Protein AF-0000000075629387 (afdb_homodimer)

Secondary structure (DSSP, 8-state):
-----EEEEE-EEETTTEEEEEPPHHHHHHTT--TT-EEEEEE-TTSPEEEEE-GGGS-----EEEEE-TTS---HHHHHHHHHHHHHHT-SEEEEE--GGGHHHHHHHHHHHHHHSTTEEEEEEETTEEEEEE---TTTS-HHHHHHHHHHHHHHHHHHHHHHHHH--HHHHHHHHHHHHHHHHHHHHHHHHHHHHHTTSS-GGGGT-S-THHHHHHHHHHHHHHHHHHHHHHHHHHHHHHHHTTPPPPTTHHHHHHHHHHHHHHHHHHHHTT-HHHHHHHHHHHHHHHHHHHHHHHHHHHHSS--HHHHHHHHHHHHHHHHHHHHHHHHHHHHHHHHHHHHT--/-----EEEEE-EEETTTEEEEEPPHHHHHHTT--TT-EEEEEE-TTSPEEEEE-GGGS-----EEEEE-TTS---HHHHHHHHHHHHHHT-SEEEEE--GGGHHHHHHHHHHHHHHSTTEEEEEEETTEEEEEE---TTTS-HHHHHHHHHHHHHHHHHHHHHHHHH--HHHHHHHHHHHHHHHHHHHHHHHHHHHHHTTSS-GGGGT-S-THHHHHHHHHHHHHHHHHHHHHHHHHHHHHHHHTTPPPPTTHHHHHHHHHHHHHHHHHHHHTT-HHHHHHHHHHHHHHHHHHHHHHHHHHHHSS--HHHHHHHHHHHHHHHHHHHHHHHHHHHHHHHHHHHHT--

Foldseek 3Di:
DPDDDDDDWDWDDDDPHDTDTDDDPVVCVVLVHDVPFDWDWDQALVRDIDIGGPPVSHPPDQAEDEDECEPHDDDLVVVLVVVLVCLLLPHFKYKYFYAQVCVVSVVVSQVCNPLQAPQWHWDDDDRGMTMTGRDDDLPNDQLLRLLVVLLVLLLVLLLLLLVCLVPVDLVSLVVLLVSLSSNSHSLSSNSSQLNCVLVVNHPVVSNPARHNVLSVLVNLLSVLSNVSSVLSNVLSVVSSVCSVVVDDRDPPLSVLSNVLSVLLSQLSVLLSVLPLVSLVVSLVVLVVSLVVLVVVLVVQVVVPPDDPSSNSSSVSSSSSSVSSNSSSVSSNVSNVVRVVSVVSPD/DPDDDDDDWDWDDDDPHDTDTDDDPVVCVVLVHDVPFDWDWDQALLRDIDIGGPPVSHPPDQAEAEDECEPHDDDLVVVLVVVLVCLLLPHFKYKYFYAQPCVVSVVVSQVCNPLQAPQWHWDDDDRGMTMTGRDDDLPNDQLLRLLVVLLVLLLVLLLLLLVCLVPVDLVSLVVLQVSLSSNSHSLSSNSSQLNCVLVVNHPVVSNPARHNVLSVLVNLLSVLSNVSSVLSNVLSVVSSVCSVVVDDRDPPLSVLSNVLSVLLVQLSVLLSVLPLVSLVVSLVVLVVSLVVLVVVLVVQVVVPDDDPSSNSSSVSSSSSSVSSNSSSVSSNVSNVVRVVSVVSPD

Nearest PDB structures (foldseek):
  1t72-assembly1_A  TM=7.978E-01  e=2.463E-04  Aquifex aeolicus
  1xwm-assembly1_A-2  TM=6.968E-01  e=6.082E-04  Geobacillus stearothermophilus
  2i0m-assembly1_A  TM=7.634E-01  e=2.256E-03  Streptococcus pneumoniae TIGR4
  1sum-assembly1_B  TM=7.143E-01  e=5.090E-03  Thermotoga maritima
  3l39-assembly1_A  TM=7.053E-01  e=1.257E-02  Bacteroides thetaiotaomicron VPI-5482

InterPro domains:
  IPR007159 SpoVT-AbrB domain [PF04014] (12-57)
  IPR007159 SpoVT-AbrB domain [SM00966] (13-59)
  IPR026022 PhoU domain [PF01895] (147-234)
  IPR028366 PhoU [PTHR42930] (131-336)
  IPR038078 PhoU-like domain superfamily [G3DSA:1.20.58.220] (132-242)

pLDDT: mean 85.66, std 11.84, range [23.81, 98.19]

Sequence (692 aa):
MDGRAAYKRRIQLTGRSTYIVSLPKEWVETWRLGRGSEVTLEVMPDGSLKIAPSASERPARRDRRVIDLRGKELDLSFVIKSVIASYLAGYDEVLLLFGDGSVDAVSKIRSIVESNILGFNVLEEGPGYIVFVSVVDHRSMEFSRALSRMARIAAEMIRDVARGLENGDRGLLDLVAERDQLVDKLYLYMARQMTMASSGRLPLKDLGVYSPAEIVHLFLAVKSIERVADHATILSVRVSASLGAGMSVENGLSSLVMEAAEGFSKSVEALIKADAGLAASIAPVLSEYRSRLESMTAQEFLRGGGSLLRYLVIDSMRRITGYSLDIAEAALDISAVREKAKSEGPMDGRAAYKRRIQLTGRSTYIVSLPKEWVETWRLGRGSEVTLEVMPDGSLKIAPSASERPARRDRRVIDLRGKELDLSFVIKSVIASYLAGYDEVLLLFGDGSVDAVSKIRSIVESNILGFNVLEEGPGYIVFVSVVDHRSMEFSRALSRMARIAAEMIRDVARGLENGDRGLLDLVAERDQLVDKLYLYMARQMTMASSGRLPLKDLGVYSPAEIVHLFLAVKSIERVADHATILSVRVSASLGAGMSVENGLSSLVMEAAEGFSKSVEALIKADAGLAASIAPVLSEYRSRLESMTAQEFLRGGGSLLRYLVIDSMRRITGYSLDIAEAALDISAVREKAKSEGP

Radius of gyration: 26.5 Å; Cα contacts (8 Å, |Δi|>4): 1189; chains: 2; bounding box: 78×85×59 Å

Organism: Aeropyrum pernix (strain ATCC 700893 / DSM 11879 / JCM 9820 / NBRC 100138 / K1) (NCBI:txid272557)

Solvent-accessible surface area (backbone atoms only — not comparable to full-atom values): 34867 Å² total; per-residue (Å²): 128,93,65,68,64,67,42,81,41,50,30,38,68,49,87,93,82,41,39,29,39,72,51,60,65,67,59,35,56,68,59,68,48,48,74,63,35,49,28,31,37,31,63,34,47,66,55,26,35,35,36,31,70,27,75,90,54,44,77,87,67,78,44,68,44,79,46,80,43,57,97,48,86,84,47,66,70,42,52,50,50,51,53,48,18,35,46,32,48,58,38,37,28,42,36,39,35,40,50,87,88,41,60,71,58,48,53,52,47,50,52,50,45,47,64,43,34,74,48,34,39,79,75,46,76,58,94,38,35,40,28,37,32,57,69,62,52,78,76,72,56,49,44,63,56,49,52,52,50,38,50,50,52,32,40,50,32,30,42,38,35,18,48,21,44,67,69,64,38,47,70,57,18,58,51,34,51,59,52,43,46,57,41,49,18,44,48,50,51,49,49,19,51,50,28,26,29,43,39,62,77,30,64,47,68,62,61,71,44,82,40,54,34,36,46,47,37,47,50,52,27,52,51,30,50,51,48,40,29,50,49,32,31,55,50,18,54,52,52,37,51,41,46,72,71,64,51,72,71,58,84,65,56,30,58,54,37,41,51,38,32,51,50,35,52,52,18,49,50,14,37,77,63,41,28,40,67,55,18,47,64,45,46,60,55,46,49,51,50,36,50,52,36,50,50,50,50,53,50,48,57,68,64,56,79,55,58,59,64,58,51,52,52,43,52,48,39,36,47,42,34,52,32,23,46,48,21,17,48,25,9,34,31,34,32,37,32,45,52,50,39,60,69,63,31,116,127,93,63,69,65,67,41,81,41,51,30,37,68,49,87,94,80,40,41,28,38,70,51,60,66,67,60,36,56,65,60,68,49,47,74,65,34,50,29,31,37,30,61,34,46,67,53,26,34,36,36,32,69,27,76,89,56,44,76,87,67,77,43,69,44,78,48,80,43,57,96,48,86,83,48,67,70,43,52,50,51,51,52,48,18,35,47,31,47,58,38,37,27,42,36,38,33,39,51,87,88,42,59,70,57,47,53,52,47,50,52,51,44,48,64,44,34,73,49,35,39,79,73,46,76,56,96,37,34,40,27,37,33,57,70,63,53,78,76,74,56,48,45,64,56,47,52,53,49,40,51,50,52,33,39,48,33,31,44,38,38,19,49,22,43,67,70,64,39,46,70,58,19,58,51,36,50,61,52,43,48,57,39,50,17,46,48,51,51,50,49,20,50,52,29,26,30,45,37,63,76,31,65,47,68,62,61,71,43,80,38,54,34,36,47,47,38,49,51,51,28,53,51,32,50,51,48,39,29,51,51,32,31,54,49,17,51,52,52,37,51,40,47,72,72,66,50,71,67,59,86,62,55,29,58,54,38,43,51,37,30,51,50,35,52,51,18,49,50,14,36,78,62,42,28,41,66,56,18,47,63,46,46,60,56,46,49,51,51,36,50,53,37,50,52,50,49,52,49,50,55,69,63,57,78,58,58,58,62,57,50,51,52,44,52,49,40,34,48,41,35,51,33,24,46,48,21,17,48,26,9,32,31,33,32,36,32,46,51,50,39,57,68,61,31,115

Structure (mmCIF, N/CA/C/O backbone):
data_AF-0000000075629387-model_v1
#
loop_
_entity.id
_entity.type
_entity.pdbx_description
1 polymer 'SpoVT-AbrB domain-containing protein'
#
loop_
_atom_site.group_PDB
_atom_site.id
_atom_site.type_symbol
_atom_site.label_atom_id
_atom_site.label_alt_id
_atom_site.label_comp_id
_atom_site.label_asym_id
_atom_site.label_entity_id
_atom_site.label_seq_id
_atom_site.pdbx_PDB_ins_code
_atom_site.Cartn_x
_atom_site.Cartn_y
_atom_site.Cartn_z
_atom_site.occupancy
_atom_site.B_iso_or_equiv
_atom_site.auth_seq_id
_atom_site.auth_comp_id
_atom_site.auth_asym_id
_atom_site.auth_atom_id
_atom_site.pdbx_PDB_model_num
ATOM 1 N N . MET A 1 1 ? -9.078 25.844 -10.352 1 23.81 1 MET A N 1
ATOM 2 C CA . MET A 1 1 ? -7.973 26.562 -9.719 1 23.81 1 MET A CA 1
ATOM 3 C C . MET A 1 1 ? -8.039 26.438 -8.203 1 23.81 1 MET A C 1
ATOM 5 O O . MET A 1 1 ? -7.754 27.391 -7.48 1 23.81 1 MET A O 1
ATOM 9 N N . ASP A 1 2 ? -8.633 25.531 -7.547 1 32 2 ASP A N 1
ATOM 10 C CA . ASP A 1 2 ? -9.305 25.625 -6.25 1 32 2 ASP A CA 1
ATOM 11 C C . ASP A 1 2 ? -8.289 25.797 -5.125 1 32 2 ASP A C 1
ATOM 13 O O . ASP A 1 2 ? -7.52 24.891 -4.824 1 32 2 ASP A O 1
ATOM 17 N N . GLY A 1 3 ? -7.578 26.953 -4.941 1 40.06 3 GLY A N 1
ATOM 18 C CA . GLY A 1 3 ? -6.57 27.719 -4.238 1 40.06 3 GLY A CA 1
ATOM 19 C C . GLY A 1 3 ? -6.648 27.578 -2.729 1 40.06 3 GLY A C 1
ATOM 20 O O . GLY A 1 3 ? -7.582 28.078 -2.098 1 40.06 3 GLY A O 1
ATOM 21 N N . ARG A 1 4 ? -6.285 26.531 -2.223 1 51.09 4 ARG A N 1
ATOM 22 C CA . ARG A 1 4 ? -6.301 26.609 -0.766 1 51.09 4 ARG A CA 1
ATOM 23 C C . ARG A 1 4 ? -5.793 27.969 -0.292 1 51.09 4 ARG A C 1
ATOM 25 O O . ARG A 1 4 ? -4.902 28.547 -0.909 1 51.09 4 ARG A O 1
ATOM 32 N N . ALA A 1 5 ? -6.531 28.562 0.478 1 60.91 5 ALA A N 1
ATOM 33 C CA . ALA A 1 5 ? -6.23 29.922 0.935 1 60.91 5 ALA A CA 1
ATOM 34 C C . ALA A 1 5 ? -4.918 29.953 1.714 1 60.91 5 ALA A C 1
ATOM 36 O O . ALA A 1 5 ? -4.73 29.188 2.662 1 60.91 5 ALA A O 1
ATOM 37 N N . ALA A 1 6 ? -3.812 30.141 1.027 1 75.38 6 ALA A N 1
ATOM 38 C CA . ALA A 1 6 ? -2.525 30.406 1.665 1 75.38 6 ALA A CA 1
ATOM 39 C C . ALA A 1 6 ? -2.359 31.891 1.97 1 75.38 6 ALA A C 1
ATOM 41 O O . ALA A 1 6 ? -2.754 32.75 1.171 1 75.38 6 ALA A O 1
ATOM 42 N N . TYR A 1 7 ? -1.989 32.219 3.215 1 84.12 7 TYR A N 1
ATOM 43 C CA . TYR A 1 7 ? -1.792 33.562 3.682 1 84.12 7 TYR A CA 1
ATOM 44 C C . TYR A 1 7 ? -0.33 33.844 4.027 1 84.12 7 TYR A C 1
ATOM 46 O O . TYR A 1 7 ? 0.353 32.938 4.551 1 84.12 7 TYR A O 1
ATOM 54 N N . LYS A 1 8 ? 0.183 34.844 3.533 1 87.62 8 LYS A N 1
ATOM 55 C CA . LYS A 1 8 ? 1.493 35.281 4 1 87.62 8 LYS A CA 1
ATOM 56 C C . LYS A 1 8 ? 1.358 36.312 5.133 1 87.62 8 LYS A C 1
ATOM 58 O O . LYS A 1 8 ? 0.531 37.219 5.062 1 87.62 8 LYS A O 1
ATOM 63 N N . ARG A 1 9 ? 2 35.969 6.137 1 91 9 ARG A N 1
ATOM 64 C CA . ARG A 1 9 ? 1.979 36.875 7.289 1 91 9 ARG A CA 1
ATOM 65 C C . ARG A 1 9 ? 3.391 37.156 7.797 1 91 9 ARG A C 1
ATOM 67 O O . ARG A 1 9 ? 4.312 36.375 7.52 1 91 9 ARG A O 1
ATOM 74 N N . ARG A 1 10 ? 3.557 38.219 8.398 1 91 10 ARG A N 1
ATOM 75 C CA . ARG A 1 10 ? 4.82 38.531 9.062 1 91 10 ARG A CA 1
ATOM 76 C C . ARG A 1 10 ? 4.699 38.375 10.57 1 91 10 ARG A C 1
ATOM 78 O O . ARG A 1 10 ? 3.689 38.75 11.172 1 91 10 ARG A O 1
ATOM 85 N N . ILE A 1 11 ? 5.707 37.75 11.047 1 92.62 11 ILE A N 1
ATOM 86 C CA . ILE A 1 11 ? 5.77 37.594 12.492 1 92.62 11 ILE A CA 1
ATOM 87 C C . ILE A 1 11 ? 5.969 38.938 13.156 1 92.62 11 ILE A C 1
ATOM 89 O O . ILE A 1 11 ? 6.75 39.781 12.672 1 92.62 11 ILE A O 1
ATOM 93 N N . GLN A 1 12 ? 5.164 39.219 14.133 1 91.5 12 GLN A N 1
ATOM 94 C CA . GLN A 1 12 ? 5.281 40.469 14.898 1 91.5 12 GLN A CA 1
ATOM 95 C C . GLN A 1 12 ? 5.715 40.188 16.328 1 91.5 12 GLN A C 1
ATOM 97 O O . GLN A 1 12 ? 5.68 39.031 16.781 1 91.5 12 GLN A O 1
ATOM 102 N N . LEU A 1 13 ? 6.305 41.094 16.922 1 89.81 13 LEU A N 1
ATOM 103 C CA . LEU A 1 13 ? 6.73 41.031 18.312 1 89.81 13 LEU A CA 1
ATOM 104 C C . LEU A 1 13 ? 5.84 41.875 19.203 1 89.81 13 LEU A C 1
ATOM 106 O O . LEU A 1 13 ? 5.586 43.062 18.891 1 89.81 13 LEU A O 1
ATOM 110 N N . THR A 1 14 ? 5.098 41.188 20.078 1 82.38 14 THR A N 1
ATOM 111 C CA . THR A 1 14 ? 4.344 41.938 21.062 1 82.38 14 THR A CA 1
ATOM 112 C C . THR A 1 14 ? 5.02 41.875 22.438 1 82.38 14 THR A C 1
ATOM 114 O O . THR A 1 14 ? 5.453 40.781 22.859 1 82.38 14 THR A O 1
ATOM 117 N N . GLY A 1 15 ? 5.055 43.062 23.141 1 79.25 15 GLY A N 1
ATOM 118 C CA . GLY A 1 15 ? 5.801 43.125 24.375 1 79.25 15 GLY A CA 1
ATOM 119 C C . GLY A 1 15 ? 7.301 43 24.188 1 79.25 15 GLY A C 1
ATOM 120 O O . GLY A 1 15 ? 7.852 43.469 23.203 1 79.25 15 GLY A O 1
ATOM 121 N N . ARG A 1 16 ? 8.062 42.344 25.125 1 76.44 16 ARG A N 1
ATOM 122 C CA . ARG A 1 16 ? 9.523 42.281 25.062 1 76.44 16 ARG A CA 1
ATOM 123 C C . ARG A 1 16 ? 9.977 40.969 24.438 1 76.44 16 ARG A C 1
ATOM 125 O O . ARG A 1 16 ? 11.094 40.875 23.938 1 76.44 16 ARG A O 1
ATOM 132 N N . SER A 1 17 ? 9.023 39.906 24.344 1 84.19 17 SER A N 1
ATOM 133 C CA . SER A 1 17 ? 9.633 38.656 23.938 1 84.19 17 SER A CA 1
ATOM 134 C C . SER A 1 17 ? 8.602 37.688 23.344 1 84.19 17 SER A C 1
ATOM 136 O O . SER A 1 17 ? 8.859 36.5 23.203 1 84.19 17 SER A O 1
ATOM 138 N N . THR A 1 18 ? 7.402 38.25 23 1 89.06 18 THR A N 1
ATOM 139 C CA . THR A 1 18 ? 6.387 37.312 22.516 1 89.06 18 THR A CA 1
ATOM 140 C C . THR A 1 18 ? 6.16 37.5 21.016 1 89.06 18 THR A C 1
ATOM 142 O O . THR A 1 18 ? 5.762 38.562 20.578 1 89.06 18 THR A O 1
ATOM 145 N N . TYR A 1 19 ? 6.441 36.406 20.281 1 93.25 19 TYR A N 1
ATOM 146 C CA . TYR A 1 19 ? 6.199 36.406 18.844 1 93.25 19 TYR A CA 1
ATOM 147 C C . TYR A 1 19 ? 4.754 36.062 18.531 1 93.25 19 TYR A C 1
ATOM 149 O O . TYR A 1 19 ? 4.203 35.125 19.109 1 93.25 19 TYR A O 1
ATOM 157 N N . ILE A 1 20 ? 4.105 36.906 17.734 1 93.31 20 ILE A N 1
ATOM 158 C CA . ILE A 1 20 ? 2.711 36.656 17.391 1 93.31 20 ILE A CA 1
ATOM 159 C C . ILE A 1 20 ? 2.535 36.656 15.875 1 93.31 20 ILE A C 1
ATOM 161 O O . ILE A 1 20 ? 3.359 37.219 15.156 1 93.31 20 ILE A O 1
ATOM 165 N N . VAL A 1 21 ? 1.542 35.938 15.469 1 93.31 21 VAL A N 1
ATOM 166 C CA . VAL A 1 21 ? 1.15 35.938 14.062 1 93.31 21 VAL A CA 1
ATOM 167 C C . VAL A 1 21 ? -0.358 36.156 13.945 1 93.31 21 VAL A C 1
ATOM 169 O O . VAL A 1 21 ? -1.119 35.688 14.797 1 93.31 21 VAL A O 1
ATOM 172 N N . SER A 1 22 ? -0.767 36.969 12.992 1 93.31 22 SER A N 1
ATOM 173 C CA . SER A 1 22 ? -2.189 37.188 12.758 1 93.31 22 SER A CA 1
ATOM 174 C C . SER A 1 22 ? -2.824 35.969 12.07 1 93.31 22 SER A C 1
ATOM 176 O O . SER A 1 22 ? -2.234 35.375 11.156 1 93.31 22 SER A O 1
ATOM 178 N N . LEU A 1 23 ? -3.941 35.562 12.555 1 93.06 23 LEU A N 1
ATOM 179 C CA . LEU A 1 23 ? -4.684 34.438 11.984 1 93.06 23 LEU A CA 1
ATOM 180 C C . LEU A 1 23 ? -5.617 34.938 10.875 1 93.06 23 LEU A C 1
ATOM 182 O O . LEU A 1 23 ? -6.164 36.031 10.953 1 93.06 23 LEU A O 1
ATOM 186 N N . PRO A 1 24 ? -5.77 34.125 9.859 1 89.75 24 PRO A N 1
ATOM 187 C CA . PRO A 1 24 ? -6.758 34.5 8.844 1 89.75 24 PRO A CA 1
ATOM 188 C C . PRO A 1 24 ? -8.172 34.594 9.406 1 89.75 24 PRO A C 1
ATOM 190 O O . PRO A 1 24 ? -8.633 33.656 10.078 1 89.75 24 PRO A O 1
ATOM 193 N N . LYS A 1 25 ? -8.844 35.719 9.094 1 86.88 25 LYS A N 1
ATOM 194 C CA . LYS A 1 25 ? -10.188 35.938 9.609 1 86.88 25 LYS A CA 1
ATOM 195 C C . LYS A 1 25 ? -11.141 34.812 9.211 1 86.88 25 LYS A C 1
ATOM 197 O O . LYS A 1 25 ? -11.945 34.375 10.023 1 86.88 25 LYS A O 1
ATOM 202 N N . GLU A 1 26 ? -11.062 34.406 8.039 1 84.69 26 GLU A N 1
ATOM 203 C CA . GLU A 1 26 ? -11.93 33.344 7.52 1 84.69 26 GLU A CA 1
ATOM 204 C C . GLU A 1 26 ? -11.773 32.062 8.32 1 84.69 26 GLU A C 1
ATOM 206 O O . GLU A 1 26 ? -12.758 31.375 8.602 1 84.69 26 GLU A O 1
ATOM 211 N N . TRP A 1 27 ? -10.578 31.688 8.727 1 85.75 27 TRP A N 1
ATOM 212 C CA . TRP A 1 27 ? -10.312 30.484 9.492 1 85.75 27 TRP A CA 1
ATOM 213 C C . TRP A 1 27 ? -10.914 30.578 10.891 1 85.75 27 TRP A C 1
ATOM 215 O O . TRP A 1 27 ? -11.531 29.625 11.383 1 85.75 27 TRP A O 1
ATOM 225 N N . VAL A 1 28 ? -10.828 31.781 11.492 1 86.06 28 VAL A N 1
ATOM 226 C CA . VAL A 1 28 ? -11.359 32.031 12.828 1 86.06 28 VAL A CA 1
ATOM 227 C C . VAL A 1 28 ? -12.883 31.922 12.805 1 86.06 28 VAL A C 1
ATOM 229 O O . VAL A 1 28 ? -13.484 31.328 13.703 1 86.06 28 VAL A O 1
ATOM 232 N N . GLU A 1 29 ? -13.391 32.406 11.75 1 81.88 29 GLU A N 1
ATOM 233 C CA . GLU A 1 29 ? -14.844 32.406 11.617 1 81.88 29 GLU A CA 1
ATOM 234 C C . GLU A 1 29 ? -15.352 30.984 11.352 1 81.88 29 GLU A C 1
ATOM 236 O O . GLU A 1 29 ? -16.375 30.562 11.891 1 81.88 29 GLU A O 1
ATOM 241 N N . THR A 1 30 ? -14.594 30.297 10.531 1 76.62 30 THR A N 1
ATOM 242 C CA . THR A 1 30 ? -14.969 28.938 10.172 1 76.62 30 THR A CA 1
ATOM 243 C C . THR A 1 30 ? -15.062 28.062 11.414 1 76.62 30 THR A C 1
ATOM 245 O O . THR A 1 30 ? -15.984 27.234 11.531 1 76.62 30 THR A O 1
ATOM 248 N N . TRP A 1 31 ? -14.211 28.25 12.344 1 77.38 31 TRP A N 1
ATOM 249 C CA . TRP A 1 31 ? -14.164 27.422 13.547 1 77.38 31 TRP A CA 1
ATOM 250 C C . TRP A 1 31 ? -14.891 28.094 14.703 1 77.38 31 TRP A C 1
ATOM 252 O O . TRP A 1 31 ? -14.867 27.609 15.828 1 77.38 31 TRP A O 1
ATOM 262 N N . ARG A 1 32 ? -15.578 29.25 14.328 1 78.5 32 ARG A N 1
ATOM 263 C CA . ARG A 1 32 ? -16.312 30.031 15.328 1 78.5 32 ARG A CA 1
ATOM 264 C C . ARG A 1 32 ? -15.422 30.328 16.531 1 78.5 32 ARG A C 1
ATOM 266 O O . ARG A 1 32 ? -15.844 30.172 17.672 1 78.5 32 ARG A O 1
ATOM 273 N N . LEU A 1 33 ? -14.18 30.531 16.188 1 85.31 33 LEU A N 1
ATOM 274 C CA . LEU A 1 33 ? -13.234 30.938 17.219 1 85.31 33 LEU A CA 1
ATOM 275 C C . LEU A 1 33 ? -13.297 32.438 17.469 1 85.31 33 LEU A C 1
ATOM 277 O O . LEU A 1 33 ? -13.953 33.156 16.734 1 85.31 33 LEU A O 1
ATOM 281 N N . GLY A 1 34 ? -12.875 32.781 18.562 1 85.25 34 GLY A N 1
ATOM 282 C CA . GLY A 1 34 ? -12.82 34.188 18.938 1 85.25 34 GLY A CA 1
ATOM 283 C C . GLY A 1 34 ? -11.812 34.469 20.047 1 85.25 34 GLY A C 1
ATOM 284 O O . GLY A 1 34 ? -10.961 33.625 20.344 1 85.25 34 GLY A O 1
ATOM 285 N N . ARG A 1 35 ? -11.898 35.75 20.469 1 86.94 35 ARG A N 1
ATOM 286 C CA . ARG A 1 35 ? -11.039 36.125 21.594 1 86.94 35 ARG A CA 1
ATOM 287 C C . ARG A 1 35 ? -11.234 35.188 22.766 1 86.94 35 ARG A C 1
ATOM 289 O O . ARG A 1 35 ? -12.367 34.938 23.188 1 86.94 35 ARG A O 1
ATOM 296 N N . GLY A 1 36 ? -10.164 34.625 23.203 1 89.81 36 GLY A N 1
ATOM 297 C CA . GLY A 1 36 ? -10.25 33.719 24.344 1 89.81 36 GLY A CA 1
ATOM 298 C C . GLY A 1 36 ? -10.344 32.25 23.969 1 89.81 36 GLY A C 1
ATOM 299 O O . GLY A 1 36 ? -10.141 31.375 24.797 1 89.81 36 GLY A O 1
ATOM 300 N N . SER A 1 37 ? -10.703 32 22.672 1 87.69 37 SER A N 1
ATOM 301 C CA . SER A 1 37 ? -10.758 30.609 22.219 1 87.69 37 SER A CA 1
ATOM 302 C C . SER A 1 37 ? -9.391 29.938 22.328 1 87.69 37 SER A C 1
ATOM 304 O O . SER A 1 37 ? -8.359 30.562 22.062 1 87.69 37 SER A O 1
ATOM 306 N N . GLU A 1 38 ? -9.477 28.734 22.766 1 89.19 38 GLU A N 1
ATOM 307 C CA . GLU A 1 38 ? -8.234 27.984 22.922 1 89.19 38 GLU A CA 1
ATOM 308 C C . GLU A 1 38 ? -7.891 27.219 21.656 1 89.19 38 GLU A C 1
ATOM 310 O O . GLU A 1 38 ? -8.766 26.609 21.031 1 89.19 38 GLU A O 1
ATOM 315 N N . VAL A 1 39 ? -6.59 27.422 21.25 1 88.94 39 VAL A N 1
ATOM 316 C CA . VAL A 1 39 ? -6.086 26.672 20.125 1 88.94 39 VAL A CA 1
ATOM 317 C C . VAL A 1 39 ? -4.852 25.875 20.547 1 88.94 39 VAL A C 1
ATOM 319 O O . VAL A 1 39 ? -4.164 26.234 21.5 1 88.94 39 VAL A O 1
ATOM 322 N N . THR A 1 40 ? -4.723 24.781 19.938 1 86.31 40 THR A N 1
ATOM 323 C CA . THR A 1 40 ? -3.537 23.969 20.141 1 86.31 40 THR A CA 1
ATOM 324 C C . THR A 1 40 ? -2.541 24.141 19 1 86.31 40 THR A C 1
ATOM 326 O O . THR A 1 40 ? -2.93 24.156 17.828 1 86.31 40 THR A O 1
ATOM 329 N N . LEU A 1 41 ? -1.306 24.516 19.375 1 88 41 LEU A N 1
ATOM 330 C CA . LEU A 1 41 ? -0.207 24.594 18.422 1 88 41 LEU A CA 1
ATOM 331 C C . LEU A 1 41 ? 0.708 23.375 18.547 1 88 41 LEU A C 1
ATOM 333 O O . LEU A 1 41 ? 1.194 23.062 19.641 1 88 41 LEU A O 1
ATOM 337 N N . GLU A 1 42 ? 0.837 22.703 17.422 1 82.5 42 GLU A N 1
ATOM 338 C CA . GLU A 1 42 ? 1.678 21.5 17.422 1 82.5 42 GLU A CA 1
ATOM 339 C C . GLU A 1 42 ? 2.762 21.594 16.359 1 82.5 42 GLU A C 1
ATOM 341 O O . GLU A 1 42 ? 2.48 21.938 15.211 1 82.5 42 GLU A O 1
ATOM 346 N N . VAL A 1 43 ? 3.961 21.406 16.859 1 76.94 43 VAL A N 1
ATOM 347 C CA . VAL A 1 43 ? 5.047 21.375 15.891 1 76.94 43 VAL A CA 1
ATOM 348 C C . VAL A 1 43 ? 4.984 20.078 15.094 1 76.94 43 VAL A C 1
ATOM 350 O O . VAL A 1 43 ? 4.977 18.984 15.672 1 76.94 43 VAL A O 1
ATOM 353 N N . MET A 1 44 ? 4.891 20.25 13.828 1 69.94 44 MET A N 1
ATOM 354 C CA . MET A 1 44 ? 4.773 19.109 12.93 1 69.94 44 MET A CA 1
ATOM 355 C C . MET A 1 44 ? 6.148 18.562 12.562 1 69.94 44 MET A C 1
ATOM 357 O O . MET A 1 44 ? 7.156 19.266 12.711 1 69.94 44 MET A O 1
ATOM 361 N N . PRO A 1 45 ? 6.164 17.531 12.234 1 56.44 45 PRO A N 1
ATOM 362 C CA . PRO A 1 45 ? 7.449 16.922 11.898 1 56.44 45 PRO A CA 1
ATOM 363 C C . PRO A 1 45 ? 8.203 17.688 10.812 1 56.44 45 PRO A C 1
ATOM 365 O O . PRO A 1 45 ? 9.438 17.719 10.812 1 56.44 45 PRO A O 1
ATOM 368 N N . ASP A 1 46 ? 7.418 18.281 9.977 1 58.81 46 ASP A N 1
ATOM 369 C CA . ASP A 1 46 ? 8.07 19.031 8.914 1 58.81 46 ASP A CA 1
ATOM 370 C C . ASP A 1 46 ? 8.555 20.391 9.414 1 58.81 46 ASP A C 1
ATOM 372 O O . ASP A 1 46 ? 9.023 21.219 8.633 1 58.81 46 ASP A O 1
ATOM 376 N N . GLY A 1 47 ? 8.406 20.547 10.594 1 65.75 47 GLY A N 1
ATOM 377 C CA . GLY A 1 47 ? 8.844 21.797 11.211 1 65.75 47 GLY A CA 1
ATOM 378 C C . GLY A 1 47 ? 7.781 22.875 11.195 1 65.75 47 GLY A C 1
ATOM 379 O O . GLY A 1 47 ? 7.965 23.938 11.789 1 65.75 47 GLY A O 1
ATOM 380 N N . SER A 1 48 ? 6.727 22.547 10.523 1 79.38 48 SER A N 1
ATOM 381 C CA . SER A 1 48 ? 5.652 23.531 10.516 1 79.38 48 SER A CA 1
ATOM 382 C C . SER A 1 48 ? 4.84 23.469 11.805 1 79.38 48 SER A C 1
ATOM 384 O O . SER A 1 48 ? 5.062 22.594 12.641 1 79.38 48 SER A O 1
ATOM 386 N N . LEU A 1 49 ? 4.172 24.547 12 1 85.69 49 LEU A N 1
ATOM 387 C CA . LEU A 1 49 ? 3.305 24.641 13.172 1 85.69 49 LEU A CA 1
ATOM 388 C C . LEU A 1 49 ? 1.842 24.453 12.773 1 85.69 49 LEU A C 1
ATOM 390 O O . LEU A 1 49 ? 1.341 25.156 11.898 1 85.69 49 LEU A O 1
ATOM 394 N N . LYS A 1 50 ? 1.315 23.422 13.336 1 84.56 50 LYS A N 1
ATOM 395 C CA . LYS A 1 50 ? -0.111 23.188 13.117 1 84.56 50 LYS A CA 1
ATOM 396 C C . LYS A 1 50 ? -0.944 23.844 14.219 1 84.56 50 LYS A C 1
ATOM 398 O O . LYS A 1 50 ? -0.702 23.625 15.406 1 84.56 50 LYS A O 1
ATOM 403 N N . ILE A 1 51 ? -1.877 24.719 13.891 1 88.06 51 ILE A N 1
ATOM 404 C CA . ILE A 1 51 ? -2.803 25.344 14.836 1 88.06 51 ILE A CA 1
ATOM 405 C C . ILE A 1 51 ? -4.195 24.734 14.656 1 88.06 51 ILE A C 1
ATOM 407 O O . ILE A 1 51 ? -4.711 24.672 13.539 1 88.06 51 ILE A O 1
ATOM 411 N N . ALA A 1 52 ? -4.73 24.141 15.625 1 82.56 52 ALA A N 1
ATOM 412 C CA . ALA A 1 52 ? -6.082 23.594 15.602 1 82.56 52 ALA A CA 1
ATOM 413 C C . ALA A 1 52 ? -6.875 24.031 16.828 1 82.56 52 ALA A C 1
ATOM 415 O O . ALA A 1 52 ? -6.297 24.297 17.891 1 82.56 52 ALA A O 1
ATOM 416 N N . PRO A 1 53 ? -8.227 24.281 16.547 1 78.06 53 PRO A N 1
ATOM 417 C CA . PRO A 1 53 ? -9.047 24.531 17.734 1 78.06 53 PRO A CA 1
ATOM 418 C C . PRO A 1 53 ? -8.93 23.422 18.781 1 78.06 53 PRO A C 1
ATOM 420 O O . PRO A 1 53 ? -8.789 22.25 18.422 1 78.06 53 PRO A O 1
ATOM 423 N N . SER A 1 54 ? -8.805 23.734 20.031 1 71.88 54 SER A N 1
ATOM 424 C CA . SER A 1 54 ? -8.773 22.734 21.094 1 71.88 54 SER A CA 1
ATOM 425 C C . SER A 1 54 ? -10.055 21.906 21.109 1 71.88 54 SER A C 1
ATOM 427 O O . SER A 1 54 ? -11.086 22.328 20.594 1 71.88 54 SER A O 1
ATOM 429 N N . ALA A 1 55 ? -9.883 20.547 21.516 1 59.84 55 ALA A N 1
ATOM 430 C CA . ALA A 1 55 ? -10.992 19.594 21.547 1 59.84 55 ALA A CA 1
ATOM 431 C C . ALA A 1 55 ? -12.266 20.25 22.078 1 59.84 55 ALA A C 1
ATOM 433 O O . ALA A 1 55 ? -13.359 19.969 21.594 1 59.84 55 ALA A O 1
ATOM 434 N N . SER A 1 56 ? -12.047 21.031 23.078 1 53.59 56 SER A N 1
ATOM 435 C CA . SER A 1 56 ? -13.203 21.656 23.719 1 53.59 56 SER A CA 1
ATOM 436 C C . SER A 1 56 ? -13.898 22.625 22.766 1 53.59 56 SER A C 1
ATOM 438 O O . SER A 1 56 ? -15.078 22.922 22.953 1 53.59 56 SER A O 1
ATOM 440 N N . GLU A 1 57 ? -13.273 23 21.828 1 56.5 57 GLU A N 1
ATOM 441 C CA . GLU A 1 57 ? -13.812 24.016 20.922 1 56.5 57 GLU A CA 1
ATOM 442 C C . GLU A 1 57 ? -14.32 23.375 19.625 1 56.5 57 GLU A C 1
ATOM 444 O O . GLU A 1 57 ? -14.922 24.047 18.797 1 56.5 57 GLU A O 1
ATOM 449 N N . ARG A 1 58 ? -13.93 22.094 19.516 1 56.12 58 ARG A N 1
ATOM 450 C CA . ARG A 1 58 ? -14.359 21.438 18.281 1 56.12 58 ARG A CA 1
ATOM 451 C C . ARG A 1 58 ? -15.812 20.969 18.375 1 56.12 58 ARG A C 1
ATOM 453 O O . ARG A 1 58 ? -16.188 20.312 19.359 1 56.12 58 ARG A O 1
ATOM 460 N N . PRO A 1 59 ? -16.734 21.609 17.797 1 49.28 59 PRO A N 1
ATOM 461 C CA . PRO A 1 59 ? -18.094 21.047 17.891 1 49.28 59 PRO A CA 1
ATOM 462 C C . PRO A 1 59 ? -18.125 19.531 17.703 1 49.28 59 PRO A C 1
ATOM 464 O O . PRO A 1 59 ? -17.359 19 16.906 1 49.28 59 PRO A O 1
ATOM 467 N N . ALA A 1 60 ? -18.531 18.734 18.75 1 49.19 60 ALA A N 1
ATOM 468 C CA . ALA A 1 60 ? -18.703 17.297 18.75 1 49.19 60 ALA A CA 1
ATOM 469 C C . ALA A 1 60 ? -19.453 16.812 17.516 1 49.19 60 ALA A C 1
ATOM 471 O O . ALA A 1 60 ? -20.656 16.578 17.562 1 49.19 60 ALA A O 1
ATOM 472 N N . ARG A 1 61 ? -19.359 17.422 16.359 1 57.44 61 ARG A N 1
ATOM 473 C CA . ARG A 1 61 ? -20.297 17.016 15.312 1 57.44 61 ARG A CA 1
ATOM 474 C C . ARG A 1 61 ? -19.906 15.664 14.719 1 57.44 61 ARG A C 1
ATOM 476 O O . ARG A 1 61 ? -18.75 15.438 14.383 1 57.44 61 ARG A O 1
ATOM 483 N N . ARG A 1 62 ? -20.75 14.617 15.031 1 68.62 62 ARG A N 1
ATOM 484 C CA . ARG A 1 62 ? -20.641 13.328 14.352 1 68.62 62 ARG A CA 1
ATOM 485 C C . ARG A 1 62 ? -20.672 13.508 12.844 1 68.62 62 ARG A C 1
ATOM 487 O O . ARG A 1 62 ? -21.625 14.078 12.305 1 68.62 62 ARG A O 1
ATOM 494 N N . ASP A 1 63 ? -19.641 13.18 12.203 1 82.5 63 ASP A N 1
ATOM 495 C CA . ASP A 1 63 ? -19.547 13.258 10.742 1 82.5 63 ASP A CA 1
ATOM 496 C C . ASP A 1 63 ? -20.359 12.141 10.086 1 82.5 63 ASP A C 1
ATOM 498 O O . ASP A 1 63 ? -20.078 10.953 10.305 1 82.5 63 ASP A O 1
ATOM 502 N N . ARG A 1 64 ? -21.406 12.523 9.414 1 89.75 64 ARG A N 1
ATOM 503 C CA . ARG A 1 64 ? -22.297 11.547 8.781 1 89.75 64 ARG A CA 1
ATOM 504 C C . ARG A 1 64 ? -22.172 11.594 7.266 1 89.75 64 ARG A C 1
ATOM 506 O O . ARG A 1 64 ? -22.109 12.672 6.676 1 89.75 64 ARG A O 1
ATOM 513 N N . ARG A 1 65 ? -22.047 10.43 6.656 1 93.44 65 ARG A N 1
ATOM 514 C CA . ARG A 1 65 ? -22.109 10.312 5.203 1 93.44 65 ARG A CA 1
ATOM 515 C C . ARG A 1 65 ? -23.422 9.664 4.766 1 93.44 65 ARG A C 1
ATOM 517 O O . ARG A 1 65 ? -23.875 8.695 5.375 1 93.44 65 ARG A O 1
ATOM 524 N N . VAL A 1 66 ? -24.047 10.203 3.736 1 93.5 66 VAL A N 1
ATOM 525 C CA . VAL A 1 66 ? -25.297 9.664 3.205 1 93.5 66 VAL A CA 1
ATOM 526 C C . VAL A 1 66 ? -25.031 8.977 1.868 1 93.5 66 VAL A C 1
ATOM 528 O O . VAL A 1 66 ? -24.438 9.57 0.963 1 93.5 66 VAL A O 1
ATOM 531 N N . ILE A 1 67 ? -25.375 7.742 1.758 1 91 67 ILE A N 1
ATOM 532 C CA . ILE A 1 67 ? -25.344 6.977 0.516 1 91 67 ILE A CA 1
ATOM 533 C C . ILE A 1 67 ? -26.781 6.703 0.045 1 91 67 ILE A C 1
ATOM 535 O O . ILE A 1 67 ? -27.484 5.883 0.635 1 91 67 ILE A O 1
ATOM 539 N N . ASP A 1 68 ? -27.125 7.348 -1.007 1 90.25 68 ASP A N 1
ATOM 540 C CA . ASP A 1 68 ? -28.484 7.246 -1.528 1 90.25 68 ASP A CA 1
ATOM 541 C C . ASP A 1 68 ? -28.578 6.199 -2.639 1 90.25 68 ASP A C 1
ATOM 543 O O . ASP A 1 68 ? -28.047 6.41 -3.736 1 90.25 68 ASP A O 1
ATOM 547 N N . LEU A 1 69 ? -29.266 5.141 -2.316 1 86.44 69 LEU A N 1
ATOM 548 C CA . LEU A 1 69 ? -29.391 4.035 -3.264 1 86.44 69 LEU A CA 1
ATOM 549 C C . LEU A 1 69 ? -30.781 4.008 -3.889 1 86.44 69 LEU A C 1
ATOM 551 O O . LEU A 1 69 ? -31.109 3.098 -4.652 1 86.44 69 LEU A O 1
ATOM 555 N N . ARG A 1 70 ? -31.656 4.891 -3.58 1 87 70 ARG A N 1
ATOM 556 C CA . ARG A 1 70 ? -33.031 4.91 -4.098 1 87 70 ARG A CA 1
ATOM 557 C C . ARG A 1 70 ? -33.031 5.082 -5.613 1 87 70 ARG A C 1
ATOM 559 O O . ARG A 1 70 ? -32.344 5.953 -6.145 1 87 70 ARG A O 1
ATOM 566 N N . GLY A 1 71 ? -33.781 4.258 -6.309 1 78.75 71 GLY A N 1
ATOM 567 C CA . GLY A 1 71 ? -33.938 4.367 -7.754 1 78.75 71 GLY A CA 1
ATOM 568 C C . GLY A 1 71 ? -32.75 3.789 -8.516 1 78.75 71 GLY A C 1
ATOM 569 O O . GLY A 1 71 ? -32.688 3.91 -9.742 1 78.75 71 GLY A O 1
ATOM 570 N N . LYS A 1 72 ? -31.75 3.254 -7.855 1 75.88 72 LYS A N 1
ATOM 571 C CA . LYS A 1 72 ? -30.562 2.699 -8.508 1 75.88 72 LYS A CA 1
ATOM 572 C C . LYS A 1 72 ? -30.531 1.178 -8.383 1 75.88 72 LYS A C 1
ATOM 574 O O . LYS A 1 72 ? -31.156 0.609 -7.488 1 75.88 72 LYS A O 1
ATOM 579 N N . GLU A 1 73 ? -30.047 0.641 -9.414 1 74.06 73 GLU A N 1
ATOM 580 C CA . GLU A 1 73 ? -29.812 -0.794 -9.281 1 74.06 73 GLU A CA 1
ATOM 581 C C . GLU A 1 73 ? -28.812 -1.092 -8.172 1 74.06 73 GLU A C 1
ATOM 583 O O . GLU A 1 73 ? -27.719 -0.536 -8.156 1 74.06 73 GLU A O 1
ATOM 588 N N . LEU A 1 74 ? -29.328 -1.874 -7.32 1 69.81 74 LEU A N 1
ATOM 589 C CA . LEU A 1 74 ? -28.531 -2.154 -6.133 1 69.81 74 LEU A CA 1
ATOM 590 C C . LEU A 1 74 ? -27.469 -3.209 -6.43 1 69.81 74 LEU A C 1
ATOM 592 O O . LEU A 1 74 ? -27.797 -4.328 -6.832 1 69.81 74 LEU A O 1
ATOM 596 N N . ASP A 1 75 ? -26.25 -2.783 -6.422 1 80.06 75 ASP A N 1
ATOM 597 C CA . ASP A 1 75 ? -25.125 -3.713 -6.414 1 80.06 75 ASP A CA 1
ATOM 598 C C . ASP A 1 75 ? -24.547 -3.85 -5.012 1 80.06 75 ASP A C 1
ATOM 600 O O . ASP A 1 75 ? -23.906 -2.924 -4.508 1 80.06 75 ASP A O 1
ATOM 604 N N . LEU A 1 76 ? -24.844 -5.023 -4.453 1 82.69 76 LEU A N 1
ATOM 605 C CA . LEU A 1 76 ? -24.484 -5.277 -3.061 1 82.69 76 LEU A CA 1
ATOM 606 C C . LEU A 1 76 ? -23 -5.035 -2.824 1 82.69 76 LEU A C 1
ATOM 608 O O . LEU A 1 76 ? -22.609 -4.445 -1.81 1 82.69 76 LEU A O 1
ATOM 612 N N . SER A 1 77 ? -22.172 -5.492 -3.725 1 83.12 77 SER A N 1
ATOM 613 C CA . SER A 1 77 ? -20.734 -5.34 -3.586 1 83.12 77 SER A CA 1
ATOM 614 C C . SER A 1 77 ? -20.328 -3.869 -3.551 1 83.12 77 SER A C 1
ATOM 616 O O . SER A 1 77 ? -19.5 -3.467 -2.734 1 83.12 77 SER A O 1
ATOM 618 N N . PHE A 1 78 ? -21.062 -3.135 -4.363 1 83.44 78 PHE A N 1
ATOM 619 C CA . PHE A 1 78 ? -20.766 -1.707 -4.41 1 83.44 78 PHE A CA 1
ATOM 620 C C . PHE A 1 78 ? -21.172 -1.027 -3.107 1 83.44 78 PHE A C 1
ATOM 622 O O . PHE A 1 78 ? -20.438 -0.167 -2.602 1 83.44 78 PHE A O 1
ATOM 629 N N . VAL A 1 79 ? -22.312 -1.349 -2.645 1 88 79 VAL A N 1
ATOM 630 C CA . VAL A 1 79 ? -22.812 -0.723 -1.429 1 88 79 VAL A CA 1
ATOM 631 C C . VAL A 1 79 ? -21.875 -1.022 -0.261 1 88 79 VAL A C 1
ATOM 633 O O . VAL A 1 79 ? -21.5 -0.12 0.492 1 88 79 VAL A O 1
ATOM 636 N N . ILE A 1 80 ? -21.484 -2.238 -0.193 1 89.06 80 ILE A N 1
ATOM 637 C CA . ILE A 1 80 ? -20.625 -2.658 0.904 1 89.06 80 ILE A CA 1
ATOM 638 C C . ILE A 1 80 ? -19.297 -1.913 0.824 1 89.06 80 ILE A C 1
ATOM 640 O O . ILE A 1 80 ? -18.797 -1.393 1.829 1 89.06 80 ILE A O 1
ATOM 644 N N . LYS A 1 81 ? -18.734 -1.817 -0.327 1 89.25 81 LYS A N 1
ATOM 645 C CA . LYS A 1 81 ? -17.469 -1.132 -0.512 1 89.25 81 LYS A CA 1
ATOM 646 C C . LYS A 1 81 ? -17.594 0.358 -0.204 1 89.25 81 LYS A C 1
ATOM 648 O O . LYS A 1 81 ? -16.656 0.972 0.313 1 89.25 81 LYS A O 1
ATOM 653 N N . SER A 1 82 ? -18.766 0.889 -0.561 1 91 82 SER A N 1
ATOM 654 C CA . SER A 1 82 ? -19 2.299 -0.268 1 91 82 SER A CA 1
ATOM 655 C C . SER A 1 82 ? -19.078 2.545 1.235 1 91 82 SER A C 1
ATOM 657 O O . SER A 1 82 ? -18.594 3.564 1.728 1 91 82 SER A O 1
ATOM 659 N N . VAL A 1 83 ? -19.734 1.637 1.892 1 92.5 83 VAL A N 1
ATOM 660 C CA . VAL A 1 83 ? -19.844 1.746 3.344 1 92.5 83 VAL A CA 1
ATOM 661 C C . VAL A 1 83 ? -18.453 1.64 3.971 1 92.5 83 VAL A C 1
ATOM 663 O O . VAL A 1 83 ? -18.094 2.443 4.832 1 92.5 83 VAL A O 1
ATOM 666 N N . ILE A 1 84 ? -17.656 0.735 3.512 1 92.94 84 ILE A N 1
ATOM 667 C CA . ILE A 1 84 ? -16.297 0.539 4.023 1 92.94 84 ILE A CA 1
ATOM 668 C C . ILE A 1 84 ? -15.453 1.779 3.738 1 92.94 84 ILE A C 1
ATOM 670 O O . ILE A 1 84 ? -14.719 2.252 4.609 1 92.94 84 ILE A O 1
ATOM 674 N N . ALA A 1 85 ? -15.602 2.283 2.52 1 93.69 85 ALA A N 1
ATOM 675 C CA . ALA A 1 85 ? -14.867 3.494 2.158 1 93.69 85 ALA A CA 1
ATOM 676 C C . ALA A 1 85 ? -15.219 4.645 3.098 1 93.69 85 ALA A C 1
ATOM 678 O O . ALA A 1 85 ? -14.344 5.422 3.49 1 93.69 85 ALA A O 1
ATOM 679 N N . SER A 1 86 ? -16.469 4.766 3.449 1 94.06 86 SER A N 1
ATOM 680 C CA . SER A 1 86 ? -16.906 5.801 4.375 1 94.06 86 SER A CA 1
ATOM 681 C C . SER A 1 86 ? -16.312 5.602 5.762 1 94.06 86 SER A C 1
ATOM 683 O O . SER A 1 86 ? -15.859 6.559 6.395 1 94.06 86 SER A O 1
ATOM 685 N N . TYR A 1 87 ? -16.359 4.332 6.164 1 92.75 87 TYR A N 1
ATOM 686 C CA . TYR A 1 87 ? -15.727 3.982 7.434 1 92.75 87 TYR A CA 1
ATOM 687 C C . TYR A 1 87 ? -14.258 4.363 7.438 1 92.75 87 TYR A C 1
ATOM 689 O O . TYR A 1 87 ? -13.773 4.996 8.383 1 92.75 87 TYR A O 1
ATOM 697 N N . LEU A 1 88 ? -13.547 4.059 6.422 1 93.06 88 LEU A N 1
ATOM 698 C CA . LEU A 1 88 ? -12.109 4.305 6.32 1 93.06 88 LEU A CA 1
ATOM 699 C C . LEU A 1 88 ? -11.82 5.801 6.309 1 93.06 88 LEU A C 1
ATOM 701 O O . LEU A 1 88 ? -10.797 6.246 6.848 1 93.06 88 LEU A O 1
ATOM 705 N N . ALA A 1 89 ? -12.734 6.516 5.723 1 91.69 89 ALA A N 1
ATOM 706 C CA . ALA A 1 89 ? -12.555 7.961 5.594 1 91.69 89 ALA A CA 1
ATOM 707 C C . ALA A 1 89 ? -12.734 8.656 6.938 1 91.69 89 ALA A C 1
ATOM 709 O O . ALA A 1 89 ? -12.422 9.844 7.078 1 91.69 89 ALA A O 1
ATOM 710 N N . GLY A 1 90 ? -13.281 7.953 7.934 1 88.69 90 GLY A N 1
ATOM 711 C CA . GLY A 1 90 ? -13.391 8.508 9.273 1 88.69 90 GLY A CA 1
ATOM 712 C C . GLY A 1 90 ? -14.789 8.992 9.609 1 88.69 90 GLY A C 1
ATOM 713 O O . GLY A 1 90 ? -14.984 9.711 10.586 1 88.69 90 GLY A O 1
ATOM 714 N N . TYR A 1 91 ? -15.773 8.609 8.742 1 89.5 91 TYR A N 1
ATOM 715 C CA . TYR A 1 91 ? -17.141 8.961 9.094 1 89.5 91 TYR A CA 1
ATOM 716 C C . TYR A 1 91 ? -17.594 8.203 10.336 1 89.5 91 TYR A C 1
ATOM 718 O O . TYR A 1 91 ? -17.297 7.02 10.492 1 89.5 91 TYR A O 1
ATOM 726 N N . ASP A 1 92 ? -18.312 8.953 11.18 1 88.44 92 ASP A N 1
ATOM 727 C CA . ASP A 1 92 ? -18.812 8.336 12.406 1 88.44 92 ASP A CA 1
ATOM 728 C C . ASP A 1 92 ? -20.094 7.547 12.133 1 88.44 92 ASP A C 1
ATOM 730 O O . ASP A 1 92 ? -20.391 6.578 12.836 1 88.44 92 ASP A O 1
ATOM 734 N N . GLU A 1 93 ? -20.781 8.086 11.141 1 91.88 93 GLU A N 1
ATOM 735 C CA . GLU A 1 93 ? -22.062 7.477 10.773 1 91.88 93 GLU A CA 1
ATOM 736 C C . GLU A 1 93 ? -22.188 7.359 9.258 1 91.88 93 GLU A C 1
ATOM 738 O O . GLU A 1 93 ? -21.75 8.242 8.523 1 91.88 93 GLU A O 1
ATOM 743 N N . VAL A 1 94 ? -22.844 6.223 8.859 1 94.38 94 VAL A N 1
ATOM 744 C CA . VAL A 1 94 ? -23.172 6.039 7.449 1 94.38 94 VAL A CA 1
ATOM 745 C C . VAL A 1 94 ? -24.672 5.734 7.312 1 94.38 94 VAL A C 1
ATOM 747 O O . VAL A 1 94 ? -25.156 4.738 7.852 1 94.38 94 VAL A O 1
ATOM 750 N N . LEU A 1 95 ? -25.359 6.633 6.66 1 94.56 95 LEU A N 1
ATOM 751 C CA . LEU A 1 95 ? -26.781 6.453 6.395 1 94.56 95 LEU A CA 1
ATOM 752 C C . LEU A 1 95 ? -27.016 5.914 4.988 1 94.56 95 LEU A C 1
ATOM 754 O O . LEU A 1 95 ? -26.641 6.555 4.004 1 94.56 95 LEU A O 1
ATOM 758 N N . LEU A 1 96 ? -27.594 4.75 4.934 1 93.5 96 LEU A N 1
ATOM 759 C CA . LEU A 1 96 ? -28 4.168 3.66 1 93.5 96 LEU A CA 1
ATOM 760 C C . LEU A 1 96 ? -29.484 4.379 3.416 1 93.5 96 LEU A C 1
ATOM 762 O O . LEU A 1 96 ? -30.312 4.016 4.254 1 93.5 96 LEU A O 1
ATOM 766 N N . LEU A 1 97 ? -29.75 4.992 2.305 1 92.88 97 LEU A N 1
ATOM 767 C CA . LEU A 1 97 ? -31.141 5.156 1.89 1 92.88 97 LEU A CA 1
ATOM 768 C C . LEU A 1 97 ? -31.5 4.195 0.76 1 92.88 97 LEU A C 1
ATOM 770 O O . LEU A 1 97 ? -30.734 4.059 -0.202 1 92.88 97 LEU A O 1
ATOM 774 N N . PHE A 1 98 ? -32.562 3.389 0.93 1 88.19 98 PHE A N 1
ATOM 775 C CA . PHE A 1 98 ? -32.938 2.414 -0.088 1 88.19 98 PHE A CA 1
ATOM 776 C C . PHE A 1 98 ? -34.438 2.387 -0.275 1 88.19 98 PHE A C 1
ATOM 778 O O . PHE A 1 98 ? -35.188 2.924 0.55 1 88.19 98 PHE A O 1
ATOM 785 N N . GLY A 1 99 ? -34.875 1.861 -1.406 1 80.81 99 GLY A N 1
ATOM 786 C CA . GLY A 1 99 ? -36.312 1.754 -1.673 1 80.81 99 GLY A CA 1
ATOM 787 C C . GLY A 1 99 ? -36.938 0.508 -1.074 1 80.81 99 GLY A C 1
ATOM 788 O O . GLY A 1 99 ? -36.219 -0.325 -0.493 1 80.81 99 GLY A O 1
ATOM 789 N N . ASP A 1 100 ? -38.25 0.316 -1.066 1 71.44 100 ASP A N 1
ATOM 790 C CA . ASP A 1 100 ? -39.062 -0.695 -0.412 1 71.44 100 ASP A CA 1
ATOM 791 C C . ASP A 1 100 ? -38.656 -2.102 -0.855 1 71.44 100 ASP A C 1
ATOM 793 O O . ASP A 1 100 ? -38.75 -3.051 -0.075 1 71.44 100 ASP A O 1
ATOM 797 N N . GLY A 1 101 ? -38.156 -2.322 -1.953 1 66.25 101 GLY A N 1
ATOM 798 C CA . GLY A 1 101 ? -37.938 -3.668 -2.449 1 66.25 101 GLY A CA 1
ATOM 799 C C . GLY A 1 101 ? -36.531 -4.199 -2.109 1 66.25 101 GLY A C 1
ATOM 800 O O . GLY A 1 101 ? -36.188 -5.309 -2.51 1 66.25 101 GLY A O 1
ATOM 801 N N . SER A 1 102 ? -35.906 -3.625 -1.072 1 72.38 102 SER A N 1
ATOM 802 C CA . SER A 1 102 ? -34.5 -4.008 -0.939 1 72.38 102 SER A CA 1
ATOM 803 C C . SER A 1 102 ? -34.219 -4.633 0.424 1 72.38 102 SER A C 1
ATOM 805 O O . SER A 1 102 ? -33.094 -4.602 0.909 1 72.38 102 SER A O 1
ATOM 807 N N . VAL A 1 103 ? -35.25 -5.289 0.996 1 70.44 103 VAL A N 1
ATOM 808 C CA . VAL A 1 103 ? -35.125 -5.762 2.369 1 70.44 103 VAL A CA 1
ATOM 809 C C . VAL A 1 103 ? -34.031 -6.836 2.443 1 70.44 103 VAL A C 1
ATOM 811 O O . VAL A 1 103 ? -33.188 -6.816 3.348 1 70.44 103 VAL A O 1
ATOM 814 N N . ASP A 1 104 ? -34.062 -7.762 1.543 1 81 104 ASP A N 1
ATOM 815 C CA . ASP A 1 104 ? -33.094 -8.836 1.556 1 81 104 ASP A CA 1
ATOM 816 C C . ASP A 1 104 ? -31.672 -8.297 1.38 1 81 104 ASP A C 1
ATOM 818 O O . ASP A 1 104 ? -30.734 -8.758 2.031 1 81 104 ASP A O 1
ATOM 822 N N . ALA A 1 105 ? -31.625 -7.336 0.603 1 83.19 105 ALA A N 1
ATOM 823 C CA . ALA A 1 105 ? -30.328 -6.738 0.343 1 83.19 105 ALA A CA 1
ATOM 824 C C . ALA A 1 105 ? -29.781 -6.035 1.586 1 83.19 105 ALA A C 1
ATOM 826 O O . ALA A 1 105 ? -28.594 -6.109 1.881 1 83.19 105 ALA A O 1
ATOM 827 N N . VAL A 1 106 ? -30.703 -5.523 2.338 1 83.81 106 VAL A N 1
ATOM 828 C CA . VAL A 1 106 ? -30.312 -4.762 3.521 1 83.81 106 VAL A CA 1
ATOM 829 C C . VAL A 1 106 ? -29.797 -5.711 4.598 1 83.81 106 VAL A C 1
ATOM 831 O O . VAL A 1 106 ? -28.812 -5.406 5.281 1 83.81 106 VAL A O 1
ATOM 834 N N . SER A 1 107 ? -30.438 -6.777 4.715 1 87.25 107 SER A N 1
ATOM 835 C CA . SER A 1 107 ? -30 -7.773 5.695 1 87.25 107 SER A CA 1
ATOM 836 C C . SER A 1 107 ? -28.609 -8.289 5.379 1 87.25 107 SER A C 1
ATOM 838 O O . SER A 1 107 ? -27.797 -8.5 6.285 1 87.25 107 SER A O 1
ATOM 840 N N . LYS A 1 108 ? -28.406 -8.5 4.176 1 89.56 108 LYS A N 1
ATOM 841 C CA . LYS A 1 108 ? -27.094 -8.977 3.748 1 89.56 108 LYS A CA 1
ATOM 842 C C . LYS A 1 108 ? -26.016 -7.914 3.992 1 89.56 108 LYS A C 1
ATOM 844 O O . LYS A 1 108 ? -24.922 -8.227 4.457 1 89.56 108 LYS A O 1
ATOM 849 N N . ILE A 1 109 ? -26.391 -6.715 3.729 1 89 109 ILE A N 1
ATOM 850 C CA . ILE A 1 109 ? -25.469 -5.605 3.939 1 89 109 ILE A CA 1
ATOM 851 C C . ILE A 1 109 ? -25.109 -5.5 5.422 1 89 109 ILE A C 1
ATOM 853 O O . ILE A 1 109 ? -23.938 -5.395 5.785 1 89 109 ILE A O 1
ATOM 857 N N . ARG A 1 110 ? -26.125 -5.59 6.188 1 89.69 110 ARG A N 1
ATOM 858 C CA . ARG A 1 110 ? -25.922 -5.516 7.629 1 89.69 110 ARG A CA 1
ATOM 859 C C . ARG A 1 110 ? -24.984 -6.613 8.109 1 89.69 110 ARG A C 1
ATOM 861 O O . ARG A 1 110 ? -24.016 -6.336 8.828 1 89.69 110 ARG A O 1
ATOM 868 N N . SER A 1 111 ? -25.219 -7.723 7.695 1 90.06 111 SER A N 1
ATOM 869 C CA . SER A 1 111 ? -24.438 -8.875 8.141 1 90.06 111 SER A CA 1
ATOM 870 C C . SER A 1 111 ? -22.984 -8.75 7.727 1 90.06 111 SER A C 1
ATOM 872 O O . SER A 1 111 ? -22.078 -8.992 8.531 1 90.06 111 SER A O 1
ATOM 874 N N . ILE A 1 112 ? -22.75 -8.305 6.527 1 88.56 112 ILE A N 1
ATOM 875 C CA . ILE A 1 112 ? -21.406 -8.219 5.984 1 88.56 112 ILE A CA 1
ATOM 876 C C . ILE A 1 112 ? -20.641 -7.09 6.68 1 88.56 112 ILE A C 1
ATOM 878 O O . ILE A 1 112 ? -19.484 -7.266 7.09 1 88.56 112 ILE A O 1
ATOM 882 N N . VAL A 1 113 ? -21.281 -6.012 6.863 1 89.88 113 VAL A N 1
ATOM 883 C CA . VAL A 1 113 ? -20.641 -4.848 7.469 1 89.88 113 VAL A CA 1
ATOM 884 C C . VAL A 1 113 ? -20.281 -5.152 8.922 1 89.88 113 VAL A C 1
ATOM 886 O O . VAL A 1 113 ? -19.156 -4.93 9.352 1 89.88 113 VAL A O 1
ATOM 889 N N . GLU A 1 114 ? -21.188 -5.742 9.633 1 87.38 114 GLU A N 1
ATOM 890 C CA . GLU A 1 114 ? -20.969 -6.023 11.047 1 87.38 114 GLU A CA 1
ATOM 891 C C . GLU A 1 114 ? -19.922 -7.117 11.227 1 87.38 114 GLU A C 1
ATOM 893 O O . GLU A 1 114 ? -19.156 -7.094 12.195 1 87.38 114 GLU A O 1
ATOM 898 N N . SER A 1 115 ? -19.859 -7.922 10.25 1 86.31 115 SER A N 1
ATOM 899 C CA . SER A 1 115 ? -18.922 -9.031 10.352 1 86.31 115 SER A CA 1
ATOM 900 C C . SER A 1 115 ? -17.531 -8.617 9.914 1 86.31 115 SER A C 1
ATOM 902 O O . SER A 1 115 ? -16.531 -9.234 10.32 1 86.31 115 SER A O 1
ATOM 904 N N . ASN A 1 116 ? -17.438 -7.547 9.148 1 87.56 116 ASN A N 1
ATOM 905 C CA . ASN A 1 116 ? -16.141 -7.227 8.539 1 87.56 116 ASN A CA 1
ATOM 906 C C . ASN A 1 116 ? -15.492 -6.027 9.211 1 87.56 116 ASN A C 1
ATOM 908 O O . ASN A 1 116 ? -14.289 -5.801 9.062 1 87.56 116 ASN A O 1
ATOM 912 N N . ILE A 1 117 ? -16.328 -5.25 9.867 1 90 117 ILE A N 1
ATOM 913 C CA . ILE A 1 117 ? -15.781 -4.02 10.438 1 90 117 ILE A CA 1
ATOM 914 C C . ILE A 1 117 ? -15.922 -4.059 11.961 1 90 117 ILE A C 1
ATOM 916 O O . ILE A 1 117 ? -17.016 -4.23 12.484 1 90 117 ILE A O 1
ATOM 920 N N . LEU A 1 118 ? -14.797 -3.881 12.609 1 81.62 118 LEU A N 1
ATOM 921 C CA . LEU A 1 118 ? -14.805 -3.861 14.07 1 81.62 118 LEU A CA 1
ATOM 922 C C . LEU A 1 118 ? -15.531 -2.629 14.594 1 81.62 118 LEU A C 1
ATOM 924 O O . LEU A 1 118 ? -15.195 -1.501 14.234 1 81.62 118 LEU A O 1
ATOM 928 N N . GLY A 1 119 ? -16.578 -2.848 15.359 1 79.44 119 GLY A N 1
ATOM 929 C CA . GLY A 1 119 ? -17.25 -1.772 16.062 1 79.44 119 GLY A CA 1
ATOM 930 C C . GLY A 1 119 ? -18.141 -0.932 15.172 1 79.44 119 GLY A C 1
ATOM 931 O O . GLY A 1 119 ? -18.359 0.248 15.445 1 79.44 119 GLY A O 1
ATOM 932 N N . PHE A 1 120 ? -18.406 -1.39 14.047 1 86.38 120 PHE A N 1
ATOM 933 C CA . PHE A 1 120 ? -19.344 -0.702 13.148 1 86.38 120 PHE A CA 1
ATOM 934 C C . PHE A 1 120 ? -20.688 -1.406 13.125 1 86.38 120 PHE A C 1
ATOM 936 O O . PHE A 1 120 ? -20.844 -2.43 12.453 1 86.38 120 PHE A O 1
ATOM 943 N N . ASN A 1 121 ? -21.641 -0.855 13.836 1 86.88 121 ASN A N 1
ATOM 944 C CA . ASN A 1 121 ? -22.906 -1.533 14.078 1 86.88 121 ASN A CA 1
ATOM 945 C C . ASN A 1 121 ? -24.094 -0.685 13.633 1 86.88 121 ASN A C 1
ATOM 947 O O . ASN A 1 121 ? -23.938 0.513 13.383 1 86.88 121 ASN A O 1
ATOM 951 N N . VAL A 1 122 ? -25.25 -1.351 13.578 1 89.38 122 VAL A N 1
ATOM 952 C CA . VAL A 1 122 ? -26.484 -0.65 13.211 1 89.38 122 VAL A CA 1
ATOM 953 C C . VAL A 1 122 ? -27 0.14 14.414 1 89.38 122 VAL A C 1
ATOM 955 O O . VAL A 1 122 ? -27.172 -0.412 15.5 1 89.38 122 VAL A O 1
ATOM 958 N N . LEU A 1 123 ? -27.172 1.393 14.203 1 85.88 123 LEU A N 1
ATOM 959 C CA . LEU A 1 123 ? -27.719 2.268 15.234 1 85.88 123 LEU A CA 1
ATOM 960 C C . LEU A 1 123 ? -29.234 2.357 15.117 1 85.88 123 LEU A C 1
ATOM 962 O O . LEU A 1 123 ? -29.953 2.334 16.125 1 85.88 123 LEU A O 1
ATOM 966 N N . GLU A 1 124 ? -29.641 2.529 13.906 1 89.88 124 GLU A N 1
ATOM 967 C CA . GLU A 1 124 ? -31.062 2.734 13.602 1 89.88 124 GLU A CA 1
ATOM 968 C C . GLU A 1 124 ? -31.422 2.133 12.25 1 89.88 124 GLU A C 1
ATOM 970 O O . GLU A 1 124 ? -30.609 2.131 11.32 1 89.88 124 GLU A O 1
ATOM 975 N N . GLU A 1 125 ? -32.594 1.446 12.266 1 89.25 125 GLU A N 1
ATOM 976 C CA . GLU A 1 125 ? -33.125 0.913 11.008 1 89.25 125 GLU A CA 1
ATOM 977 C C . GLU A 1 125 ? -34.594 1.198 10.875 1 89.25 125 GLU A C 1
ATOM 979 O O . GLU A 1 125 ? -35.344 1.076 11.844 1 89.25 125 GLU A O 1
ATOM 984 N N . GLY A 1 126 ? -35.031 1.812 9.82 1 86.75 126 GLY A N 1
ATOM 985 C CA . GLY A 1 126 ? -36.438 2.072 9.516 1 86.75 126 GLY A CA 1
ATOM 986 C C . GLY A 1 126 ? -36.781 1.723 8.086 1 86.75 126 GLY A C 1
ATOM 987 O O . GLY A 1 126 ? -36.031 1.063 7.383 1 86.75 126 GLY A O 1
ATOM 988 N N . PRO A 1 127 ? -38.062 2.127 7.805 1 86.38 127 PRO A N 1
ATOM 989 C CA . PRO A 1 127 ? -38.5 1.868 6.426 1 86.38 127 PRO A CA 1
ATOM 990 C C . PRO A 1 127 ? -37.656 2.637 5.406 1 86.38 127 PRO A C 1
ATOM 992 O O . PRO A 1 127 ? -37.719 3.865 5.336 1 86.38 127 PRO A O 1
ATOM 995 N N . GLY A 1 128 ? -36.812 2.021 4.801 1 88.38 128 GLY A N 1
ATOM 996 C CA . GLY A 1 128 ? -36.094 2.613 3.684 1 88.38 128 GLY A CA 1
ATOM 997 C C . GLY A 1 128 ? -34.719 3.137 4.066 1 88.38 128 GLY A C 1
ATOM 998 O O . GLY A 1 128 ? -34.094 3.865 3.297 1 88.38 128 GLY A O 1
ATOM 999 N N . TYR A 1 129 ? -34.375 2.9 5.332 1 91.94 129 TYR A N 1
ATOM 1000 C CA . TYR A 1 129 ? -33.031 3.398 5.668 1 91.94 129 TYR A CA 1
ATOM 1001 C C . TYR A 1 129 ? -32.406 2.551 6.758 1 91.94 129 TYR A C 1
ATOM 1003 O O . TYR A 1 129 ? -33.094 1.845 7.492 1 91.94 129 TYR A O 1
ATOM 1011 N N . ILE A 1 130 ? -31.078 2.539 6.785 1 92.69 130 ILE A N 1
ATOM 1012 C CA . ILE A 1 130 ? -30.281 1.916 7.832 1 92.69 130 ILE A CA 1
ATOM 1013 C C . ILE A 1 130 ? -29.094 2.811 8.172 1 92.69 130 ILE A C 1
ATOM 1015 O O . ILE A 1 130 ? -28.5 3.424 7.289 1 92.69 130 ILE A O 1
ATOM 1019 N N . VAL A 1 131 ? -28.812 2.996 9.461 1 93.38 131 VAL A N 1
ATOM 1020 C CA . VAL A 1 131 ? -27.719 3.842 9.914 1 93.38 131 VAL A CA 1
ATOM 1021 C C . VAL A 1 131 ? -26.672 2.99 10.633 1 93.38 131 VAL A C 1
ATOM 1023 O O . VAL A 1 131 ? -26.984 2.33 11.633 1 93.38 131 VAL A O 1
ATOM 1026 N N . PHE A 1 132 ? -25.453 2.982 10.07 1 93.44 132 PHE A N 1
ATOM 1027 C CA . PHE A 1 132 ? -24.312 2.361 10.742 1 93.44 132 PHE A CA 1
ATOM 1028 C C . PHE A 1 132 ? -23.547 3.391 11.555 1 93.44 132 PHE A C 1
ATOM 1030 O O . PHE A 1 132 ? -23.391 4.539 11.133 1 93.44 132 PHE A O 1
ATOM 1037 N N . VAL A 1 133 ? -23.016 3.008 12.734 1 90.75 133 VAL A N 1
ATOM 1038 C CA . VAL A 1 133 ? -22.266 3.93 13.578 1 90.75 133 VAL A CA 1
ATOM 1039 C C . VAL A 1 133 ? -21 3.25 14.086 1 90.75 133 VAL A C 1
ATOM 1041 O O . VAL A 1 133 ? -21 2.055 14.391 1 90.75 133 VAL A O 1
ATOM 1044 N N . SER A 1 134 ? -19.938 3.998 14.031 1 86.5 134 SER A N 1
ATOM 1045 C CA . SER A 1 134 ? -18.688 3.51 14.609 1 86.5 134 SER A CA 1
ATOM 1046 C C . SER A 1 134 ? -18.672 3.715 16.125 1 86.5 134 SER A C 1
ATOM 1048 O O . SER A 1 134 ? -18.812 4.84 16.609 1 86.5 134 SER A O 1
ATOM 1050 N N . VAL A 1 135 ? -18.5 2.727 16.891 1 75.56 135 VAL A N 1
ATOM 1051 C CA . VAL A 1 135 ? -18.578 2.836 18.344 1 75.56 135 VAL A CA 1
ATOM 1052 C C . VAL A 1 135 ? -17.172 2.682 18.938 1 75.56 135 VAL A C 1
ATOM 1054 O O . VAL A 1 135 ? -16.969 2.963 20.125 1 75.56 135 VAL A O 1
ATOM 1057 N N . VAL A 1 136 ? -16.297 2.258 18.203 1 65.25 136 VAL A N 1
ATOM 1058 C CA . VAL A 1 136 ? -14.961 1.98 18.734 1 65.25 136 VAL A CA 1
ATOM 1059 C C . VAL A 1 136 ? -14.172 3.281 18.859 1 65.25 136 VAL A C 1
ATOM 1061 O O . VAL A 1 136 ? -14.055 4.039 17.891 1 65.25 136 VAL A O 1
ATOM 1064 N N . ASP A 1 137 ? -13.883 3.539 20.062 1 63.25 137 ASP A N 1
ATOM 1065 C CA . ASP A 1 137 ? -12.969 4.645 20.328 1 63.25 137 ASP A CA 1
ATOM 1066 C C . ASP A 1 137 ? -11.539 4.293 19.906 1 63.25 137 ASP A C 1
ATOM 1068 O O . ASP A 1 137 ? -11.125 3.141 20.016 1 63.25 137 ASP A O 1
ATOM 1072 N N . HIS A 1 138 ? -10.945 5.074 19.156 1 62.91 138 HIS A N 1
ATOM 1073 C CA . HIS A 1 138 ? -9.578 4.867 18.688 1 62.91 138 HIS A CA 1
ATOM 1074 C C . HIS A 1 138 ? -8.656 4.473 19.844 1 62.91 138 HIS A C 1
ATOM 1076 O O . HIS A 1 138 ? -7.605 3.867 19.609 1 62.91 138 HIS A O 1
ATOM 1082 N N . ARG A 1 139 ? -9.148 4.688 20.922 1 60.09 139 ARG A N 1
ATOM 1083 C CA . ARG A 1 139 ? -8.344 4.379 22.109 1 60.09 139 ARG A CA 1
ATOM 1084 C C . ARG A 1 139 ? -8.586 2.947 22.562 1 60.09 139 ARG A C 1
ATOM 1086 O O . ARG A 1 139 ? -7.871 2.447 23.438 1 60.09 139 ARG A O 1
ATOM 1093 N N . SER A 1 140 ? -9.531 2.363 22 1 62.38 140 SER A N 1
ATOM 1094 C CA . SER A 1 140 ? -9.883 1.025 22.469 1 62.38 140 SER A CA 1
ATOM 1095 C C . SER A 1 140 ? -8.766 0.027 22.172 1 62.38 140 SER A C 1
ATOM 1097 O O . SER A 1 140 ? -8.5 -0.861 22.984 1 62.38 140 SER A O 1
ATOM 1099 N N . MET A 1 141 ? -8.203 0.108 21.047 1 73.75 141 MET A N 1
ATOM 1100 C CA . MET A 1 141 ? -7.07 -0.757 20.734 1 73.75 141 MET A CA 1
ATOM 1101 C C . MET A 1 141 ? -5.91 0.051 20.156 1 73.75 141 MET A C 1
ATOM 1103 O O . MET A 1 141 ? -6.059 0.718 19.141 1 73.75 141 MET A O 1
ATOM 1107 N N . GLU A 1 142 ? -4.898 -0.098 20.891 1 86.12 142 GLU A N 1
ATOM 1108 C CA . GLU A 1 142 ? -3.693 0.576 20.406 1 86.12 142 GLU A CA 1
ATOM 1109 C C . GLU A 1 142 ? -3.248 0.018 19.062 1 86.12 142 GLU A C 1
ATOM 1111 O O . GLU A 1 142 ? -3.318 -1.19 18.828 1 86.12 142 GLU A O 1
ATOM 1116 N N . PHE A 1 143 ? -2.906 0.869 18.219 1 92.12 143 PHE A N 1
ATOM 1117 C CA . PHE A 1 143 ? -2.479 0.482 16.875 1 92.12 143 PHE A CA 1
ATOM 1118 C C . PHE A 1 143 ? -1.412 -0.605 16.938 1 92.12 143 PHE A C 1
ATOM 1120 O O . PHE A 1 143 ? -1.493 -1.605 16.219 1 92.12 143 PHE A O 1
ATOM 1127 N N . SER A 1 144 ? -0.416 -0.444 17.844 1 90.88 144 SER A N 1
ATOM 1128 C CA . SER A 1 144 ? 0.684 -1.396 17.969 1 90.88 144 SER A CA 1
ATOM 1129 C C . SER A 1 144 ? 0.18 -2.775 18.375 1 90.88 144 SER A C 1
ATOM 1131 O O . SER A 1 144 ? 0.673 -3.793 17.891 1 90.88 144 SER A O 1
ATOM 1133 N N . ARG A 1 145 ? -0.776 -2.811 19.219 1 92.12 145 ARG A N 1
ATOM 1134 C CA . ARG A 1 145 ? -1.355 -4.078 19.656 1 92.12 145 ARG A CA 1
ATOM 1135 C C . ARG A 1 145 ? -2.121 -4.746 18.516 1 92.12 145 ARG A C 1
ATOM 1137 O O . ARG A 1 145 ? -2.035 -5.961 18.328 1 92.12 145 ARG A O 1
ATOM 1144 N N . ALA A 1 146 ? -2.926 -3.957 17.844 1 93.88 146 ALA A N 1
ATOM 1145 C CA . ALA A 1 146 ? -3.668 -4.48 16.688 1 93.88 146 ALA A CA 1
ATOM 1146 C C . ALA A 1 146 ? -2.721 -5.066 15.648 1 93.88 146 ALA A C 1
ATOM 1148 O O . ALA A 1 146 ? -2.973 -6.145 15.109 1 93.88 146 ALA A O 1
ATOM 1149 N N . LEU A 1 147 ? -1.623 -4.367 15.359 1 96.38 147 LEU A N 1
ATOM 1150 C CA . LEU A 1 147 ? -0.629 -4.805 14.383 1 96.38 147 LEU A CA 1
ATOM 1151 C C . LEU A 1 147 ? 0.015 -6.117 14.82 1 96.38 147 LEU A C 1
ATOM 1153 O O . LEU A 1 147 ? 0.12 -7.055 14.023 1 96.38 147 LEU A O 1
ATOM 1157 N N . SER A 1 148 ? 0.417 -6.195 16.047 1 95.56 148 SER A N 1
ATOM 1158 C CA . SER A 1 148 ? 1.029 -7.406 16.578 1 95.56 148 SER A CA 1
ATOM 1159 C C . SER A 1 148 ? 0.06 -8.586 16.531 1 95.56 148 SER A C 1
ATOM 1161 O O . SER A 1 148 ? 0.447 -9.695 16.172 1 95.56 148 SER A O 1
ATOM 1163 N N . ARG A 1 149 ? -1.128 -8.312 16.953 1 95.31 149 ARG A N 1
ATOM 1164 C CA . ARG A 1 149 ? -2.15 -9.352 16.953 1 95.31 149 ARG A CA 1
ATOM 1165 C C . ARG A 1 149 ? -2.4 -9.852 15.531 1 95.31 149 ARG A C 1
ATOM 1167 O O . ARG A 1 149 ? -2.463 -11.062 15.297 1 95.31 149 ARG A O 1
ATOM 1174 N N . MET A 1 150 ? -2.605 -8.961 14.555 1 97.25 150 MET A N 1
ATOM 1175 C CA . MET A 1 150 ? -2.828 -9.32 13.164 1 97.25 150 MET A CA 1
ATOM 1176 C C . MET A 1 150 ? -1.691 -10.188 12.641 1 97.25 150 MET A C 1
ATOM 1178 O O . MET A 1 150 ? -1.934 -11.219 12 1 97.25 150 MET A O 1
ATOM 1182 N N . ALA A 1 151 ? -0.452 -9.758 12.938 1 97.75 151 ALA A N 1
ATOM 1183 C CA . ALA A 1 151 ? 0.729 -10.484 12.477 1 97.75 151 ALA A CA 1
ATOM 1184 C C . ALA A 1 151 ? 0.792 -11.875 13.102 1 97.75 151 ALA A C 1
ATOM 1186 O O . ALA A 1 151 ? 1.125 -12.852 12.422 1 97.75 151 ALA A O 1
ATOM 1187 N N . ARG A 1 152 ? 0.504 -11.945 14.328 1 97.06 152 ARG A N 1
ATOM 1188 C CA . ARG A 1 152 ? 0.52 -13.227 15.023 1 97.06 152 ARG A CA 1
ATOM 1189 C C . ARG A 1 152 ? -0.506 -14.188 14.43 1 97.06 152 ARG A C 1
ATOM 1191 O O . ARG A 1 152 ? -0.206 -15.359 14.195 1 97.06 152 ARG A O 1
ATOM 1198 N N . ILE A 1 153 ? -1.715 -13.711 14.219 1 97.25 153 ILE A N 1
ATOM 1199 C CA . ILE A 1 153 ? -2.77 -14.539 13.648 1 97.25 153 ILE A CA 1
ATOM 1200 C C . ILE A 1 153 ? -2.35 -15.031 12.266 1 97.25 153 ILE A C 1
ATOM 1202 O O . ILE A 1 153 ? -2.467 -16.219 11.961 1 97.25 153 ILE A O 1
ATOM 1206 N N . ALA A 1 154 ? -1.838 -14.125 11.422 1 97.81 154 ALA A N 1
ATOM 1207 C CA . ALA A 1 154 ? -1.399 -14.492 10.078 1 97.81 154 ALA A CA 1
ATOM 1208 C C . ALA A 1 154 ? -0.3 -15.555 10.125 1 97.81 154 ALA A C 1
ATOM 1210 O O . ALA A 1 154 ? -0.319 -16.516 9.359 1 97.81 154 ALA A O 1
ATOM 1211 N N . ALA A 1 155 ? 0.688 -15.367 11.055 1 97.44 155 ALA A N 1
ATOM 1212 C CA . ALA A 1 155 ? 1.766 -16.344 11.203 1 97.44 155 ALA A CA 1
ATOM 1213 C C . ALA A 1 155 ? 1.216 -17.703 11.609 1 97.44 155 ALA A C 1
ATOM 1215 O O . ALA A 1 155 ? 1.654 -18.734 11.094 1 97.44 155 ALA A O 1
ATOM 1216 N N . GLU A 1 156 ? 0.302 -17.672 12.516 1 96.69 156 GLU A N 1
ATOM 1217 C CA . GLU A 1 156 ? -0.305 -18.906 12.984 1 96.69 156 GLU A CA 1
ATOM 1218 C C . GLU A 1 156 ? -1.082 -19.594 11.859 1 96.69 156 GLU A C 1
ATOM 1220 O O . GLU A 1 156 ? -1.111 -20.828 11.781 1 96.69 156 GLU A O 1
ATOM 1225 N N . MET A 1 157 ? -1.72 -18.812 11.062 1 97.38 157 MET A N 1
ATOM 1226 C CA . MET A 1 157 ? -2.443 -19.375 9.922 1 97.38 157 MET A CA 1
ATOM 1227 C C . MET A 1 157 ? -1.501 -20.141 9 1 97.38 157 MET A C 1
ATOM 1229 O O . MET A 1 157 ? -1.811 -21.266 8.578 1 97.38 157 MET A O 1
ATOM 1233 N N . ILE A 1 158 ? -0.338 -19.594 8.688 1 97.38 158 ILE A N 1
ATOM 1234 C CA . ILE A 1 158 ? 0.637 -20.266 7.828 1 97.38 158 ILE A CA 1
ATOM 1235 C C . ILE A 1 158 ? 1.155 -21.531 8.516 1 97.38 158 ILE A C 1
ATOM 1237 O O . ILE A 1 158 ? 1.293 -22.578 7.875 1 97.38 158 ILE A O 1
ATOM 1241 N N . ARG A 1 159 ? 1.423 -21.453 9.758 1 96.25 159 ARG A N 1
ATOM 1242 C CA . ARG A 1 159 ? 1.922 -22.609 10.5 1 96.25 159 ARG A CA 1
ATOM 1243 C C . ARG A 1 159 ? 0.895 -23.734 10.516 1 96.25 159 ARG A C 1
ATOM 1245 O O . ARG A 1 159 ? 1.254 -24.906 10.43 1 96.25 159 ARG A O 1
ATOM 1252 N N . ASP A 1 160 ? -0.34 -23.391 10.664 1 95.69 160 ASP A N 1
ATOM 1253 C CA . ASP A 1 160 ? -1.401 -24.391 10.648 1 95.69 160 ASP A CA 1
ATOM 1254 C C . ASP A 1 160 ? -1.479 -25.078 9.289 1 95.69 160 ASP A C 1
ATOM 1256 O O . ASP A 1 160 ? -1.773 -26.281 9.219 1 95.69 160 ASP A O 1
ATOM 1260 N N . VAL A 1 161 ? -1.287 -24.328 8.258 1 95.19 161 VAL A N 1
ATOM 1261 C CA . VAL A 1 161 ? -1.244 -24.938 6.938 1 95.19 161 VAL A CA 1
ATOM 1262 C C . VAL A 1 161 ? -0.104 -25.953 6.875 1 95.19 161 VAL A C 1
ATOM 1264 O O . VAL A 1 161 ? -0.275 -27.062 6.355 1 95.19 161 VAL A O 1
ATOM 1267 N N . ALA A 1 162 ? 1.074 -25.594 7.422 1 94.75 162 ALA A N 1
ATOM 1268 C CA . ALA A 1 162 ? 2.211 -26.516 7.465 1 94.75 162 ALA A CA 1
ATOM 1269 C C . ALA A 1 162 ? 1.864 -27.781 8.242 1 94.75 162 ALA A C 1
ATOM 1271 O O . ALA A 1 162 ? 2.152 -28.891 7.789 1 94.75 162 ALA A O 1
ATOM 1272 N N . ARG A 1 163 ? 1.267 -27.625 9.344 1 93.56 163 ARG A N 1
ATOM 1273 C CA . ARG A 1 163 ? 0.886 -28.75 10.172 1 93.56 163 ARG A CA 1
ATOM 1274 C C . ARG A 1 163 ? -0.153 -29.625 9.469 1 93.56 163 ARG A C 1
ATOM 1276 O O . ARG A 1 163 ? -0.095 -30.859 9.547 1 93.56 163 ARG A O 1
ATOM 1283 N N . GLY A 1 164 ? -1.128 -28.938 8.875 1 92.06 164 GLY A N 1
ATOM 1284 C CA . GLY A 1 164 ? -2.119 -29.688 8.109 1 92.06 164 GLY A CA 1
ATOM 1285 C C . GLY A 1 164 ? -1.516 -30.484 6.973 1 92.06 164 GLY A C 1
ATOM 1286 O O . GLY A 1 164 ? -1.923 -31.625 6.727 1 92.06 164 GLY A O 1
ATOM 1287 N N . LEU A 1 165 ? -0.552 -29.938 6.293 1 89.81 165 LEU A N 1
ATOM 1288 C CA . LEU A 1 165 ? 0.163 -30.609 5.215 1 89.81 165 LEU A CA 1
ATOM 1289 C C . LEU A 1 165 ? 0.937 -31.812 5.75 1 89.81 165 LEU A C 1
ATOM 1291 O O . LEU A 1 165 ? 1.038 -32.844 5.078 1 89.81 165 LEU A O 1
ATOM 1295 N N . GLU A 1 166 ? 1.452 -31.656 6.918 1 90.19 166 GLU A N 1
ATOM 1296 C CA . GLU A 1 166 ? 2.299 -32.688 7.512 1 90.19 166 GLU A CA 1
ATOM 1297 C C . GLU A 1 166 ? 1.462 -33.844 8.062 1 90.19 166 GLU A C 1
ATOM 1299 O O . GLU A 1 166 ? 1.804 -35 7.875 1 90.19 166 GLU A O 1
ATOM 1304 N N . ASN A 1 167 ? 0.342 -33.562 8.648 1 89.81 167 ASN A N 1
ATOM 1305 C CA . ASN A 1 167 ? -0.401 -34.594 9.383 1 89.81 167 ASN A CA 1
ATOM 1306 C C . ASN A 1 167 ? -1.696 -34.969 8.664 1 89.81 167 ASN A C 1
ATOM 1308 O O . ASN A 1 167 ? -2.4 -35.875 9.086 1 89.81 167 ASN A O 1
ATOM 1312 N N . GLY A 1 168 ? -2.039 -34.219 7.723 1 89 168 GLY A N 1
ATOM 1313 C CA . GLY A 1 168 ? -3.27 -34.469 6.992 1 89 168 GLY A CA 1
ATOM 1314 C C . GLY A 1 168 ? -4.512 -34.062 7.75 1 89 168 GLY A C 1
ATOM 1315 O O . GLY A 1 168 ? -5.59 -34.625 7.559 1 89 168 GLY A O 1
ATOM 1316 N N . ASP A 1 169 ? -4.41 -33.156 8.625 1 90.62 169 ASP A N 1
ATOM 1317 C CA . ASP A 1 169 ? -5.508 -32.688 9.477 1 90.62 169 ASP A CA 1
ATOM 1318 C C . ASP A 1 169 ? -6.375 -31.672 8.766 1 90.62 169 ASP A C 1
ATOM 1320 O O . ASP A 1 169 ? -6.148 -30.469 8.891 1 90.62 169 ASP A O 1
ATOM 1324 N N . ARG A 1 170 ? -7.395 -32.062 8.188 1 90.75 170 ARG A N 1
ATOM 1325 C CA . ARG A 1 170 ? -8.281 -31.172 7.445 1 90.75 170 ARG A CA 1
ATOM 1326 C C . ARG A 1 170 ? -9.031 -30.234 8.383 1 90.75 170 ARG A C 1
ATOM 1328 O O . ARG A 1 170 ? -9.367 -29.109 8.008 1 90.75 170 ARG A O 1
ATOM 1335 N N . GLY A 1 171 ? -9.383 -30.719 9.531 1 91.44 171 GLY A N 1
ATOM 1336 C CA . GLY A 1 171 ? -10.047 -29.875 10.508 1 91.44 171 GLY A CA 1
ATOM 1337 C C . GLY A 1 171 ? -9.266 -28.625 10.852 1 91.44 171 GLY A C 1
ATOM 1338 O O . GLY A 1 171 ? -9.836 -27.531 10.93 1 91.44 171 GLY A O 1
ATOM 1339 N N . LEU A 1 172 ? -8.023 -28.828 11.039 1 92.06 172 LEU A N 1
ATOM 1340 C CA . LEU A 1 172 ? -7.137 -27.703 11.32 1 92.06 172 LEU A CA 1
ATOM 1341 C C . LEU A 1 172 ? -7.133 -26.703 10.156 1 92.06 172 LEU A C 1
ATOM 1343 O O . LEU A 1 172 ? -7.121 -25.5 10.367 1 92.06 172 LEU A O 1
ATOM 1347 N N . LEU A 1 173 ? -7.152 -27.172 8.953 1 93 173 LEU A N 1
ATOM 1348 C CA . LEU A 1 173 ? -7.125 -26.344 7.754 1 93 173 LEU A CA 1
ATOM 1349 C C . LEU A 1 173 ? -8.406 -25.531 7.629 1 93 173 LEU A C 1
ATOM 1351 O O . LEU A 1 173 ? -8.367 -24.359 7.211 1 93 173 LEU A O 1
ATOM 1355 N N . ASP A 1 174 ? -9.453 -26.062 8.023 1 89.38 174 ASP A N 1
ATOM 1356 C CA . ASP A 1 174 ? -10.734 -25.359 7.961 1 89.38 174 ASP A CA 1
ATOM 1357 C C . ASP A 1 174 ? -10.766 -24.188 8.93 1 89.38 174 ASP A C 1
ATOM 1359 O O . ASP A 1 174 ? -11.398 -23.156 8.656 1 89.38 174 ASP A O 1
ATOM 1363 N N . LEU A 1 175 ? -10.086 -24.297 9.992 1 90.81 175 LEU A N 1
ATOM 1364 C CA . LEU A 1 175 ? -10.039 -23.25 11.008 1 90.81 175 LEU A CA 1
ATOM 1365 C C . LEU A 1 175 ? -9.234 -22.047 10.516 1 90.81 175 LEU A C 1
ATOM 1367 O O . LEU A 1 175 ? -9.453 -20.922 10.961 1 90.81 175 LEU A O 1
ATOM 1371 N N . VAL A 1 176 ? -8.32 -22.266 9.578 1 92.25 176 VAL A N 1
ATOM 1372 C CA . VAL A 1 176 ? -7.492 -21.188 9.031 1 92.25 176 VAL A CA 1
ATOM 1373 C C . VAL A 1 176 ? -8.375 -20.156 8.359 1 92.25 176 VAL A C 1
ATOM 1375 O O . VAL A 1 176 ? -8.18 -18.953 8.547 1 92.25 176 VAL A O 1
ATOM 1378 N N . ALA A 1 177 ? -9.359 -20.578 7.668 1 84.31 177 ALA A N 1
ATOM 1379 C CA . ALA A 1 177 ? -10.25 -19.688 6.938 1 84.31 177 ALA A CA 1
ATOM 1380 C C . ALA A 1 177 ? -11.07 -18.812 7.895 1 84.31 177 ALA A C 1
ATOM 1382 O O . ALA A 1 177 ? -11.344 -17.656 7.602 1 84.31 177 ALA A O 1
ATOM 1383 N N . GLU A 1 178 ? -11.406 -19.344 8.961 1 85.62 178 GLU A N 1
ATOM 1384 C CA . GLU A 1 178 ? -12.219 -18.609 9.938 1 85.62 178 GLU A CA 1
ATOM 1385 C C . GLU A 1 178 ? -11.422 -17.469 10.57 1 85.62 178 GLU A C 1
ATOM 1387 O O . GLU A 1 178 ? -11.969 -16.406 10.852 1 85.62 178 GLU A O 1
ATOM 1392 N N . ARG A 1 179 ? -10.211 -17.734 10.781 1 90.56 179 ARG A N 1
ATOM 1393 C CA . ARG A 1 179 ? -9.359 -16.734 11.422 1 90.56 179 ARG A CA 1
ATOM 1394 C C . ARG A 1 179 ? -9.094 -15.562 10.492 1 90.56 179 ARG A C 1
ATOM 1396 O O . ARG A 1 179 ? -8.758 -14.461 10.945 1 90.56 179 ARG A O 1
ATOM 1403 N N . ASP A 1 180 ? -9.211 -15.797 9.211 1 91.88 180 ASP A N 1
ATOM 1404 C CA . ASP A 1 180 ? -8.961 -14.758 8.219 1 91.88 180 ASP A CA 1
ATOM 1405 C C . ASP A 1 180 ? -9.914 -13.578 8.414 1 91.88 180 ASP A C 1
ATOM 1407 O O . ASP A 1 180 ? -9.57 -12.438 8.102 1 91.88 180 ASP A O 1
ATOM 1411 N N . GLN A 1 181 ? -11.055 -13.844 8.969 1 88.75 181 GLN A N 1
ATOM 1412 C CA . GLN A 1 181 ? -12.023 -12.781 9.227 1 88.75 181 GLN A CA 1
ATOM 1413 C C . GLN A 1 181 ? -11.492 -11.781 10.25 1 88.75 181 GLN A C 1
ATOM 1415 O O . GLN A 1 181 ? -11.727 -10.578 10.125 1 88.75 181 GLN A O 1
ATOM 1420 N N . LEU A 1 182 ? -10.859 -12.328 11.219 1 91.56 182 LEU A N 1
ATOM 1421 C CA . LEU A 1 182 ? -10.281 -11.461 12.242 1 91.56 182 LEU A CA 1
ATOM 1422 C C . LEU A 1 182 ? -9.164 -10.609 11.664 1 91.56 182 LEU A C 1
ATOM 1424 O O . LEU A 1 182 ? -9.031 -9.43 12.008 1 91.56 182 LEU A O 1
ATOM 1428 N N . VAL A 1 183 ? -8.352 -11.18 10.781 1 94.88 183 VAL A N 1
ATOM 1429 C CA . VAL A 1 183 ? -7.285 -10.438 10.117 1 94.88 183 VAL A CA 1
ATOM 1430 C C . VAL A 1 183 ? -7.883 -9.297 9.297 1 94.88 183 VAL A C 1
ATOM 1432 O O . VAL A 1 183 ? -7.398 -8.164 9.344 1 94.88 183 VAL A O 1
ATOM 1435 N N . ASP A 1 184 ? -8.961 -9.539 8.625 1 92.5 184 ASP A N 1
ATOM 1436 C CA . ASP A 1 184 ? -9.633 -8.539 7.805 1 92.5 184 ASP A CA 1
ATOM 1437 C C . ASP A 1 184 ? -10.156 -7.391 8.656 1 92.5 184 ASP A C 1
ATOM 1439 O O . ASP A 1 184 ? -10.031 -6.223 8.281 1 92.5 184 ASP A O 1
ATOM 1443 N N . LYS A 1 185 ? -10.711 -7.75 9.781 1 91.69 185 LYS A N 1
ATOM 1444 C CA . LYS A 1 185 ? -11.242 -6.742 10.703 1 91.69 185 LYS A CA 1
ATOM 1445 C C . LYS A 1 185 ? -10.125 -5.84 11.227 1 91.69 185 LYS A C 1
ATOM 1447 O O . LYS A 1 185 ? -10.281 -4.621 11.281 1 91.69 185 LYS A O 1
ATOM 1452 N N . LEU A 1 186 ? -9.078 -6.477 11.648 1 93.88 186 LEU A N 1
ATOM 1453 C CA . LEU A 1 186 ? -7.949 -5.715 12.172 1 93.88 186 LEU A CA 1
ATOM 1454 C C . LEU A 1 186 ? -7.336 -4.828 11.094 1 93.88 186 LEU A C 1
ATOM 1456 O O . LEU A 1 186 ? -6.93 -3.699 11.367 1 93.88 186 LEU A O 1
ATOM 1460 N N . TYR A 1 187 ? -7.32 -5.316 9.883 1 96.25 187 TYR A N 1
ATOM 1461 C CA . TYR A 1 187 ? -6.812 -4.527 8.766 1 96.25 187 TYR A CA 1
ATOM 1462 C C . TYR A 1 187 ? -7.637 -3.264 8.57 1 96.25 187 TYR A C 1
ATOM 1464 O O . TYR A 1 187 ? -7.086 -2.164 8.469 1 96.25 187 TYR A O 1
ATOM 1472 N N . LEU A 1 188 ? -8.945 -3.42 8.516 1 94.31 188 LEU A N 1
ATOM 1473 C CA . LEU A 1 188 ? -9.812 -2.27 8.297 1 94.31 188 LEU A CA 1
ATOM 1474 C C . LEU A 1 188 ? -9.695 -1.277 9.453 1 94.31 188 LEU A C 1
ATOM 1476 O O . LEU A 1 188 ? -9.711 -0.063 9.234 1 94.31 188 LEU A O 1
ATOM 1480 N N . TYR A 1 189 ? -9.602 -1.811 10.602 1 92.31 189 TYR A N 1
ATOM 1481 C CA . TYR A 1 189 ? -9.43 -0.971 11.789 1 92.31 189 TYR A CA 1
ATOM 1482 C C . TYR A 1 189 ? -8.18 -0.117 11.672 1 92.31 189 TYR A C 1
ATOM 1484 O O . TYR A 1 189 ? -8.219 1.098 11.883 1 92.31 189 TYR A O 1
ATOM 1492 N N . MET A 1 190 ? -7.113 -0.738 11.336 1 95.19 190 MET A N 1
ATOM 1493 C CA . MET A 1 190 ? -5.836 -0.036 11.227 1 95.19 190 MET A CA 1
ATOM 1494 C C . MET A 1 190 ? -5.836 0.912 10.031 1 95.19 190 MET A C 1
ATOM 1496 O O . MET A 1 190 ? -5.27 2.006 10.102 1 95.19 190 MET A O 1
ATOM 1500 N N . ALA A 1 191 ? -6.457 0.48 8.945 1 95 191 ALA A N 1
ATOM 1501 C CA . ALA A 1 191 ? -6.555 1.339 7.766 1 95 191 ALA A CA 1
ATOM 1502 C C . ALA A 1 191 ? -7.297 2.633 8.094 1 95 191 ALA A C 1
ATOM 1504 O O . ALA A 1 191 ? -6.898 3.713 7.645 1 95 191 ALA A O 1
ATOM 1505 N N . ARG A 1 192 ? -8.328 2.525 8.898 1 93.06 192 ARG A N 1
ATOM 1506 C CA . ARG A 1 192 ? -9.07 3.703 9.328 1 93.06 192 ARG A CA 1
ATOM 1507 C C . ARG A 1 192 ? -8.188 4.625 10.172 1 93.06 192 ARG A C 1
ATOM 1509 O O . ARG A 1 192 ? -8.148 5.836 9.938 1 93.06 192 ARG A O 1
ATOM 1516 N N . GLN A 1 193 ? -7.469 4.047 11.07 1 91.62 193 GLN A N 1
ATOM 1517 C CA . GLN A 1 193 ? -6.605 4.84 11.945 1 91.62 193 GLN A CA 1
ATOM 1518 C C . GLN A 1 193 ? -5.523 5.555 11.141 1 91.62 193 GLN A C 1
ATOM 1520 O O . GLN A 1 193 ? -5.25 6.734 11.375 1 91.62 193 GLN A O 1
ATOM 1525 N N . MET A 1 194 ? -4.957 4.875 10.219 1 94.31 194 MET A N 1
ATOM 1526 C CA . MET A 1 194 ? -3.896 5.461 9.398 1 94.31 194 MET A CA 1
ATOM 1527 C C . MET A 1 194 ? -4.445 6.562 8.508 1 94.31 194 MET A C 1
ATOM 1529 O O . MET A 1 194 ? -3.816 7.613 8.352 1 94.31 194 MET A O 1
ATOM 1533 N N . THR A 1 195 ? -5.629 6.359 7.961 1 92.44 195 THR A N 1
ATOM 1534 C CA . THR A 1 195 ? -6.27 7.375 7.129 1 92.44 195 THR A CA 1
ATOM 1535 C C . THR A 1 195 ? -6.59 8.617 7.949 1 92.44 195 THR A C 1
ATOM 1537 O O . THR A 1 195 ? -6.266 9.734 7.543 1 92.44 195 THR A O 1
ATOM 1540 N N . MET A 1 196 ? -7.098 8.422 9.133 1 86.88 196 MET A N 1
ATOM 1541 C CA . MET A 1 196 ? -7.469 9.531 10.008 1 86.88 196 MET A CA 1
ATOM 1542 C C . MET A 1 196 ? -6.23 10.266 10.508 1 86.88 196 MET A C 1
ATOM 1544 O O . MET A 1 196 ? -6.227 11.492 10.594 1 86.88 196 MET A O 1
ATOM 1548 N N . ALA A 1 197 ? -5.207 9.531 10.82 1 86.44 197 ALA A N 1
ATOM 1549 C CA . ALA A 1 197 ? -3.973 10.164 11.289 1 86.44 197 ALA A CA 1
ATOM 1550 C C . ALA A 1 197 ? -3.326 10.992 10.18 1 86.44 197 ALA A C 1
ATOM 1552 O O . ALA A 1 197 ? -2.75 12.047 10.445 1 86.44 197 ALA A O 1
ATOM 1553 N N . SER A 1 198 ? -3.469 10.531 8.992 1 88 198 SER A N 1
ATOM 1554 C CA . SER A 1 198 ? -2.896 11.25 7.855 1 88 198 SER A CA 1
ATOM 1555 C C . SER A 1 198 ? -3.57 12.602 7.66 1 88 198 SER A C 1
ATOM 1557 O O . SER A 1 198 ? -2.951 13.547 7.164 1 88 198 SER A O 1
ATOM 1559 N N . SER A 1 199 ? -4.82 12.672 8.086 1 79.56 199 SER A N 1
ATOM 1560 C CA . SER A 1 199 ? -5.543 13.93 7.941 1 79.56 199 SER A CA 1
ATOM 1561 C C . SER A 1 199 ? -5.465 14.758 9.219 1 79.56 199 SER A C 1
ATOM 1563 O O . SER A 1 199 ? -6.109 15.805 9.328 1 79.56 199 SER A O 1
ATOM 1565 N N . GLY A 1 200 ? -4.781 14.234 10.18 1 75.94 200 GLY A N 1
ATOM 1566 C CA . GLY A 1 200 ? -4.621 14.969 11.43 1 75.94 200 GLY A CA 1
ATOM 1567 C C . GLY A 1 200 ? -5.766 14.75 12.398 1 75.94 200 GLY A C 1
ATOM 1568 O O . GLY A 1 200 ? -5.832 15.406 13.445 1 75.94 200 GLY A O 1
ATOM 1569 N N . ARG A 1 201 ? -6.637 13.883 12.133 1 76 201 ARG A N 1
ATOM 1570 C CA . ARG A 1 201 ? -7.805 13.648 12.977 1 76 201 ARG A CA 1
ATOM 1571 C C . ARG A 1 201 ? -7.473 12.695 14.117 1 76 201 ARG A C 1
ATOM 1573 O O . ARG A 1 201 ? -8.25 12.555 15.062 1 76 201 ARG A O 1
ATOM 1580 N N . LEU A 1 202 ? -6.375 12.062 13.969 1 79.56 202 LEU A N 1
ATOM 1581 C CA . LEU A 1 202 ? -5.824 11.195 15.008 1 79.56 202 LEU A CA 1
ATOM 1582 C C . LEU A 1 202 ? -4.359 11.516 15.266 1 79.56 202 LEU A C 1
ATOM 1584 O O . LEU A 1 202 ? -3.578 11.68 14.32 1 79.56 202 LEU A O 1
ATOM 1588 N N . PRO A 1 203 ? -4.016 11.703 16.5 1 77.5 203 PRO A N 1
ATOM 1589 C CA . PRO A 1 203 ? -2.615 12.016 16.781 1 77.5 203 PRO A CA 1
ATOM 1590 C C . PRO A 1 203 ? -1.656 10.93 16.312 1 77.5 203 PRO A C 1
ATOM 15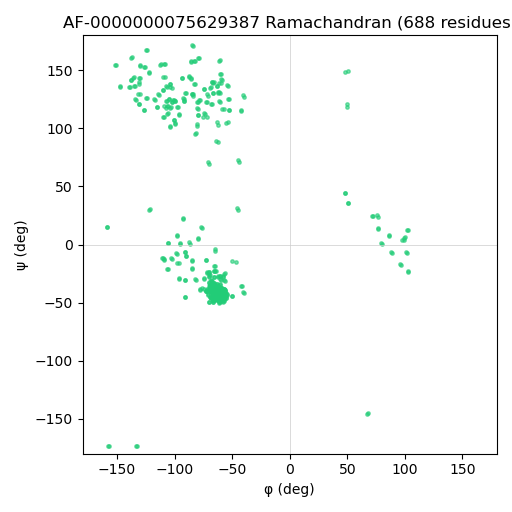92 O O . PRO A 1 203 ? -1.972 9.742 16.422 1 77.5 203 PRO A O 1
ATOM 1595 N N . LEU A 1 204 ? -0.518 11.273 15.82 1 80.94 204 LEU A N 1
ATOM 1596 C CA . LEU A 1 204 ? 0.494 10.344 15.32 1 80.94 204 LEU A CA 1
ATOM 1597 C C . LEU A 1 204 ? 0.955 9.398 16.422 1 80.94 204 LEU A C 1
ATOM 1599 O O . LEU A 1 204 ? 1.242 8.227 16.156 1 80.94 204 LEU A O 1
ATOM 1603 N N . LYS A 1 205 ? 1.016 9.891 17.641 1 79.81 205 LYS A N 1
ATOM 1604 C CA . LYS A 1 205 ? 1.479 9.094 18.781 1 79.81 205 LYS A CA 1
ATOM 1605 C C . LYS A 1 205 ? 0.602 7.859 18.984 1 79.81 205 LYS A C 1
ATOM 1607 O O . LYS A 1 205 ? 1.076 6.824 19.453 1 79.81 205 LYS A O 1
ATOM 1612 N N . ASP A 1 206 ? -0.666 8.016 18.609 1 81.38 206 ASP A N 1
ATOM 1613 C CA . ASP A 1 206 ? -1.593 6.898 18.75 1 81.38 206 ASP A CA 1
ATOM 1614 C C . ASP A 1 206 ? -1.207 5.746 17.828 1 81.38 206 ASP A C 1
ATOM 1616 O O . ASP A 1 206 ? -1.563 4.594 18.078 1 81.38 206 ASP A O 1
ATOM 1620 N N . LEU A 1 207 ? -0.461 6.066 16.766 1 87.69 207 LEU A N 1
ATOM 1621 C CA . LEU A 1 207 ? 0.016 5.047 15.836 1 87.69 207 LEU A CA 1
ATOM 1622 C C . LEU A 1 207 ? 1.456 4.656 16.156 1 87.69 207 LEU A C 1
ATOM 1624 O O . LEU A 1 207 ? 1.991 3.715 15.562 1 87.69 207 LEU A O 1
ATOM 1628 N N . GLY A 1 208 ? 2.041 5.391 17.062 1 83.62 208 GLY A N 1
ATOM 1629 C CA . GLY A 1 208 ? 3.441 5.152 17.375 1 83.62 208 GLY A CA 1
ATOM 1630 C C . GLY A 1 208 ? 4.387 5.609 16.281 1 83.62 208 GLY A C 1
ATOM 1631 O O . GLY A 1 208 ? 5.457 5.027 16.094 1 83.62 208 GLY A O 1
ATOM 1632 N N . VAL A 1 209 ? 3.93 6.574 15.477 1 87.06 209 VAL A N 1
ATOM 1633 C CA . VAL A 1 209 ? 4.785 7.086 14.414 1 87.06 209 VAL A CA 1
ATOM 1634 C C . VAL A 1 209 ? 5.242 8.5 14.75 1 87.06 209 VAL A C 1
ATOM 1636 O O . VAL A 1 209 ? 4.602 9.195 15.547 1 87.06 209 VAL A O 1
ATOM 1639 N N . TYR A 1 210 ? 6.41 8.852 14.133 1 80.94 210 TYR A N 1
ATOM 1640 C CA . TYR A 1 210 ? 7.016 10.148 14.414 1 80.94 210 TYR A CA 1
ATOM 1641 C C . TYR A 1 210 ? 6.629 11.172 13.352 1 80.94 210 TYR A C 1
ATOM 1643 O O . TYR A 1 210 ? 6.578 12.375 13.625 1 80.94 210 TYR A O 1
ATOM 1651 N N . SER A 1 211 ? 6.391 10.672 12.188 1 83.31 211 SER A N 1
ATOM 1652 C CA . SER A 1 211 ? 6.09 11.508 11.031 1 83.31 211 SER A CA 1
ATOM 1653 C C . SER A 1 211 ? 4.957 10.922 10.203 1 83.31 211 SER A C 1
ATOM 1655 O O . SER A 1 211 ? 4.875 9.703 10.031 1 83.31 211 SER A O 1
ATOM 1657 N N . PRO A 1 212 ? 4.074 11.82 9.68 1 86.5 212 PRO A N 1
ATOM 1658 C CA . PRO A 1 212 ? 3.021 11.312 8.797 1 86.5 212 PRO A CA 1
ATOM 1659 C C . PRO A 1 212 ? 3.578 10.547 7.594 1 86.5 212 PRO A C 1
ATOM 1661 O O . PRO A 1 212 ? 2.902 9.672 7.043 1 86.5 212 PRO A O 1
ATOM 1664 N N . ALA A 1 213 ? 4.844 10.922 7.262 1 90.19 213 ALA A N 1
ATOM 1665 C CA . ALA A 1 213 ? 5.477 10.258 6.121 1 90.19 213 ALA A CA 1
ATOM 1666 C C . ALA A 1 213 ? 5.672 8.773 6.391 1 90.19 213 ALA A C 1
ATOM 1668 O O . ALA A 1 213 ? 5.801 7.977 5.457 1 90.19 213 ALA A O 1
ATOM 1669 N N . GLU A 1 214 ? 5.711 8.383 7.633 1 93.25 214 GLU A N 1
ATOM 1670 C CA . GLU A 1 214 ? 5.855 6.973 7.988 1 93.25 214 GLU A CA 1
ATOM 1671 C C . GLU A 1 214 ? 4.594 6.184 7.66 1 93.25 214 GLU A C 1
ATOM 1673 O O . GLU A 1 214 ? 4.652 4.977 7.41 1 93.25 214 GLU A O 1
ATOM 1678 N N . ILE A 1 215 ? 3.434 6.883 7.633 1 94.19 215 ILE A N 1
ATOM 1679 C CA . ILE A 1 215 ? 2.129 6.23 7.57 1 94.19 215 ILE A CA 1
ATOM 1680 C C . ILE A 1 215 ? 1.956 5.555 6.215 1 94.19 215 ILE A C 1
ATOM 1682 O O . ILE A 1 215 ? 1.396 4.457 6.129 1 94.19 215 ILE A O 1
ATOM 1686 N N . VAL A 1 216 ? 2.434 6.109 5.16 1 94.56 216 VAL A N 1
ATOM 1687 C CA . VAL A 1 216 ? 2.252 5.535 3.83 1 94.56 216 VAL A CA 1
ATOM 1688 C C . VAL A 1 216 ? 2.988 4.199 3.742 1 94.56 216 VAL A C 1
ATOM 1690 O O . VAL A 1 216 ? 2.465 3.23 3.189 1 94.56 216 VAL A O 1
ATOM 1693 N N . HIS A 1 217 ? 4.172 4.148 4.285 1 95.69 217 HIS A N 1
ATOM 1694 C CA . HIS A 1 217 ? 4.934 2.902 4.27 1 95.69 217 HIS A CA 1
ATOM 1695 C C . HIS A 1 217 ? 4.328 1.874 5.219 1 95.69 217 HIS A C 1
ATOM 1697 O O . HIS A 1 217 ? 4.332 0.676 4.926 1 95.69 217 HIS A O 1
ATOM 1703 N N . LEU A 1 218 ? 3.879 2.402 6.328 1 96.38 218 LEU A N 1
ATOM 1704 C CA . LEU A 1 218 ? 3.217 1.526 7.289 1 96.38 218 LEU A CA 1
ATOM 1705 C C . LEU A 1 218 ? 1.979 0.884 6.672 1 96.38 218 LEU A C 1
ATOM 1707 O O . LEU A 1 218 ? 1.723 -0.304 6.883 1 96.38 218 LEU A O 1
ATOM 1711 N N . PHE A 1 219 ? 1.244 1.635 5.953 1 97 219 PHE A N 1
ATOM 1712 C CA . PHE A 1 219 ? 0.035 1.142 5.305 1 97 219 PHE A CA 1
ATOM 1713 C C . PHE A 1 219 ? 0.365 0.029 4.316 1 97 219 PHE A C 1
ATOM 1715 O O . PHE A 1 219 ? -0.341 -0.979 4.25 1 97 219 PHE A O 1
ATOM 1722 N N . LEU A 1 220 ? 1.396 0.169 3.541 1 96.88 220 LEU A N 1
ATOM 1723 C CA . LEU A 1 220 ? 1.841 -0.862 2.609 1 96.88 220 LEU A CA 1
ATOM 1724 C C . LEU A 1 220 ? 2.182 -2.152 3.348 1 96.88 220 LEU A C 1
ATOM 1726 O O . LEU A 1 220 ? 1.844 -3.244 2.885 1 96.88 220 LEU A O 1
ATOM 1730 N N . ALA A 1 221 ? 2.865 -1.995 4.453 1 97.56 221 ALA A N 1
ATOM 1731 C CA . ALA A 1 221 ? 3.264 -3.166 5.23 1 97.56 221 ALA A CA 1
ATOM 1732 C C . ALA A 1 221 ? 2.045 -3.896 5.785 1 97.56 221 ALA A C 1
ATOM 1734 O O . ALA A 1 221 ? 1.968 -5.125 5.723 1 97.56 221 ALA A O 1
ATOM 1735 N N . VAL A 1 222 ? 1.111 -3.148 6.34 1 97.94 222 VAL A N 1
ATOM 1736 C CA . VAL A 1 222 ? -0.097 -3.734 6.91 1 97.94 222 VAL A CA 1
ATOM 1737 C C . VAL A 1 222 ? -0.884 -4.461 5.82 1 97.94 222 VAL A C 1
ATOM 1739 O O . VAL A 1 222 ? -1.396 -5.559 6.043 1 97.94 222 VAL A O 1
ATOM 1742 N N . LYS A 1 223 ? -0.98 -3.852 4.676 1 97.56 223 LYS A N 1
ATOM 1743 C CA . LYS A 1 223 ? -1.634 -4.504 3.545 1 97.56 223 LYS A CA 1
ATOM 1744 C C . LYS A 1 223 ? -0.929 -5.805 3.18 1 97.56 223 LYS A C 1
ATOM 1746 O O . LYS A 1 223 ? -1.581 -6.801 2.85 1 97.56 223 LYS A O 1
ATOM 1751 N N . SER A 1 224 ? 0.388 -5.797 3.184 1 97.5 224 SER A N 1
ATOM 1752 C CA . SER A 1 224 ? 1.146 -7.012 2.895 1 97.5 224 SER A CA 1
ATOM 1753 C C . SER A 1 224 ? 0.827 -8.117 3.898 1 97.5 224 SER A C 1
ATOM 1755 O O . SER A 1 224 ? 0.765 -9.289 3.537 1 97.5 224 SER A O 1
ATOM 1757 N N . ILE A 1 225 ? 0.644 -7.777 5.152 1 98 225 ILE A N 1
ATOM 1758 C CA . ILE A 1 225 ? 0.285 -8.758 6.172 1 98 225 ILE A CA 1
ATOM 1759 C C . ILE A 1 225 ? -1.085 -9.359 5.852 1 98 225 ILE A C 1
ATOM 1761 O O . ILE A 1 225 ? -1.278 -10.57 5.945 1 98 225 ILE A O 1
ATOM 1765 N N . GLU A 1 226 ? -1.999 -8.477 5.52 1 97.06 226 GLU A N 1
ATOM 1766 C CA . GLU A 1 226 ? -3.322 -8.938 5.109 1 97.06 226 GLU A CA 1
ATOM 1767 C C . GLU A 1 226 ? -3.229 -9.906 3.938 1 97.06 226 GLU A C 1
ATOM 1769 O O . GLU A 1 226 ? -3.934 -10.922 3.902 1 97.06 226 GLU A O 1
ATOM 1774 N N . ARG A 1 227 ? -2.387 -9.672 3.031 1 94.81 227 ARG A N 1
ATOM 1775 C CA . ARG A 1 227 ? -2.213 -10.523 1.859 1 94.81 227 ARG A CA 1
ATOM 1776 C C . ARG A 1 227 ? -1.616 -11.875 2.246 1 94.81 227 ARG A C 1
ATOM 1778 O O . ARG A 1 227 ? -1.932 -12.898 1.636 1 94.81 227 ARG A O 1
ATOM 1785 N N . VAL A 1 228 ? -0.688 -11.828 3.158 1 96.5 228 VAL A N 1
ATOM 1786 C CA . VAL A 1 228 ? -0.125 -13.078 3.66 1 96.5 228 VAL A CA 1
ATOM 1787 C C . VAL A 1 228 ? -1.239 -13.961 4.219 1 96.5 228 VAL A C 1
ATOM 1789 O O . VAL A 1 228 ? -1.3 -15.156 3.926 1 96.5 228 VAL A O 1
ATOM 1792 N N . ALA A 1 229 ? -2.105 -13.375 5.055 1 96.44 229 ALA A N 1
ATOM 1793 C CA . ALA A 1 229 ? -3.225 -14.117 5.629 1 96.44 229 ALA A CA 1
ATOM 1794 C C . ALA A 1 229 ? -4.145 -14.656 4.535 1 96.44 229 ALA A C 1
ATOM 1796 O O . ALA A 1 229 ? -4.613 -15.797 4.609 1 96.44 229 ALA A O 1
ATOM 1797 N N . ASP A 1 230 ? -4.383 -13.867 3.549 1 91.25 230 ASP A N 1
ATOM 1798 C CA . ASP A 1 230 ? -5.207 -14.289 2.42 1 91.25 230 ASP A CA 1
ATOM 1799 C C . ASP A 1 230 ? -4.613 -15.516 1.73 1 91.25 230 ASP A C 1
ATOM 1801 O O . ASP A 1 230 ? -5.332 -16.453 1.404 1 91.25 230 ASP A O 1
ATOM 1805 N N . HIS A 1 231 ? -3.342 -15.469 1.48 1 90.56 231 HIS A N 1
ATOM 1806 C CA . HIS A 1 231 ? -2.689 -16.609 0.834 1 90.56 231 HIS A CA 1
ATOM 1807 C C . HIS A 1 231 ? -2.74 -17.844 1.718 1 90.56 231 HIS A C 1
ATOM 1809 O O . HIS A 1 231 ? -2.852 -18.969 1.216 1 90.56 231 HIS A O 1
ATOM 1815 N N . ALA A 1 232 ? -2.539 -17.656 3.006 1 94.81 232 ALA A N 1
ATOM 1816 C CA . ALA A 1 232 ? -2.67 -18.781 3.926 1 94.81 232 ALA A CA 1
ATOM 1817 C C . ALA A 1 232 ? -4.043 -19.438 3.799 1 94.81 232 ALA A C 1
ATOM 1819 O O . ALA A 1 232 ? -4.156 -20.672 3.816 1 94.81 232 ALA A O 1
ATOM 1820 N N . THR A 1 233 ? -5.07 -18.609 3.678 1 93.38 233 THR A N 1
ATOM 1821 C CA . THR A 1 233 ? -6.43 -19.109 3.525 1 93.38 233 THR A CA 1
ATOM 1822 C C . THR A 1 233 ? -6.574 -19.906 2.225 1 93.38 233 THR A C 1
ATOM 1824 O O . THR A 1 233 ? -7.113 -21.016 2.221 1 93.38 233 THR A O 1
ATOM 1827 N N . ILE A 1 234 ? -6.09 -19.344 1.154 1 87.06 234 ILE A N 1
ATOM 1828 C CA . ILE A 1 234 ? -6.168 -20 -0.147 1 87.06 234 ILE A CA 1
ATOM 1829 C C . ILE A 1 234 ? -5.461 -21.359 -0.089 1 87.06 234 ILE A C 1
ATOM 1831 O O . ILE A 1 234 ? -5.996 -22.359 -0.556 1 87.06 234 ILE A O 1
ATOM 1835 N N . LEU A 1 235 ? -4.301 -21.406 0.479 1 89.5 235 LEU A N 1
ATOM 1836 C CA . LEU A 1 235 ? -3.523 -22.625 0.594 1 89.5 235 LEU A CA 1
ATOM 1837 C C . LEU A 1 235 ? -4.254 -23.656 1.449 1 89.5 235 LEU A C 1
ATOM 1839 O O . LEU A 1 235 ? -4.242 -24.859 1.137 1 89.5 235 LEU A O 1
ATOM 1843 N N . SER A 1 236 ? -4.82 -23.188 2.551 1 93.25 236 SER A N 1
ATOM 1844 C CA . SER A 1 236 ? -5.527 -24.094 3.439 1 93.25 236 SER A CA 1
ATOM 1845 C C . SER A 1 236 ? -6.672 -24.797 2.715 1 93.25 236 SER A C 1
ATOM 1847 O O . SER A 1 236 ? -6.879 -26 2.885 1 93.25 236 SER A O 1
ATOM 1849 N N . VAL A 1 237 ? -7.367 -24.094 1.946 1 88.25 237 VAL A N 1
ATOM 1850 C CA . VAL A 1 237 ? -8.492 -24.641 1.202 1 88.25 237 VAL A CA 1
ATOM 1851 C C . VAL A 1 237 ? -7.988 -25.641 0.165 1 88.25 237 VAL A C 1
ATOM 1853 O O . VAL A 1 237 ? -8.555 -26.734 0.015 1 88.25 237 VAL A O 1
ATOM 1856 N N . ARG A 1 238 ? -6.938 -25.328 -0.537 1 83.31 238 ARG A N 1
ATOM 1857 C CA . ARG A 1 238 ? -6.383 -26.188 -1.576 1 83.31 238 ARG A CA 1
ATOM 1858 C C . ARG A 1 238 ? -5.809 -27.469 -0.978 1 83.31 238 ARG A C 1
ATOM 1860 O O . ARG A 1 238 ? -5.996 -28.562 -1.527 1 83.31 238 ARG A O 1
ATOM 1867 N N . VAL A 1 239 ? -5.086 -27.312 0.075 1 87.62 239 VAL A N 1
ATOM 1868 C CA . VAL A 1 239 ? -4.508 -28.484 0.746 1 87.62 239 VAL A CA 1
ATOM 1869 C C . VAL A 1 239 ? -5.621 -29.375 1.268 1 87.62 239 VAL A C 1
ATOM 1871 O O . VAL A 1 239 ? -5.57 -30.609 1.097 1 87.62 239 VAL A O 1
ATOM 1874 N N . SER A 1 240 ? -6.613 -28.766 1.888 1 89.12 240 SER A N 1
ATOM 1875 C CA . SER A 1 240 ? -7.742 -29.531 2.404 1 89.12 240 SER A CA 1
ATOM 1876 C C . SER A 1 240 ? -8.445 -30.297 1.289 1 89.12 240 SER A C 1
ATOM 1878 O O . SER A 1 240 ? -8.781 -31.469 1.451 1 89.12 240 SER A O 1
ATOM 1880 N N . ALA A 1 241 ? -8.664 -29.656 0.206 1 83.38 241 ALA A N 1
ATOM 1881 C CA . ALA A 1 241 ? -9.32 -30.297 -0.936 1 83.38 241 ALA A CA 1
ATOM 1882 C C . ALA A 1 241 ? -8.492 -31.453 -1.478 1 83.38 241 ALA A C 1
ATOM 1884 O O . ALA A 1 241 ? -9.031 -32.5 -1.831 1 83.38 241 ALA A O 1
ATOM 1885 N N . SER A 1 242 ? -7.23 -31.234 -1.608 1 82.69 242 SER A N 1
ATOM 1886 C CA . SER A 1 242 ? -6.34 -32.281 -2.12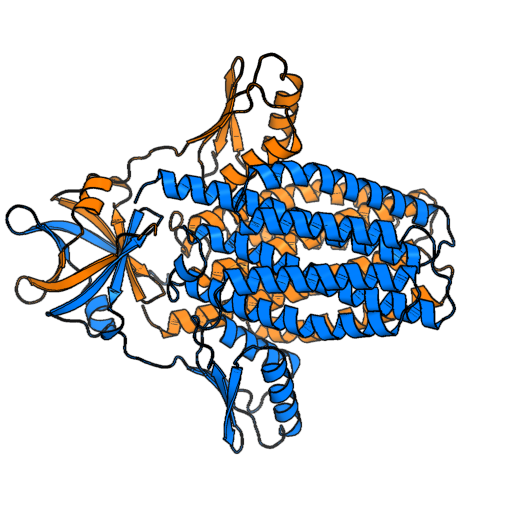1 1 82.69 242 SER A CA 1
ATOM 1887 C C . SER A 1 242 ? -6.301 -33.469 -1.189 1 82.69 242 SER A C 1
ATOM 1889 O O . SER A 1 242 ? -6.289 -34.625 -1.649 1 82.69 242 SER A O 1
ATOM 1891 N N . LEU A 1 243 ? -6.262 -33.25 0.069 1 84.06 243 LEU A N 1
ATOM 1892 C CA . LEU A 1 243 ? -6.289 -34.344 1.047 1 84.06 243 LEU A CA 1
ATOM 1893 C C . LEU A 1 243 ? -7.609 -35.094 0.978 1 84.06 243 LEU A C 1
ATOM 1895 O O . LEU A 1 243 ? -7.625 -36.312 1.079 1 84.06 243 LEU A O 1
ATOM 1899 N N . GLY A 1 244 ? -8.602 -34.312 0.844 1 84.19 244 GLY A N 1
ATOM 1900 C CA . GLY A 1 244 ? -9.906 -34.938 0.701 1 84.19 244 GLY A CA 1
ATOM 1901 C C . GLY A 1 244 ? -10.016 -35.812 -0.537 1 84.19 244 GLY A C 1
ATOM 1902 O O . GLY A 1 244 ? -10.781 -36.781 -0.551 1 84.19 244 GLY A O 1
ATOM 1903 N N . ALA A 1 245 ? -9.273 -35.5 -1.553 1 80.5 245 ALA A N 1
ATOM 1904 C CA . ALA A 1 245 ? -9.289 -36.25 -2.805 1 80.5 245 ALA A CA 1
ATOM 1905 C C . ALA A 1 245 ? -8.32 -37.406 -2.748 1 80.5 245 ALA A C 1
ATOM 1907 O O . ALA A 1 245 ? -8.109 -38.094 -3.75 1 80.5 245 ALA A O 1
ATOM 1908 N N . GLY A 1 246 ? -7.66 -37.625 -1.663 1 79.25 246 GLY A N 1
ATOM 1909 C CA . GLY A 1 246 ? -6.848 -38.812 -1.459 1 79.25 246 GLY A CA 1
ATOM 1910 C C . GLY A 1 246 ? -5.367 -38.562 -1.698 1 79.25 246 GLY A C 1
ATOM 1911 O O . GLY A 1 246 ? -4.574 -39.5 -1.731 1 79.25 246 GLY A O 1
ATOM 1912 N N . MET A 1 247 ? -5.102 -37.344 -1.924 1 73.69 247 MET A N 1
ATOM 1913 C CA . MET A 1 247 ? -3.688 -37.062 -2.135 1 73.69 247 MET A CA 1
ATOM 1914 C C . MET A 1 247 ? -2.887 -37.312 -0.862 1 73.69 247 MET A C 1
ATOM 1916 O O . MET A 1 247 ? -3.35 -37 0.239 1 73.69 247 MET A O 1
ATOM 1920 N N . SER A 1 248 ? -1.712 -37.906 -1.192 1 71.44 248 SER A N 1
ATOM 1921 C CA . SER A 1 248 ? -0.842 -38.156 -0.051 1 71.44 248 SER A CA 1
ATOM 1922 C C . SER A 1 248 ? 0.011 -36.938 0.286 1 71.44 248 SER A C 1
ATOM 1924 O O . SER A 1 248 ? 0.357 -36.156 -0.598 1 71.44 248 SER A O 1
ATOM 1926 N N . VAL A 1 249 ? 0.167 -36.812 1.471 1 66.94 249 VAL A N 1
ATOM 1927 C CA . VAL A 1 249 ? 1.022 -35.75 2.002 1 66.94 249 VAL A CA 1
ATOM 1928 C C . VAL A 1 249 ? 2.436 -35.906 1.439 1 66.94 249 VAL A C 1
ATOM 1930 O O . VAL A 1 249 ? 3.012 -37 1.472 1 66.94 249 VAL A O 1
ATOM 1933 N N . GLU A 1 250 ? 2.82 -35 0.74 1 73.06 250 GLU A N 1
ATOM 1934 C CA . GLU A 1 250 ? 4.188 -35.031 0.224 1 73.06 250 GLU A CA 1
ATOM 1935 C C . GLU A 1 250 ? 5.18 -34.5 1.256 1 73.06 250 GLU A C 1
ATOM 1937 O O . GLU A 1 250 ? 4.941 -33.469 1.883 1 73.06 250 GLU A O 1
ATOM 1942 N N . ASN A 1 251 ? 6.23 -35.219 1.29 1 74 251 ASN A N 1
ATOM 1943 C CA . ASN A 1 251 ? 7.297 -34.875 2.221 1 74 251 ASN A CA 1
ATOM 1944 C C . ASN A 1 251 ? 7.988 -33.562 1.812 1 74 251 ASN A C 1
ATOM 1946 O O . ASN A 1 251 ? 8.156 -33.281 0.622 1 74 251 ASN A O 1
ATOM 1950 N N . GLY A 1 252 ? 8.25 -32.656 2.738 1 86.5 252 GLY A N 1
ATOM 1951 C CA . GLY A 1 252 ? 9.102 -31.5 2.5 1 86.5 252 GLY A CA 1
ATOM 1952 C C . GLY A 1 252 ? 8.32 -30.219 2.289 1 86.5 252 GLY A C 1
ATOM 1953 O O . GLY A 1 252 ? 8.859 -29.109 2.465 1 86.5 252 GLY A O 1
ATOM 1954 N N . LEU A 1 253 ? 7.059 -30.375 1.879 1 89.56 253 LEU A N 1
ATOM 1955 C CA . LEU A 1 253 ? 6.273 -29.172 1.632 1 89.56 253 LEU A CA 1
ATOM 1956 C C . LEU A 1 253 ? 6.043 -28.406 2.926 1 89.56 253 LEU A C 1
ATOM 1958 O O . LEU A 1 253 ? 6.07 -27.172 2.934 1 89.56 253 LEU A O 1
ATOM 1962 N N . SER A 1 254 ? 5.875 -29.219 3.943 1 93.44 254 SER A N 1
ATOM 1963 C CA . SER A 1 254 ? 5.625 -28.594 5.242 1 93.44 254 SER A CA 1
ATOM 1964 C C . SER A 1 254 ? 6.812 -27.75 5.684 1 93.44 254 SER A C 1
ATOM 1966 O O . SER A 1 254 ? 6.629 -26.672 6.262 1 93.44 254 SER A O 1
ATOM 1968 N N . SER A 1 255 ? 7.984 -28.188 5.406 1 94.56 255 SER A N 1
ATOM 1969 C CA . SER A 1 255 ? 9.18 -27.453 5.789 1 94.56 255 SER A CA 1
ATOM 1970 C C . SER A 1 255 ? 9.297 -26.141 5.02 1 94.56 255 SER A C 1
ATOM 1972 O O . SER A 1 255 ? 9.75 -25.125 5.562 1 94.56 255 SER A O 1
ATOM 1974 N N . LEU A 1 256 ? 8.914 -26.109 3.771 1 94.94 256 LEU A N 1
ATOM 1975 C CA . LEU A 1 256 ? 8.922 -24.891 2.967 1 94.94 256 LEU A CA 1
ATOM 1976 C C . LEU A 1 256 ? 7.957 -23.859 3.537 1 94.94 256 LEU A C 1
ATOM 1978 O O . LEU A 1 256 ? 8.281 -22.672 3.619 1 94.94 256 LEU A O 1
ATOM 1982 N N . VAL A 1 257 ? 6.832 -24.375 3.959 1 96.44 257 VAL A N 1
ATOM 1983 C CA . VAL A 1 257 ? 5.805 -23.484 4.508 1 96.44 257 VAL A CA 1
ATOM 1984 C C . VAL A 1 257 ? 6.281 -22.906 5.836 1 96.44 257 VAL A C 1
ATOM 1986 O O . VAL A 1 257 ? 6.113 -21.719 6.094 1 96.44 257 VAL A O 1
ATOM 1989 N N . MET A 1 258 ? 6.918 -23.719 6.609 1 96.38 258 MET A N 1
ATOM 1990 C CA . MET A 1 258 ? 7.418 -23.266 7.906 1 96.38 258 MET A CA 1
ATOM 1991 C C . MET A 1 258 ? 8.508 -22.219 7.738 1 96.38 258 MET A C 1
ATOM 1993 O O . MET A 1 258 ? 8.578 -21.266 8.508 1 96.38 258 MET A O 1
ATOM 1997 N N . GLU A 1 259 ? 9.328 -22.422 6.785 1 96.5 259 GLU A N 1
ATOM 1998 C CA . GLU A 1 259 ? 10.391 -21.453 6.52 1 96.5 259 GLU A CA 1
ATOM 1999 C C . GLU A 1 259 ? 9.82 -20.109 6.113 1 96.5 259 GLU A C 1
ATOM 2001 O O . GLU A 1 259 ? 10.328 -19.062 6.523 1 96.5 259 GLU A O 1
ATOM 2006 N N . ALA A 1 260 ? 8.789 -20.109 5.297 1 97.12 260 ALA A N 1
ATOM 2007 C CA . ALA A 1 260 ? 8.117 -18.875 4.91 1 97.12 260 ALA A CA 1
ATOM 2008 C C . ALA A 1 260 ? 7.516 -18.172 6.125 1 97.12 260 ALA A C 1
ATOM 2010 O O . ALA A 1 260 ? 7.594 -16.953 6.25 1 97.12 260 ALA A O 1
ATOM 2011 N N . ALA A 1 261 ? 6.926 -18.984 7.055 1 97.31 261 ALA A N 1
ATOM 2012 C CA . ALA A 1 261 ? 6.324 -18.438 8.266 1 97.31 261 ALA A CA 1
ATOM 2013 C C . ALA A 1 261 ? 7.371 -17.734 9.125 1 97.31 261 ALA A C 1
ATOM 2015 O O . ALA A 1 261 ? 7.105 -16.688 9.711 1 97.31 261 ALA A O 1
ATOM 2016 N N . GLU A 1 262 ? 8.484 -18.328 9.211 1 97 262 GLU A N 1
ATOM 2017 C CA . GLU A 1 262 ? 9.562 -17.766 10.016 1 97 262 GLU A CA 1
ATOM 2018 C C . GLU A 1 262 ? 10.055 -16.453 9.414 1 97 262 GLU A C 1
ATOM 2020 O O . GLU A 1 262 ? 10.289 -15.477 10.141 1 97 262 GLU A O 1
ATOM 2025 N N . GLY A 1 263 ? 10.297 -16.469 8.102 1 97 263 GLY A N 1
ATOM 2026 C CA . GLY A 1 263 ? 10.688 -15.234 7.434 1 97 263 GLY A CA 1
ATOM 2027 C C . GLY A 1 263 ? 9.688 -14.109 7.609 1 97 263 GLY A C 1
ATOM 2028 O O . GLY A 1 263 ? 10.062 -12.961 7.844 1 97 263 GLY A O 1
ATOM 2029 N N . PHE A 1 264 ? 8.422 -14.469 7.574 1 98.19 264 PHE A N 1
ATOM 2030 C CA . PHE A 1 264 ? 7.348 -13.5 7.77 1 98.19 264 PHE A CA 1
ATOM 2031 C C . PHE A 1 264 ? 7.402 -12.906 9.172 1 98.19 264 PHE A C 1
ATOM 2033 O O . PHE A 1 264 ? 7.383 -11.688 9.336 1 98.19 264 PHE A O 1
ATOM 2040 N N . SER A 1 265 ? 7.555 -13.766 10.125 1 97.62 265 SER A N 1
ATOM 2041 C CA . SER A 1 265 ? 7.586 -13.32 11.516 1 97.62 265 SER A CA 1
ATOM 2042 C C . SER A 1 265 ? 8.758 -12.375 11.766 1 97.62 265 SER A C 1
ATOM 2044 O O . SER A 1 265 ? 8.609 -11.367 12.453 1 97.62 265 SER A O 1
ATOM 2046 N N . LYS A 1 266 ? 9.836 -12.656 11.195 1 96.88 266 LYS A N 1
ATOM 2047 C CA . LYS A 1 266 ? 11.023 -11.812 11.367 1 96.88 266 LYS A CA 1
ATOM 2048 C C . LYS A 1 266 ? 10.828 -10.453 10.695 1 96.88 266 LYS A C 1
ATOM 2050 O O . LYS A 1 266 ? 11.289 -9.43 11.219 1 96.88 266 LYS A O 1
ATOM 2055 N N . SER A 1 267 ? 10.234 -10.469 9.516 1 97.5 267 SER A N 1
ATOM 2056 C CA . SER A 1 267 ? 9.984 -9.211 8.82 1 97.5 267 SER A CA 1
ATOM 2057 C C . SER A 1 267 ? 9.047 -8.312 9.609 1 97.5 267 SER A C 1
ATOM 2059 O O . SER A 1 267 ? 9.242 -7.094 9.672 1 97.5 267 SER A O 1
ATOM 2061 N N . VAL A 1 268 ? 8.07 -8.914 10.234 1 97.5 268 VAL A N 1
ATOM 2062 C CA . VAL A 1 268 ? 7.117 -8.156 11.039 1 97.5 268 VAL A CA 1
ATOM 2063 C C . VAL A 1 268 ? 7.816 -7.586 12.266 1 97.5 268 VAL A C 1
ATOM 2065 O O . VAL A 1 268 ? 7.535 -6.461 12.688 1 97.5 268 VAL A O 1
ATOM 2068 N N . GLU A 1 269 ? 8.648 -8.375 12.844 1 96.5 269 GLU A N 1
ATOM 2069 C CA . GLU A 1 269 ? 9.422 -7.879 13.984 1 96.5 269 GLU A CA 1
ATOM 2070 C C . GLU A 1 269 ? 10.227 -6.641 13.609 1 96.5 269 GLU A C 1
ATOM 2072 O O . GLU A 1 269 ? 10.273 -5.668 14.359 1 96.5 269 GLU A O 1
ATOM 2077 N N . ALA A 1 270 ? 10.883 -6.684 12.453 1 95.75 270 ALA A N 1
ATOM 2078 C CA . ALA A 1 270 ? 11.641 -5.535 11.969 1 95.75 270 ALA A CA 1
ATOM 2079 C C . ALA A 1 270 ? 10.734 -4.316 11.789 1 95.75 270 ALA A C 1
ATOM 2081 O O . ALA A 1 270 ? 11.133 -3.191 12.102 1 95.75 270 ALA A O 1
ATOM 2082 N N . LEU A 1 271 ? 9.539 -4.523 11.344 1 96.44 271 LEU A N 1
ATOM 2083 C CA . LEU A 1 271 ? 8.578 -3.449 11.125 1 96.44 271 LEU A CA 1
ATOM 2084 C C . LEU A 1 271 ? 8.156 -2.812 12.445 1 96.44 271 LEU A C 1
ATOM 2086 O O . LEU A 1 271 ? 8.188 -1.588 12.586 1 96.44 271 LEU A O 1
ATOM 2090 N N . ILE A 1 272 ? 7.789 -3.664 13.398 1 93.56 272 ILE A N 1
ATOM 2091 C CA . ILE A 1 272 ? 7.266 -3.199 14.68 1 93.56 272 ILE A CA 1
ATOM 2092 C C . ILE A 1 272 ? 8.336 -2.406 15.422 1 93.56 272 ILE A C 1
ATOM 2094 O O . ILE A 1 272 ? 8.047 -1.376 16.031 1 93.56 272 ILE A O 1
ATOM 2098 N N . LYS A 1 273 ? 9.508 -2.793 15.242 1 91.25 273 LYS A N 1
ATOM 2099 C CA . LYS A 1 273 ? 10.609 -2.133 15.938 1 91.25 273 LYS A CA 1
ATOM 2100 C C . LYS A 1 273 ? 11.18 -0.987 15.102 1 91.25 273 LYS A C 1
ATOM 2102 O O . LYS A 1 273 ? 12.039 -0.24 15.57 1 91.25 273 LYS A O 1
ATOM 2107 N N . ALA A 1 274 ? 10.711 -0.88 13.914 1 89.56 274 ALA A N 1
ATOM 2108 C CA . ALA A 1 274 ? 11.32 0.065 12.984 1 89.56 274 ALA A CA 1
ATOM 2109 C C . ALA A 1 274 ? 12.844 -0.073 12.969 1 89.56 274 ALA A C 1
ATOM 2111 O O . ALA A 1 274 ? 13.562 0.922 13.086 1 89.56 274 ALA A O 1
ATOM 2112 N N . ASP A 1 275 ? 13.281 -1.247 12.938 1 90.88 275 ASP A N 1
ATOM 2113 C CA . ASP A 1 275 ? 14.695 -1.577 13.055 1 90.88 275 ASP A CA 1
ATOM 2114 C C . ASP A 1 275 ? 15.312 -1.841 11.68 1 90.88 275 ASP A C 1
ATOM 2116 O O . ASP A 1 275 ? 15.219 -2.951 11.156 1 90.88 275 ASP A O 1
ATOM 2120 N N . ALA A 1 276 ? 16.047 -0.887 11.203 1 88.31 276 ALA A N 1
ATOM 2121 C CA . ALA A 1 276 ? 16.672 -0.987 9.891 1 88.31 276 ALA A CA 1
ATOM 2122 C C . ALA A 1 276 ? 17.703 -2.1 9.859 1 88.31 276 ALA A C 1
ATOM 2124 O O . ALA A 1 276 ? 17.875 -2.779 8.844 1 88.31 276 ALA A O 1
ATOM 2125 N N . GLY A 1 277 ? 18.422 -2.27 10.898 1 86.12 277 GLY A N 1
ATOM 2126 C CA . GLY A 1 277 ? 19.422 -3.322 10.977 1 86.12 277 GLY A CA 1
ATOM 2127 C C . GLY A 1 277 ? 18.828 -4.715 10.852 1 86.12 277 GLY A C 1
ATOM 2128 O O . GLY A 1 277 ? 19.344 -5.547 10.102 1 86.12 277 GLY A O 1
ATOM 2129 N N . LEU A 1 278 ? 17.766 -4.906 11.594 1 90.94 278 LEU A N 1
ATOM 2130 C CA . LEU A 1 278 ? 17.094 -6.191 11.5 1 90.94 278 LEU A CA 1
ATOM 2131 C C . LEU A 1 278 ? 16.547 -6.418 10.094 1 90.94 278 LEU A C 1
ATOM 2133 O O . LEU A 1 278 ? 16.672 -7.516 9.547 1 90.94 278 LEU A O 1
ATOM 2137 N N . ALA A 1 279 ? 15.938 -5.422 9.531 1 91.62 279 ALA A N 1
ATOM 2138 C CA . ALA A 1 279 ? 15.422 -5.516 8.164 1 91.62 279 ALA A CA 1
ATOM 2139 C C . ALA A 1 279 ? 16.531 -5.879 7.188 1 91.62 279 ALA A C 1
ATOM 2141 O O . ALA A 1 279 ? 16.344 -6.715 6.301 1 91.62 279 ALA A O 1
ATOM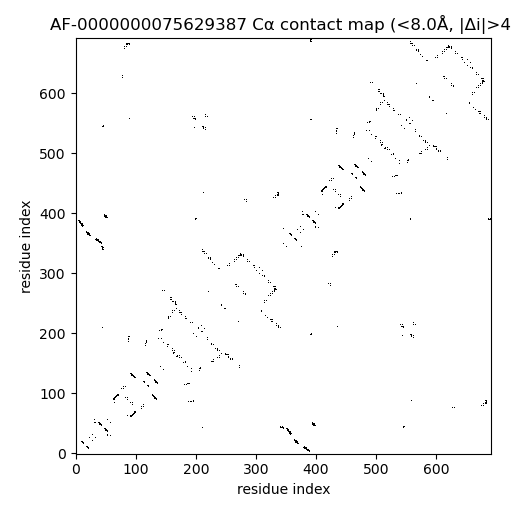 2142 N N . ALA A 1 280 ? 17.672 -5.336 7.406 1 83.94 280 ALA A N 1
ATOM 2143 C CA . ALA A 1 280 ? 18.828 -5.555 6.539 1 83.94 280 ALA A CA 1
ATOM 2144 C C . ALA A 1 280 ? 19.328 -6.992 6.652 1 83.94 280 ALA A C 1
ATOM 2146 O O . ALA A 1 280 ? 19.828 -7.562 5.68 1 83.94 280 ALA A O 1
ATOM 2147 N N . SER A 1 281 ? 19.234 -7.477 7.762 1 87.5 281 SER A N 1
ATOM 2148 C CA . SER A 1 281 ? 19.719 -8.836 7.996 1 87.5 281 SER A CA 1
ATOM 2149 C C . SER A 1 281 ? 18.766 -9.867 7.406 1 87.5 281 SER A C 1
ATOM 2151 O O . SER A 1 281 ? 19.188 -10.938 6.973 1 87.5 281 SER A O 1
ATOM 2153 N N . ILE A 1 282 ? 17.5 -9.555 7.332 1 91.94 282 ILE A N 1
ATOM 2154 C CA . ILE A 1 282 ? 16.5 -10.547 6.945 1 91.94 282 ILE A CA 1
ATOM 2155 C C . ILE A 1 282 ? 16.297 -10.508 5.434 1 91.94 282 ILE A C 1
ATOM 2157 O O . ILE A 1 282 ? 16.016 -11.539 4.816 1 91.94 282 ILE A O 1
ATOM 2161 N N . ALA A 1 283 ? 16.469 -9.367 4.824 1 88.94 283 ALA A N 1
ATOM 2162 C CA . ALA A 1 283 ? 16.141 -9.172 3.416 1 88.94 283 ALA A CA 1
ATOM 2163 C C . ALA A 1 283 ? 16.922 -10.125 2.527 1 88.94 283 ALA A C 1
ATOM 2165 O O . ALA A 1 283 ? 16.359 -10.789 1.658 1 88.94 283 ALA A O 1
ATOM 2166 N N . PRO A 1 284 ? 18.266 -10.289 2.764 1 87.19 284 PRO A N 1
ATOM 2167 C CA . PRO A 1 284 ? 19.016 -11.227 1.927 1 87.19 284 PRO A CA 1
ATOM 2168 C C . PRO A 1 284 ? 18.578 -12.672 2.105 1 87.19 284 PRO A C 1
ATOM 2170 O O . PRO A 1 284 ? 18.547 -13.438 1.139 1 87.19 284 PRO A O 1
ATOM 2173 N N . VAL A 1 285 ? 18.25 -12.992 3.283 1 92.31 285 VAL A N 1
ATOM 2174 C CA . VAL A 1 285 ? 17.781 -14.344 3.572 1 92.31 285 VAL A CA 1
ATOM 2175 C C . VAL A 1 285 ? 16.484 -14.617 2.834 1 92.31 285 VAL A C 1
ATOM 2177 O O . VAL A 1 285 ? 16.312 -15.672 2.223 1 92.31 285 VAL A O 1
ATOM 2180 N N . LEU A 1 286 ? 15.594 -13.68 2.865 1 94.38 286 LEU A N 1
ATOM 2181 C CA . LEU A 1 286 ? 14.305 -13.812 2.188 1 94.38 286 LEU A CA 1
ATOM 2182 C C . LEU A 1 286 ? 14.492 -13.859 0.674 1 94.38 286 LEU A C 1
ATOM 2184 O O . LEU A 1 286 ? 13.812 -14.625 -0.017 1 94.38 286 LEU A O 1
ATOM 2188 N N . SER A 1 287 ? 15.383 -13.07 0.23 1 90.5 287 SER A N 1
ATOM 2189 C CA . SER A 1 287 ? 15.648 -13.047 -1.205 1 90.5 287 SER A CA 1
ATOM 2190 C C . SER A 1 287 ? 16.203 -14.383 -1.688 1 90.5 287 SER A C 1
ATOM 2192 O O . SER A 1 287 ? 15.812 -14.875 -2.752 1 90.5 287 SER A O 1
ATOM 2194 N N . GLU A 1 288 ? 17.078 -14.891 -0.979 1 93 288 GLU A N 1
ATOM 2195 C CA . GLU A 1 288 ? 17.641 -16.203 -1.314 1 93 288 GLU A CA 1
ATOM 2196 C C . GLU A 1 288 ? 16.547 -17.281 -1.291 1 93 288 GLU A C 1
ATOM 2198 O O . GLU A 1 288 ? 16.5 -18.125 -2.176 1 93 288 GLU A O 1
ATOM 2203 N N . TYR A 1 289 ? 15.773 -17.203 -0.274 1 95.81 289 TYR A N 1
ATOM 2204 C CA . TYR A 1 289 ? 14.672 -18.156 -0.172 1 95.81 289 TYR A CA 1
ATOM 2205 C C . TYR A 1 289 ? 13.719 -18.031 -1.354 1 95.81 289 TYR A C 1
ATOM 2207 O O . TYR A 1 289 ? 13.297 -19.031 -1.938 1 95.81 289 TYR A O 1
ATOM 2215 N N . ARG A 1 290 ? 13.398 -16.875 -1.66 1 92.81 290 ARG A N 1
ATOM 2216 C CA . ARG A 1 290 ? 12.5 -16.625 -2.787 1 92.81 290 ARG A CA 1
ATOM 2217 C C . ARG A 1 290 ? 13.094 -17.172 -4.082 1 92.81 290 ARG A C 1
ATOM 2219 O O . ARG A 1 290 ? 12.383 -17.75 -4.902 1 92.81 290 ARG A O 1
ATOM 2226 N N . SER A 1 291 ? 14.375 -16.984 -4.266 1 90.88 291 SER A N 1
ATOM 2227 C CA . SER A 1 291 ? 15.062 -17.5 -5.441 1 90.88 291 SER A CA 1
ATOM 2228 C C . SER A 1 291 ? 15.023 -19.016 -5.492 1 90.88 291 SER A C 1
ATOM 2230 O O . SER A 1 291 ? 14.859 -19.609 -6.562 1 90.88 291 SER A O 1
ATOM 2232 N N . ARG A 1 292 ? 15.242 -19.609 -4.391 1 93.88 292 ARG A N 1
ATOM 2233 C CA . ARG A 1 292 ? 15.148 -21.062 -4.305 1 93.88 292 ARG A CA 1
ATOM 2234 C C . ARG A 1 292 ? 13.758 -21.547 -4.703 1 93.88 292 ARG A C 1
ATOM 2236 O O . ARG A 1 292 ? 13.625 -22.5 -5.457 1 93.88 292 ARG A O 1
ATOM 2243 N N . LEU A 1 293 ? 12.742 -20.875 -4.207 1 92.69 293 LEU A N 1
ATOM 2244 C CA . LEU A 1 293 ? 11.367 -21.234 -4.543 1 92.69 293 LEU A CA 1
ATOM 2245 C C . LEU A 1 293 ? 11.109 -21.062 -6.039 1 92.69 293 LEU A C 1
ATOM 2247 O O . LEU A 1 293 ? 10.414 -21.891 -6.648 1 92.69 293 LEU A O 1
ATOM 2251 N N . GLU A 1 294 ? 11.648 -20.062 -6.566 1 84.62 294 GLU A N 1
ATOM 2252 C CA . GLU A 1 294 ? 11.508 -19.828 -8 1 84.62 294 GLU A CA 1
ATOM 2253 C C . GLU A 1 294 ? 12.133 -20.953 -8.805 1 84.62 294 GLU A C 1
ATOM 2255 O O . GLU A 1 294 ? 11.555 -21.406 -9.797 1 84.62 294 GLU A O 1
ATOM 2260 N N . SER A 1 295 ? 13.258 -21.375 -8.43 1 86.88 295 SER A N 1
ATOM 2261 C CA . SER A 1 295 ? 13.93 -22.484 -9.094 1 86.88 295 SER A CA 1
ATOM 2262 C C . SER A 1 295 ? 13.125 -23.766 -8.984 1 86.88 295 SER A C 1
ATOM 2264 O O . SER A 1 295 ? 13.039 -24.547 -9.938 1 86.88 295 SER A O 1
ATOM 2266 N N . MET A 1 296 ? 12.578 -23.969 -7.852 1 85.31 296 MET A N 1
ATOM 2267 C CA . MET A 1 296 ? 11.75 -25.156 -7.637 1 85.31 296 MET A CA 1
ATOM 2268 C C . MET A 1 296 ? 10.523 -25.141 -8.547 1 85.31 296 MET A C 1
ATOM 2270 O O . MET A 1 296 ? 10.125 -26.172 -9.086 1 85.31 296 MET A O 1
ATOM 2274 N N . THR A 1 297 ? 9.953 -24 -8.633 1 78.38 297 THR A N 1
ATOM 2275 C CA . THR A 1 297 ? 8.781 -23.859 -9.5 1 78.38 297 THR A CA 1
ATOM 2276 C C . THR A 1 297 ? 9.148 -24.156 -10.953 1 78.38 297 THR A C 1
ATOM 2278 O O . THR A 1 297 ? 8.391 -24.812 -11.672 1 78.38 297 THR A O 1
ATOM 2281 N N . ALA A 1 298 ? 10.297 -23.656 -11.375 1 72.75 298 ALA A N 1
ATOM 2282 C CA . ALA A 1 298 ? 10.766 -23.906 -12.734 1 72.75 298 ALA A CA 1
ATOM 2283 C C . ALA A 1 298 ? 10.984 -25.391 -12.984 1 72.75 298 ALA A C 1
ATOM 2285 O O . ALA A 1 298 ? 10.641 -25.906 -14.047 1 72.75 298 ALA A O 1
ATOM 2286 N N . GLN A 1 299 ? 11.531 -26.031 -12.031 1 75.75 299 GLN A N 1
ATOM 2287 C CA . GLN A 1 299 ? 11.797 -27.469 -12.148 1 75.75 299 GLN A CA 1
ATOM 2288 C C . GLN A 1 299 ? 10.492 -28.266 -12.211 1 75.75 299 GLN A C 1
ATOM 2290 O O . GLN A 1 299 ? 10.383 -29.219 -12.977 1 75.75 299 GLN A O 1
ATOM 2295 N N . GLU A 1 300 ? 9.594 -27.875 -11.344 1 72.5 300 GLU A N 1
ATOM 2296 C CA . GLU A 1 300 ? 8.297 -28.547 -11.344 1 72.5 300 GLU A CA 1
ATOM 2297 C C . GLU A 1 300 ? 7.574 -28.344 -12.672 1 72.5 300 GLU A C 1
ATOM 2299 O O . GLU A 1 300 ? 6.887 -29.25 -13.148 1 72.5 300 GLU A O 1
ATOM 2304 N N . PHE A 1 301 ? 7.754 -27.219 -13.195 1 63.75 301 PHE A N 1
ATOM 2305 C CA . PHE A 1 301 ? 7.152 -26.906 -14.484 1 63.75 301 PHE A CA 1
ATOM 2306 C C . PHE A 1 301 ? 7.738 -27.781 -15.586 1 63.75 301 PHE A C 1
ATOM 2308 O O . PHE A 1 301 ? 7.004 -28.297 -16.422 1 63.75 301 PHE A O 1
ATOM 2315 N N . LEU A 1 302 ? 9.047 -28 -15.539 1 64.19 302 LEU A N 1
ATOM 2316 C CA . LEU A 1 302 ? 9.75 -28.734 -16.578 1 64.19 302 LEU A CA 1
ATOM 2317 C C . LEU A 1 302 ? 9.492 -30.234 -16.453 1 64.19 302 LEU A C 1
ATOM 2319 O O . LEU A 1 302 ? 9.484 -30.953 -17.453 1 64.19 302 LEU A O 1
ATOM 2323 N N . ARG A 1 303 ? 9.414 -30.75 -15.289 1 62.44 303 ARG A N 1
ATOM 2324 C CA . ARG A 1 303 ? 9.234 -32.188 -15.078 1 62.44 303 ARG A CA 1
ATOM 2325 C C . ARG A 1 303 ? 7.887 -32.656 -15.617 1 62.44 303 ARG A C 1
ATOM 2327 O O . ARG A 1 303 ? 7.738 -33.812 -16.016 1 62.44 303 ARG A O 1
ATOM 2334 N N . GLY A 1 304 ? 7.105 -31.969 -16.031 1 56.28 304 GLY A N 1
ATOM 2335 C CA . GLY A 1 304 ? 5.84 -32.469 -16.547 1 56.28 304 GLY A CA 1
ATOM 2336 C C . GLY A 1 304 ? 5.152 -33.438 -15.586 1 56.28 304 GLY A C 1
ATOM 2337 O O . GLY A 1 304 ? 5.812 -34.094 -14.781 1 56.28 304 GLY A O 1
ATOM 2338 N N . GLY A 1 305 ? 3.883 -33.344 -14.992 1 54.56 305 GLY A N 1
ATOM 2339 C CA . GLY A 1 305 ? 3.164 -34.344 -14.227 1 54.56 305 GLY A CA 1
ATOM 2340 C C . GLY A 1 305 ? 3.234 -34.125 -12.727 1 54.56 305 GLY A C 1
ATOM 2341 O O . GLY A 1 305 ? 2.852 -35 -11.938 1 54.56 305 GLY A O 1
ATOM 2342 N N . GLY A 1 306 ? 4.02 -33.188 -12.414 1 56.03 306 GLY A N 1
ATOM 2343 C CA . GLY A 1 306 ? 4.133 -33.031 -10.977 1 56.03 306 GLY A CA 1
ATOM 2344 C C . GLY A 1 306 ? 2.816 -32.688 -10.305 1 56.03 306 GLY A C 1
ATOM 2345 O O . GLY A 1 306 ? 1.808 -32.469 -10.977 1 56.03 306 GLY A O 1
ATOM 2346 N N . SER A 1 307 ? 2.719 -32.969 -9.016 1 70.31 307 SER A N 1
ATOM 2347 C CA . SER A 1 307 ? 1.582 -32.656 -8.148 1 70.31 307 SER A CA 1
ATOM 2348 C C . SER A 1 307 ? 1.207 -31.188 -8.195 1 70.31 307 SER A C 1
ATOM 2350 O O . SER A 1 307 ? 2.035 -30.328 -7.906 1 70.31 307 SER A O 1
ATOM 2352 N N . LEU A 1 308 ? 0.142 -30.906 -8.859 1 74.31 308 LEU A N 1
ATOM 2353 C CA . LEU A 1 308 ? -0.398 -29.562 -8.883 1 74.31 308 LEU A CA 1
ATOM 2354 C C . LEU A 1 308 ? -0.36 -28.922 -7.496 1 74.31 308 LEU A C 1
ATOM 2356 O O . LEU A 1 308 ? -0.082 -27.734 -7.355 1 74.31 308 LEU A O 1
ATOM 2360 N N . LEU A 1 309 ? -0.581 -29.75 -6.531 1 78.88 309 LEU A N 1
ATOM 2361 C CA . LEU A 1 309 ? -0.565 -29.234 -5.164 1 78.88 309 LEU A CA 1
ATOM 2362 C C . LEU A 1 309 ? 0.828 -28.75 -4.785 1 78.88 309 LEU A C 1
ATOM 2364 O O . LEU A 1 309 ? 0.967 -27.703 -4.141 1 78.88 309 LEU A O 1
ATOM 2368 N N . ARG A 1 310 ? 1.77 -29.516 -5.188 1 83.38 310 ARG A N 1
ATOM 2369 C CA . ARG A 1 310 ? 3.145 -29.125 -4.895 1 83.38 310 ARG A CA 1
ATOM 2370 C C . ARG A 1 310 ? 3.473 -27.766 -5.523 1 83.38 310 ARG A C 1
ATOM 2372 O O . ARG A 1 310 ? 4.059 -26.906 -4.871 1 83.38 310 ARG A O 1
ATOM 2379 N N . TYR A 1 311 ? 3.096 -27.609 -6.688 1 79.75 311 TYR A N 1
ATOM 2380 C CA . TYR A 1 311 ? 3.316 -26.344 -7.367 1 79.75 311 TYR A CA 1
ATOM 2381 C C . TYR A 1 311 ? 2.607 -25.203 -6.641 1 79.75 311 TYR A C 1
ATOM 2383 O O . TYR A 1 311 ? 3.189 -24.141 -6.43 1 79.75 311 TYR A O 1
ATOM 2391 N N . LEU A 1 312 ? 1.399 -25.469 -6.25 1 80.94 312 LEU A N 1
ATOM 2392 C CA . LEU A 1 312 ? 0.585 -24.422 -5.621 1 80.94 312 LEU A CA 1
ATOM 2393 C C . LEU A 1 312 ? 1.18 -24.016 -4.281 1 80.94 312 LEU A C 1
ATOM 2395 O O . LEU A 1 312 ? 1.168 -22.828 -3.938 1 80.94 312 LEU A O 1
ATOM 2399 N N . VAL A 1 313 ? 1.647 -24.969 -3.611 1 88.06 313 VAL A N 1
ATOM 2400 C CA . VAL A 1 313 ? 2.246 -24.672 -2.314 1 88.06 313 VAL A CA 1
ATOM 2401 C C . VAL A 1 313 ? 3.514 -23.844 -2.506 1 88.06 313 VAL A C 1
ATOM 2403 O O . VAL A 1 313 ? 3.691 -22.812 -1.854 1 88.06 313 VAL A O 1
ATOM 2406 N N . ILE A 1 314 ? 4.344 -24.266 -3.436 1 88.5 314 ILE A N 1
ATOM 2407 C CA . ILE A 1 314 ? 5.605 -23.578 -3.674 1 88.5 314 ILE A CA 1
ATOM 2408 C C . ILE A 1 314 ? 5.328 -22.156 -4.164 1 88.5 314 ILE A C 1
ATOM 2410 O O . ILE A 1 314 ? 5.945 -21.203 -3.695 1 88.5 314 ILE A O 1
ATOM 2414 N N . ASP A 1 315 ? 4.445 -21.984 -4.977 1 84.44 315 ASP A N 1
ATOM 2415 C CA . ASP A 1 315 ? 4.102 -20.672 -5.523 1 84.44 315 ASP A CA 1
ATOM 2416 C C . ASP A 1 315 ? 3.535 -19.766 -4.445 1 84.44 315 ASP A C 1
ATOM 2418 O O . ASP A 1 315 ? 3.814 -18.562 -4.434 1 84.44 315 ASP A O 1
ATOM 2422 N N . SER A 1 316 ? 2.719 -20.25 -3.596 1 89.94 316 SER A N 1
ATOM 2423 C CA . SER A 1 316 ? 2.172 -19.469 -2.49 1 89.94 316 SER A CA 1
ATOM 2424 C C . SER A 1 316 ? 3.273 -19 -1.546 1 89.94 316 SER A C 1
ATOM 2426 O O . SER A 1 316 ? 3.23 -17.891 -1.039 1 89.94 316 SER A O 1
ATOM 2428 N N . MET A 1 317 ? 4.207 -19.875 -1.334 1 94.62 317 MET A N 1
ATOM 2429 C CA . MET A 1 317 ? 5.32 -19.5 -0.469 1 94.62 317 MET A CA 1
ATOM 2430 C C . MET A 1 317 ? 6.156 -18.391 -1.113 1 94.62 317 MET A C 1
ATOM 2432 O O . MET A 1 317 ? 6.652 -17.5 -0.423 1 94.62 317 MET A O 1
ATOM 2436 N N . ARG A 1 318 ? 6.328 -18.531 -2.367 1 91 318 ARG A N 1
ATOM 2437 C CA . ARG A 1 318 ? 7.027 -17.453 -3.082 1 91 318 ARG A CA 1
ATOM 2438 C C . ARG A 1 318 ? 6.328 -16.125 -2.885 1 91 318 ARG A C 1
ATOM 2440 O O . ARG A 1 318 ? 6.984 -15.102 -2.652 1 91 318 ARG A O 1
ATOM 2447 N N . ARG A 1 319 ? 5.082 -16.141 -2.895 1 89.94 319 ARG A N 1
ATOM 2448 C CA . ARG A 1 319 ? 4.293 -14.93 -2.723 1 89.94 319 ARG A CA 1
ATOM 2449 C C . ARG A 1 319 ? 4.395 -14.406 -1.292 1 89.94 319 ARG A C 1
ATOM 2451 O O . ARG A 1 319 ? 4.617 -13.219 -1.073 1 89.94 319 ARG A O 1
ATOM 2458 N N . ILE A 1 320 ? 4.191 -15.297 -0.414 1 95.62 320 ILE A N 1
ATOM 2459 C CA . ILE A 1 320 ? 4.273 -14.922 0.993 1 95.62 320 ILE A CA 1
ATOM 2460 C C . ILE A 1 320 ? 5.652 -14.336 1.288 1 95.62 320 ILE A C 1
ATOM 2462 O O . ILE A 1 320 ? 5.766 -13.32 1.984 1 95.62 320 ILE A O 1
ATOM 2466 N N . THR A 1 321 ? 6.617 -14.938 0.712 1 96.69 321 THR A N 1
ATOM 2467 C CA . THR A 1 321 ? 7.973 -14.43 0.891 1 96.69 321 THR A CA 1
ATOM 2468 C C . THR A 1 321 ? 8.117 -13.047 0.261 1 96.69 321 THR A C 1
ATOM 2470 O O . THR A 1 321 ? 8.789 -12.172 0.814 1 96.69 321 THR A O 1
ATOM 2473 N N . GLY A 1 322 ? 7.52 -12.852 -0.868 1 94.25 322 GLY A N 1
ATOM 2474 C CA . GLY A 1 322 ? 7.496 -11.531 -1.479 1 94.25 322 GLY A CA 1
ATOM 2475 C C . GLY A 1 322 ? 6.863 -10.477 -0.594 1 94.25 322 GLY A C 1
ATOM 2476 O O . GLY A 1 322 ? 7.379 -9.359 -0.478 1 94.25 322 GLY A O 1
ATOM 2477 N N . TYR A 1 323 ? 5.805 -10.836 0.035 1 96.12 323 TYR A N 1
ATOM 2478 C CA . TYR A 1 323 ? 5.148 -9.914 0.954 1 96.12 323 TYR A CA 1
ATOM 2479 C C . TYR A 1 323 ? 6.023 -9.633 2.17 1 96.12 323 TYR A C 1
ATOM 2481 O O . TYR A 1 323 ? 6.055 -8.508 2.678 1 96.12 323 TYR A O 1
ATOM 2489 N N . SER A 1 324 ? 6.695 -10.672 2.605 1 97.62 324 SER A N 1
ATOM 2490 C CA . SER A 1 324 ? 7.617 -10.5 3.725 1 97.62 324 SER A CA 1
ATOM 2491 C C . SER A 1 324 ? 8.742 -9.523 3.367 1 97.62 324 SER A C 1
ATOM 2493 O O . SER A 1 324 ? 9.164 -8.727 4.203 1 97.62 324 SER A O 1
ATOM 2495 N N . LEU A 1 325 ? 9.18 -9.617 2.162 1 95.12 325 LEU A N 1
ATOM 2496 C CA . LEU A 1 325 ? 10.195 -8.688 1.685 1 95.12 325 LEU A CA 1
ATOM 2497 C C . LEU A 1 325 ? 9.664 -7.262 1.658 1 95.12 325 LEU A C 1
ATOM 2499 O O . LEU A 1 325 ? 10.375 -6.32 2.02 1 95.12 325 LEU A O 1
ATOM 2503 N N . ASP A 1 326 ? 8.438 -7.086 1.272 1 95.06 326 ASP A N 1
ATOM 2504 C CA . ASP A 1 326 ? 7.797 -5.773 1.28 1 95.06 326 ASP A CA 1
ATOM 2505 C C . ASP A 1 326 ? 7.758 -5.191 2.689 1 95.06 326 ASP A C 1
ATOM 2507 O O . ASP A 1 326 ? 7.977 -3.994 2.879 1 95.06 326 ASP A O 1
ATOM 2511 N N . ILE A 1 327 ? 7.457 -6.066 3.58 1 97.62 327 ILE A N 1
ATOM 2512 C CA . ILE A 1 327 ? 7.355 -5.645 4.973 1 97.62 327 ILE A CA 1
ATOM 2513 C C . ILE A 1 327 ? 8.727 -5.203 5.48 1 97.62 327 ILE A C 1
ATOM 2515 O O . ILE A 1 327 ? 8.852 -4.156 6.121 1 97.62 327 ILE A O 1
ATOM 2519 N N . ALA A 1 328 ? 9.734 -5.973 5.176 1 95.56 328 ALA A N 1
ATOM 2520 C CA . ALA A 1 328 ? 11.094 -5.613 5.566 1 95.56 328 ALA A CA 1
ATOM 2521 C C . ALA A 1 328 ? 11.516 -4.293 4.934 1 95.56 328 ALA A C 1
ATOM 2523 O O . ALA A 1 328 ? 12.156 -3.459 5.582 1 95.56 328 ALA A O 1
ATOM 2524 N N . GLU A 1 329 ? 11.164 -4.113 3.727 1 93.75 329 GLU A N 1
ATOM 2525 C CA . GLU A 1 329 ? 11.484 -2.875 3.021 1 93.75 329 GLU A CA 1
ATOM 2526 C C . GLU A 1 329 ? 10.773 -1.682 3.658 1 93.75 329 GLU A C 1
ATOM 2528 O O . GLU A 1 329 ? 11.359 -0.601 3.775 1 93.75 329 GLU A O 1
ATOM 2533 N N . ALA A 1 330 ? 9.586 -1.89 4.008 1 95.56 330 ALA A N 1
ATOM 2534 C CA . ALA A 1 330 ? 8.844 -0.83 4.688 1 95.56 330 ALA A CA 1
ATOM 2535 C C . ALA A 1 330 ? 9.531 -0.431 5.992 1 95.56 330 ALA A C 1
ATOM 2537 O O . ALA A 1 330 ? 9.562 0.749 6.348 1 95.56 330 ALA A O 1
ATOM 2538 N N . ALA A 1 331 ? 10.031 -1.46 6.711 1 95.31 331 ALA A N 1
ATOM 2539 C CA . ALA A 1 331 ? 10.758 -1.167 7.941 1 95.31 331 ALA A CA 1
ATOM 2540 C C . ALA A 1 331 ? 11.961 -0.272 7.668 1 95.31 331 ALA A C 1
ATOM 2542 O O . ALA A 1 331 ? 12.234 0.662 8.43 1 95.31 331 ALA A O 1
ATOM 2543 N N . LEU A 1 332 ? 12.648 -0.529 6.605 1 93.06 332 LEU A N 1
ATOM 2544 C CA . LEU A 1 332 ? 13.797 0.28 6.207 1 93.06 332 LEU A CA 1
ATOM 2545 C C . LEU A 1 332 ? 13.367 1.693 5.836 1 93.06 332 LEU A C 1
ATOM 2547 O O . LEU A 1 332 ? 13.992 2.67 6.254 1 93.06 332 LEU A O 1
ATOM 2551 N N . ASP A 1 333 ? 12.359 1.774 5.074 1 94.69 333 ASP A N 1
ATOM 2552 C CA . ASP A 1 333 ? 11.852 3.066 4.625 1 94.69 333 ASP A CA 1
ATOM 2553 C C . ASP A 1 333 ? 11.398 3.918 5.809 1 94.69 333 ASP A C 1
ATOM 2555 O O . ASP A 1 333 ? 11.695 5.113 5.871 1 94.69 333 ASP A O 1
ATOM 2559 N N . ILE A 1 334 ? 10.711 3.293 6.703 1 95.06 334 ILE A N 1
ATOM 2560 C CA . ILE A 1 334 ? 10.203 3.982 7.887 1 95.06 334 ILE A CA 1
ATOM 2561 C C . ILE A 1 334 ? 11.375 4.5 8.719 1 95.06 334 ILE A C 1
ATOM 2563 O O . ILE A 1 334 ? 11.352 5.641 9.188 1 95.06 334 ILE A O 1
ATOM 2567 N N . SER A 1 335 ? 12.359 3.668 8.852 1 92.56 335 SER A N 1
ATOM 2568 C CA . SER A 1 335 ? 13.539 4.066 9.617 1 92.56 335 SER A CA 1
ATOM 2569 C C . SER A 1 335 ? 14.211 5.285 9 1 92.56 335 SER A C 1
ATOM 2571 O O . SER A 1 335 ? 14.633 6.199 9.711 1 92.56 335 SER A O 1
ATOM 2573 N N . ALA A 1 336 ? 14.32 5.34 7.746 1 92 336 ALA A N 1
ATOM 2574 C CA . ALA A 1 336 ? 14.953 6.457 7.047 1 92 336 ALA A CA 1
ATOM 2575 C C . ALA A 1 336 ? 14.133 7.734 7.207 1 92 336 ALA A C 1
ATOM 2577 O O . ALA A 1 336 ? 14.688 8.812 7.445 1 92 336 ALA A O 1
ATOM 2578 N N . VAL A 1 337 ? 12.844 7.613 7.07 1 91.12 337 VAL A N 1
ATOM 2579 C CA . VAL A 1 337 ? 11.945 8.758 7.215 1 91.12 337 VAL A CA 1
ATOM 2580 C C . VAL A 1 337 ? 12.023 9.305 8.641 1 91.12 337 VAL A C 1
ATOM 2582 O O . VAL A 1 337 ? 12.062 10.516 8.844 1 91.12 337 VAL A O 1
ATOM 2585 N N . ARG A 1 338 ? 12.062 8.375 9.547 1 88.38 338 ARG A N 1
ATOM 2586 C CA . ARG A 1 338 ? 12.133 8.758 10.961 1 88.38 338 ARG A CA 1
ATOM 2587 C C . ARG A 1 338 ? 13.438 9.484 11.266 1 88.38 338 ARG A C 1
ATOM 2589 O O . ARG A 1 338 ? 13.438 10.492 11.977 1 88.38 338 ARG A O 1
ATOM 2596 N N . GLU A 1 339 ? 14.484 8.953 10.758 1 86.38 339 GLU A N 1
ATOM 2597 C CA . GLU A 1 339 ? 15.789 9.586 10.938 1 86.38 339 GLU A CA 1
ATOM 2598 C C . GLU A 1 339 ? 15.797 11 10.367 1 86.38 339 GLU A C 1
ATOM 2600 O O . GLU A 1 339 ? 16.312 11.93 11 1 86.38 339 GLU A O 1
ATOM 2605 N N . LYS A 1 340 ? 15.242 11.172 9.289 1 85.31 340 LYS A N 1
ATOM 2606 C CA . LYS A 1 340 ? 15.188 12.492 8.656 1 85.31 340 LYS A CA 1
ATOM 2607 C C . LYS A 1 340 ? 14.336 13.453 9.469 1 85.31 340 LYS A C 1
ATOM 2609 O O . LYS A 1 340 ? 14.727 14.602 9.688 1 85.31 340 LYS A O 1
ATOM 2614 N N . ALA A 1 341 ? 13.188 12.961 9.836 1 78.94 341 ALA A N 1
ATOM 2615 C CA . ALA A 1 341 ? 12.281 13.789 10.625 1 78.94 341 ALA A CA 1
ATOM 2616 C C . ALA A 1 341 ? 12.938 14.242 11.93 1 78.94 341 ALA A C 1
ATOM 2618 O O . ALA A 1 341 ? 12.773 15.383 12.352 1 78.94 341 ALA A O 1
ATOM 2619 N N . LYS A 1 342 ? 13.672 13.32 12.523 1 76.62 342 LYS A N 1
ATOM 2620 C CA . LYS A 1 342 ? 14.344 13.625 13.789 1 76.62 342 LYS A CA 1
ATOM 2621 C C . LYS A 1 342 ? 15.469 14.633 13.578 1 76.62 342 LYS A C 1
ATOM 2623 O O . LYS A 1 342 ? 15.773 15.414 14.484 1 76.62 342 LYS A O 1
ATOM 2628 N N . SER A 1 343 ? 16.109 14.516 12.438 1 72.56 343 SER A N 1
ATOM 2629 C CA . SER A 1 343 ? 17.219 15.422 12.148 1 72.56 343 SER A CA 1
ATOM 2630 C C . SER A 1 343 ? 16.719 16.844 11.898 1 72.56 343 SER A C 1
ATOM 2632 O O . SER A 1 343 ? 17.469 17.812 12.047 1 72.56 343 SER A O 1
ATOM 2634 N N . GLU A 1 344 ? 15.578 16.938 11.352 1 63.94 344 GLU A N 1
ATOM 2635 C CA . GLU A 1 344 ? 15.016 18.266 11.078 1 63.94 344 GLU A CA 1
ATOM 2636 C C . GLU A 1 344 ? 14.477 18.906 12.344 1 63.94 344 GLU A C 1
ATOM 2638 O O . GLU A 1 344 ? 14.234 20.109 12.375 1 63.94 344 GLU A O 1
ATOM 2643 N N . GLY A 1 345 ? 14.938 18.234 13.578 1 49.69 345 GLY A N 1
ATOM 2644 C CA . GLY A 1 345 ? 14.609 18.766 14.883 1 49.69 345 GLY A CA 1
ATOM 2645 C C . GLY A 1 345 ? 13.141 19.109 15.039 1 49.69 345 GLY A C 1
ATOM 2646 O O . GLY A 1 345 ? 12.398 19.156 14.055 1 49.69 345 GLY A O 1
ATOM 2647 N N . PRO A 1 346 ? 12.578 18.984 16.266 1 41.22 346 PRO A N 1
ATOM 2648 C CA . PRO A 1 346 ? 11.391 19.797 16.531 1 41.22 346 PRO A CA 1
ATOM 2649 C C . PRO A 1 346 ? 11.594 21.281 16.234 1 41.22 346 PRO A C 1
ATOM 2651 O O . PRO A 1 346 ? 12.734 21.75 16.219 1 41.22 346 PRO A O 1
ATOM 2654 N N . MET B 1 1 ? 8.758 8.938 26.438 1 23.95 1 MET B N 1
ATOM 2655 C CA . MET B 1 1 ? 7.652 9.883 26.578 1 23.95 1 MET B CA 1
ATOM 2656 C C . MET B 1 1 ? 7.711 10.945 25.484 1 23.95 1 MET B C 1
ATOM 2658 O O . MET B 1 1 ? 7.434 12.117 25.75 1 23.95 1 MET B O 1
ATOM 2662 N N . ASP B 1 2 ? 8.305 10.828 24.359 1 31.78 2 ASP B N 1
ATOM 2663 C CA . ASP B 1 2 ? 8.953 11.859 23.562 1 31.78 2 ASP B CA 1
ATOM 2664 C C . ASP B 1 2 ? 7.93 12.812 22.953 1 31.78 2 ASP B C 1
ATOM 2666 O O . ASP B 1 2 ? 7.168 12.422 22.062 1 31.78 2 ASP B O 1
ATOM 2670 N N . GLY B 1 3 ? 7.211 13.688 23.688 1 40.59 3 GLY B N 1
ATOM 2671 C CA . GLY B 1 3 ? 6.191 14.719 23.828 1 40.59 3 GLY B CA 1
ATOM 2672 C C . GLY B 1 3 ? 6.254 15.773 22.75 1 40.59 3 GLY B C 1
ATOM 2673 O O . GLY B 1 3 ? 7.164 16.609 22.734 1 40.59 3 GLY B O 1
ATOM 2674 N N . ARG B 1 4 ? 5.926 15.492 21.609 1 51.16 4 ARG B N 1
ATOM 2675 C CA . ARG B 1 4 ? 5.93 16.656 20.734 1 51.16 4 ARG B CA 1
ATOM 2676 C C . ARG B 1 4 ? 5.363 17.875 21.453 1 51.16 4 ARG B C 1
ATOM 2678 O O . ARG B 1 4 ? 4.453 17.75 22.281 1 51.16 4 ARG B O 1
ATOM 2685 N N . ALA B 1 5 ? 6.074 18.891 21.406 1 60.59 5 ALA B N 1
ATOM 2686 C CA . ALA B 1 5 ? 5.727 20.094 22.156 1 60.59 5 ALA B CA 1
ATOM 2687 C C . ALA B 1 5 ? 4.402 20.688 21.656 1 60.59 5 ALA B C 1
ATOM 2689 O O . ALA B 1 5 ? 4.227 20.922 20.469 1 60.59 5 ALA B O 1
ATOM 2690 N N . ALA B 1 6 ? 3.312 20.234 22.234 1 75.38 6 ALA B N 1
ATOM 2691 C CA . ALA B 1 6 ? 2.012 20.875 22.016 1 75.38 6 ALA B CA 1
ATOM 2692 C C . ALA B 1 6 ? 1.808 22.047 22.969 1 75.38 6 ALA B C 1
ATOM 2694 O O . ALA B 1 6 ? 2.191 21.969 24.141 1 75.38 6 ALA B O 1
ATOM 2695 N N . TYR B 1 7 ? 1.423 23.188 22.406 1 84.31 7 TYR B N 1
ATOM 2696 C CA . TYR B 1 7 ? 1.189 24.406 23.172 1 84.31 7 TYR B CA 1
ATOM 2697 C C . TYR B 1 7 ? -0.282 24.812 23.125 1 84.31 7 TYR B C 1
ATOM 2699 O O . TYR B 1 7 ? -0.949 24.625 22.109 1 84.31 7 TYR B O 1
ATOM 2707 N N . LYS B 1 8 ? -0.819 25.047 24.219 1 87.94 8 LYS B N 1
ATOM 2708 C CA . LYS B 1 8 ? -2.143 25.656 24.25 1 87.94 8 LYS B CA 1
ATOM 2709 C C . LYS B 1 8 ? -2.043 27.188 24.328 1 87.94 8 LYS B C 1
ATOM 2711 O O . LYS B 1 8 ? -1.239 27.719 25.094 1 87.94 8 LYS B O 1
ATOM 2716 N N . ARG B 1 9 ? -2.678 27.75 23.422 1 91.25 9 ARG B N 1
ATOM 2717 C CA . ARG B 1 9 ? -2.688 29.203 23.391 1 91.25 9 ARG B CA 1
ATOM 2718 C C . ARG B 1 9 ? -4.109 29.734 23.25 1 91.25 9 ARG B C 1
ATOM 2720 O O . ARG B 1 9 ? -5.012 29.016 22.812 1 91.25 9 ARG B O 1
ATOM 2727 N N . ARG B 1 10 ? -4.305 30.875 23.719 1 91.31 10 ARG B N 1
ATOM 2728 C CA . ARG B 1 10 ? -5.578 31.562 23.531 1 91.31 10 ARG B CA 1
ATOM 2729 C C . ARG B 1 10 ? -5.469 32.625 22.438 1 91.31 10 ARG B C 1
ATOM 2731 O O . ARG B 1 10 ? -4.473 33.344 22.375 1 91.31 10 ARG B O 1
ATOM 2738 N N . ILE B 1 11 ? -6.469 32.562 21.641 1 92.75 11 ILE B N 1
ATOM 2739 C CA . ILE B 1 11 ? -6.539 33.594 20.609 1 92.75 11 ILE B CA 1
ATOM 2740 C C . ILE B 1 11 ? -6.77 34.938 21.234 1 92.75 11 ILE B C 1
ATOM 2742 O O . ILE B 1 11 ? -7.559 35.094 22.172 1 92.75 11 ILE B O 1
ATOM 2746 N N . GLN B 1 12 ? -5.969 35.906 20.844 1 91.69 12 GLN B N 1
ATOM 2747 C CA . GLN B 1 12 ? -6.117 37.281 21.312 1 91.69 12 GLN B CA 1
ATOM 2748 C C . GLN B 1 12 ? -6.562 38.188 20.188 1 91.69 12 GLN B C 1
ATOM 2750 O O . GLN B 1 12 ? -6.508 37.812 19.016 1 91.69 12 GLN B O 1
ATOM 2755 N N . LEU B 1 13 ? -7.164 39.219 20.516 1 89.88 13 LEU B N 1
ATOM 2756 C CA . LEU B 1 13 ? -7.602 40.25 19.578 1 89.88 13 LEU B CA 1
ATOM 2757 C C . LEU B 1 13 ? -6.734 41.5 19.688 1 89.88 13 LEU B C 1
ATOM 2759 O O . LEU B 1 13 ? -6.504 42 20.797 1 89.88 13 LEU B O 1
ATOM 2763 N N . THR B 1 14 ? -5.984 41.719 18.594 1 82.56 14 THR B N 1
ATOM 2764 C CA . THR B 1 14 ? -5.254 43 18.562 1 82.56 14 THR B CA 1
ATOM 2765 C C . THR B 1 14 ? -5.934 44 17.625 1 82.56 14 THR B C 1
ATOM 2767 O O . THR B 1 14 ? -6.348 43.625 16.516 1 82.56 14 THR B O 1
ATOM 2770 N N . GLY B 1 15 ? -6.004 45.281 18.094 1 79.19 15 GLY B N 1
ATOM 2771 C CA . GLY B 1 15 ? -6.762 46.281 17.344 1 79.19 15 GLY B CA 1
ATOM 2772 C C . GLY B 1 15 ? -8.258 46 17.344 1 79.19 15 GLY B C 1
ATOM 2773 O O . GLY B 1 15 ? -8.805 45.531 18.344 1 79.19 15 GLY B O 1
ATOM 2774 N N . ARG B 1 16 ? -9.023 46.312 16.25 1 76.69 16 ARG B N 1
ATOM 2775 C CA . ARG B 1 16 ? -10.477 46.188 16.219 1 76.69 16 ARG B CA 1
ATOM 2776 C C . ARG B 1 16 ? -10.906 44.875 15.609 1 76.69 16 ARG B C 1
ATOM 2778 O O . ARG B 1 16 ? -12.023 44.406 15.844 1 76.69 16 ARG B O 1
ATOM 2785 N N . SER B 1 17 ? -9.93 44.156 14.867 1 84.44 17 SER B N 1
ATOM 2786 C CA . SER B 1 17 ? -10.508 43.031 14.156 1 84.44 17 SER B CA 1
ATOM 2787 C C . SER B 1 17 ? -9.453 42 13.805 1 84.44 17 SER B C 1
ATOM 2789 O O . SER B 1 17 ? -9.672 41.125 12.953 1 84.44 17 SER B O 1
ATOM 2791 N N . THR B 1 18 ? -8.25 42.094 14.453 1 89.12 18 THR B N 1
ATOM 2792 C CA . THR B 1 18 ? -7.211 41.156 14.055 1 89.12 18 THR B CA 1
ATOM 2793 C C . THR B 1 18 ? -6.98 40.094 15.141 1 89.12 18 THR B C 1
ATOM 2795 O O . THR B 1 18 ? -6.594 40.438 16.266 1 89.12 18 THR B O 1
ATOM 2798 N N . TYR B 1 19 ? -7.246 38.844 14.766 1 93.25 19 TYR B N 1
ATOM 2799 C CA . TYR B 1 19 ? -6.996 37.75 15.672 1 93.25 19 TYR B CA 1
ATOM 2800 C C . TYR B 1 19 ? -5.539 37.312 15.609 1 93.25 19 TYR B C 1
ATOM 2802 O O . TYR B 1 19 ? -4.973 37.156 14.523 1 93.25 19 TYR B O 1
ATOM 2810 N N . ILE B 1 20 ? -4.906 37.219 16.781 1 93.38 20 ILE B N 1
ATOM 2811 C CA . ILE B 1 20 ? -3.502 36.844 16.812 1 93.38 20 ILE B CA 1
ATOM 2812 C C . ILE B 1 20 ? -3.312 35.656 17.766 1 93.38 20 ILE B C 1
ATOM 2814 O O . ILE B 1 20 ? -4.137 35.469 18.656 1 93.38 20 ILE B O 1
ATOM 2818 N N . VAL B 1 21 ? -2.305 34.906 17.484 1 93.31 21 VAL B N 1
ATOM 2819 C CA . VAL B 1 21 ? -1.901 33.844 18.391 1 93.31 21 VAL B CA 1
ATOM 2820 C C . VAL B 1 21 ? -0.395 33.938 18.641 1 93.31 21 VAL B C 1
ATOM 2822 O O . VAL B 1 21 ? 0.366 34.312 17.75 1 93.31 21 VAL B O 1
ATOM 2825 N N . SER B 1 22 ? 0.013 33.719 19.875 1 93.31 22 SER B N 1
ATOM 2826 C CA . SER B 1 22 ? 1.434 33.688 20.203 1 93.31 22 SER B CA 1
ATOM 2827 C C . SER B 1 22 ? 2.102 32.406 19.719 1 93.31 22 SER B C 1
ATOM 2829 O O . SER B 1 22 ? 1.536 31.328 19.844 1 93.31 22 SER B O 1
ATOM 2831 N N . LEU B 1 23 ? 3.215 32.562 19.109 1 93.06 23 LEU B N 1
ATOM 2832 C CA . LEU B 1 23 ? 3.984 31.422 18.609 1 93.06 23 LEU B CA 1
ATOM 2833 C C . LEU B 1 23 ? 4.918 30.891 19.688 1 93.06 23 LEU B C 1
ATOM 2835 O O . LEU B 1 23 ? 5.441 31.656 20.5 1 93.06 23 LEU B O 1
ATOM 2839 N N . PRO B 1 24 ? 5.09 29.609 19.719 1 89.75 24 PRO B N 1
ATOM 2840 C CA . PRO B 1 24 ? 6.078 29.078 20.656 1 89.75 24 PRO B CA 1
ATOM 2841 C C . PRO B 1 24 ? 7.488 29.594 20.391 1 89.75 24 PRO B C 1
ATOM 2843 O O . PRO B 1 24 ? 7.961 29.547 19.25 1 89.75 24 PRO B O 1
ATOM 2846 N N . LYS B 1 25 ? 8.133 30.078 21.469 1 86.94 25 LYS B N 1
ATOM 2847 C CA . LYS B 1 25 ? 9.469 30.656 21.344 1 86.94 25 LYS B CA 1
ATOM 2848 C C . LYS B 1 25 ? 10.445 29.656 20.719 1 86.94 25 LYS B C 1
ATOM 2850 O O . LYS B 1 25 ? 11.25 30.016 19.875 1 86.94 25 LYS B O 1
ATOM 2855 N N . GLU B 1 26 ? 10.383 28.484 21.141 1 84.62 26 GLU B N 1
ATOM 2856 C CA . GLU B 1 26 ? 11.281 27.438 20.672 1 84.62 26 GLU B CA 1
ATOM 2857 C C . GLU B 1 26 ? 11.141 27.234 19.156 1 84.62 26 GLU B C 1
ATOM 2859 O O . GLU B 1 26 ? 12.141 27.047 18.453 1 84.62 26 GLU B O 1
ATOM 2864 N N . TRP B 1 27 ? 9.945 27.281 18.609 1 85.75 27 TRP B N 1
ATOM 2865 C CA . TRP B 1 27 ? 9.703 27.109 17.172 1 85.75 27 TRP B CA 1
ATOM 2866 C C . TRP B 1 27 ? 10.289 28.266 16.375 1 85.75 27 TRP B C 1
ATOM 2868 O O . TRP B 1 27 ? 10.914 28.047 15.336 1 85.75 27 TRP B O 1
ATOM 2878 N N . VAL B 1 28 ? 10.18 29.484 16.922 1 86.12 28 VAL B N 1
ATOM 2879 C CA . VAL B 1 28 ? 10.695 30.688 16.266 1 86.12 28 VAL B CA 1
ATOM 2880 C C . VAL B 1 28 ? 12.219 30.641 16.219 1 86.12 28 VAL B C 1
ATOM 2882 O O . VAL B 1 28 ? 12.828 30.969 15.195 1 86.12 28 VAL B O 1
ATOM 2885 N N . GLU B 1 29 ? 12.734 30.156 17.266 1 82 29 GLU B N 1
ATOM 2886 C CA . GLU B 1 29 ? 14.188 30.062 17.359 1 82 29 GLU B CA 1
ATOM 2887 C C . GLU B 1 29 ? 14.727 28.969 16.438 1 82 29 GLU B C 1
ATOM 2889 O O . GLU B 1 29 ? 15.758 29.141 15.781 1 82 29 GLU B O 1
ATOM 2894 N N . THR B 1 30 ? 13.969 27.891 16.422 1 76.56 30 THR B N 1
ATOM 2895 C CA . THR B 1 30 ? 14.375 26.75 15.602 1 76.56 30 THR B CA 1
ATOM 2896 C C . THR B 1 30 ? 14.477 27.156 14.133 1 76.56 30 THR B C 1
ATOM 2898 O O . THR B 1 30 ? 15.414 26.75 13.438 1 76.56 30 THR B O 1
ATOM 2901 N N . TRP B 1 31 ? 13.617 27.984 13.688 1 77.25 31 TRP B N 1
ATOM 2902 C CA . TRP B 1 31 ? 13.578 28.391 12.281 1 77.25 31 TRP B CA 1
ATOM 2903 C C . TRP B 1 31 ? 14.273 29.719 12.078 1 77.25 31 TRP B C 1
ATOM 2905 O O . TRP B 1 31 ? 14.242 30.281 10.984 1 77.25 31 TRP B O 1
ATOM 2915 N N . ARG B 1 32 ? 14.945 30.172 13.211 1 78.44 32 ARG B N 1
ATOM 2916 C CA . ARG B 1 32 ? 15.648 31.453 13.188 1 78.44 32 ARG B CA 1
ATOM 2917 C C . ARG B 1 32 ? 14.742 32.562 12.648 1 78.44 32 ARG B C 1
ATOM 2919 O O . ARG B 1 32 ? 15.156 33.344 11.789 1 78.44 32 ARG B O 1
ATOM 2926 N N . LEU B 1 33 ? 13.516 32.375 13.023 1 85.31 33 LEU B N 1
ATOM 2927 C CA . LEU B 1 33 ? 12.547 33.406 12.664 1 85.31 33 LEU B CA 1
ATOM 2928 C C . LEU B 1 33 ? 12.586 34.562 13.664 1 85.31 33 LEU B C 1
ATOM 2930 O O . LEU B 1 33 ? 13.227 34.469 14.711 1 85.31 33 LEU B O 1
ATOM 2934 N N . GLY B 1 34 ? 12.148 35.625 13.227 1 85.25 34 GLY B N 1
ATOM 2935 C CA . GLY B 1 34 ? 12.055 36.812 14.078 1 85.25 34 GLY B CA 1
ATOM 2936 C C . GLY B 1 34 ? 11.031 37.812 13.578 1 85.25 34 GLY B C 1
ATOM 2937 O O . GLY B 1 34 ? 10.195 37.5 12.734 1 85.25 34 GLY B O 1
ATOM 2938 N N . ARG B 1 35 ? 11.094 38.969 14.328 1 86.88 35 ARG B N 1
ATOM 2939 C CA . ARG B 1 35 ? 10.219 40.062 13.891 1 86.88 35 ARG B CA 1
ATOM 2940 C C . ARG B 1 35 ? 10.422 40.375 12.414 1 86.88 35 ARG B C 1
ATOM 2942 O O . ARG B 1 35 ? 11.555 40.562 11.969 1 86.88 35 ARG B O 1
ATOM 2949 N N . GLY B 1 36 ? 9.352 40.344 11.688 1 89.69 36 GLY B N 1
ATOM 2950 C CA . GLY B 1 36 ? 9.438 40.656 10.266 1 89.69 36 GLY B CA 1
ATOM 2951 C C . GLY B 1 36 ? 9.57 39.438 9.383 1 89.69 36 GLY B C 1
ATOM 2952 O O . GLY B 1 36 ? 9.383 39.5 8.172 1 89.69 36 GLY B O 1
ATOM 2953 N N . SER B 1 37 ? 9.945 38.281 10 1 87.31 37 SER B N 1
ATOM 2954 C CA . SER B 1 37 ? 10.031 37.031 9.219 1 87.31 37 SER B CA 1
ATOM 2955 C C . SER B 1 37 ? 8.688 36.688 8.602 1 87.31 37 SER B C 1
ATOM 2957 O O . SER B 1 37 ? 7.645 36.844 9.242 1 87.31 37 SER B O 1
ATOM 2959 N N . GLU B 1 38 ? 8.789 36.25 7.391 1 88.81 38 GLU B N 1
ATOM 2960 C CA . GLU B 1 38 ? 7.562 35.875 6.699 1 88.81 38 GLU B CA 1
ATOM 2961 C C . GLU B 1 38 ? 7.246 34.406 6.902 1 88.81 38 GLU B C 1
ATOM 2963 O O . GLU B 1 38 ? 8.141 33.531 6.844 1 88.81 38 GLU B O 1
ATOM 2968 N N . VAL B 1 39 ? 5.941 34.188 7.305 1 88.81 39 VAL B N 1
ATOM 2969 C CA . VAL B 1 39 ? 5.465 32.812 7.43 1 88.81 39 VAL B CA 1
ATOM 2970 C C . VAL B 1 39 ? 4.246 32.625 6.531 1 88.81 39 VAL B C 1
ATOM 2972 O O . VAL B 1 39 ? 3.543 33.562 6.199 1 88.81 39 VAL B O 1
ATOM 2975 N N . THR B 1 40 ? 4.145 31.453 6.078 1 86.25 40 THR B N 1
ATOM 2976 C CA . THR B 1 40 ? 2.973 31.062 5.297 1 86.25 40 THR B CA 1
ATOM 2977 C C . THR B 1 40 ? 1.986 30.266 6.148 1 86.25 40 THR B C 1
ATOM 2979 O O . THR B 1 40 ? 2.387 29.391 6.906 1 86.25 40 THR B O 1
ATOM 2982 N N . LEU B 1 41 ? 0.726 30.781 6.18 1 87.94 41 LEU B N 1
ATOM 2983 C CA . LEU B 1 41 ? -0.363 30.062 6.836 1 87.94 41 LEU B CA 1
ATOM 2984 C C . LEU B 1 41 ? -1.253 29.375 5.809 1 87.94 41 LEU B C 1
ATOM 2986 O O . LEU B 1 41 ? -1.737 30 4.871 1 87.94 41 LEU B O 1
ATOM 2990 N N . GLU B 1 42 ? -1.371 28.062 5.98 1 82.44 42 GLU B N 1
ATOM 2991 C CA . GLU B 1 42 ? -2.191 27.297 5.055 1 82.44 42 GLU B CA 1
ATOM 2992 C C . GLU B 1 42 ? -3.268 26.516 5.793 1 82.44 42 GLU B C 1
ATOM 2994 O O . GLU B 1 42 ? -2.982 25.844 6.793 1 82.44 42 GLU B O 1
ATOM 2999 N N . VAL B 1 43 ? -4.469 26.766 5.316 1 76.94 43 VAL B N 1
ATOM 3000 C CA . VAL B 1 43 ? -5.543 25.969 5.898 1 76.94 43 VAL B CA 1
ATOM 3001 C C . VAL B 1 43 ? -5.449 24.531 5.395 1 76.94 43 VAL B C 1
ATOM 3003 O O . VAL B 1 43 ? -5.434 24.281 4.184 1 76.94 43 VAL B O 1
ATOM 3006 N N . MET B 1 44 ? -5.348 23.656 6.324 1 70.06 44 MET B N 1
ATOM 3007 C CA . MET B 1 44 ? -5.203 22.234 6.008 1 70.06 44 MET B CA 1
ATOM 3008 C C . MET B 1 44 ? -6.562 21.578 5.805 1 70.06 44 MET B C 1
ATOM 3010 O O . MET B 1 44 ? -7.586 22.109 6.246 1 70.06 44 MET B O 1
ATOM 3014 N N . PRO B 1 45 ? -6.547 20.672 5.219 1 56.75 45 PRO B N 1
ATOM 3015 C CA . PRO B 1 45 ? -7.816 19.984 4.949 1 56.75 45 PRO B CA 1
ATOM 3016 C C . PRO B 1 45 ? -8.578 19.625 6.227 1 56.75 45 PRO B C 1
ATOM 3018 O O . PRO B 1 45 ? -9.805 19.609 6.234 1 56.75 45 PRO B O 1
ATOM 3021 N N . ASP B 1 46 ? -7.797 19.375 7.215 1 59.12 46 ASP B N 1
ATOM 3022 C CA . ASP B 1 46 ? -8.453 19.016 8.469 1 59.12 46 ASP B CA 1
ATOM 3023 C C . ASP B 1 46 ? -8.961 20.266 9.195 1 59.12 46 ASP B C 1
ATOM 3025 O O . ASP B 1 46 ? -9.445 20.172 10.328 1 59.12 46 ASP B O 1
ATOM 3029 N N . GLY B 1 47 ? -8.82 21.281 8.578 1 65.62 47 GLY B N 1
ATOM 3030 C CA . GLY B 1 47 ? -9.289 22.531 9.148 1 65.62 47 GLY B CA 1
ATOM 3031 C C . GLY B 1 47 ? -8.25 23.219 10 1 65.62 47 GLY B C 1
ATOM 3032 O O . GLY B 1 47 ? -8.453 24.359 10.445 1 65.62 47 GLY B O 1
ATOM 3033 N N . SER B 1 48 ? -7.188 22.531 10.195 1 79.44 48 SER B N 1
ATOM 3034 C CA . SER B 1 48 ? -6.129 23.156 10.969 1 79.44 48 SER B CA 1
ATOM 3035 C C . SER B 1 48 ? -5.328 24.141 10.117 1 79.44 48 SER B C 1
ATOM 3037 O O . SER B 1 48 ? -5.539 24.219 8.906 1 79.44 48 SER B O 1
ATOM 3039 N N . LEU B 1 49 ? -4.68 24.984 10.82 1 85.75 49 LEU B N 1
ATOM 3040 C CA . LEU B 1 49 ? -3.828 25.969 10.156 1 85.75 49 LEU B CA 1
ATOM 3041 C C . LEU B 1 49 ? -2.357 25.578 10.281 1 85.75 49 LEU B C 1
ATOM 3043 O O . LEU B 1 49 ? -1.861 25.359 11.383 1 85.75 49 LEU B O 1
ATOM 3047 N N . LYS B 1 50 ? -1.817 25.359 9.133 1 84.62 50 LYS B N 1
ATOM 3048 C CA . LYS B 1 50 ? -0.385 25.078 9.117 1 84.62 50 LYS B CA 1
ATOM 3049 C C . LYS B 1 50 ? 0.426 26.359 8.922 1 84.62 50 LYS B C 1
ATOM 3051 O O . LYS B 1 50 ? 0.178 27.125 7.992 1 84.62 50 LYS B O 1
ATOM 3056 N N . ILE B 1 51 ? 1.342 26.688 9.812 1 88.12 51 ILE B N 1
ATOM 3057 C CA . ILE B 1 51 ? 2.248 27.828 9.703 1 88.12 51 ILE B CA 1
ATOM 3058 C C . ILE B 1 51 ? 3.654 27.344 9.359 1 88.12 51 ILE B C 1
ATOM 3060 O O . ILE B 1 51 ? 4.18 26.438 10.016 1 88.12 51 ILE B O 1
ATOM 3064 N N . ALA B 1 52 ? 4.195 27.719 8.289 1 82.69 52 ALA B N 1
ATOM 3065 C CA . ALA B 1 52 ? 5.559 27.375 7.895 1 82.69 52 ALA B CA 1
ATOM 3066 C C . ALA B 1 52 ? 6.332 28.625 7.469 1 82.69 52 ALA B C 1
ATOM 3068 O O . ALA B 1 52 ? 5.742 29.594 6.988 1 82.69 52 ALA B O 1
ATOM 3069 N N . PRO B 1 53 ? 7.691 28.578 7.867 1 78.06 53 PRO B N 1
ATOM 3070 C CA . PRO B 1 53 ? 8.492 29.672 7.316 1 78.06 53 PRO B CA 1
ATOM 3071 C C . PRO B 1 53 ? 8.398 29.766 5.793 1 78.06 53 PRO B C 1
ATOM 3073 O O . PRO B 1 53 ? 8.289 28.75 5.113 1 78.06 53 PRO B O 1
ATOM 3076 N N . SER B 1 54 ? 8.266 30.922 5.238 1 71 54 SER B N 1
ATOM 3077 C CA . SER B 1 54 ? 8.242 31.109 3.793 1 71 54 SER B CA 1
ATOM 3078 C C . SER B 1 54 ? 9.539 30.625 3.154 1 71 54 SER B C 1
ATOM 3080 O O . SER B 1 54 ? 10.57 30.531 3.824 1 71 54 SER B O 1
ATOM 3082 N N . ALA B 1 55 ? 9.398 30.062 1.843 1 59.44 55 ALA B N 1
ATOM 3083 C CA . ALA B 1 55 ? 10.516 29.5 1.095 1 59.44 55 ALA B CA 1
ATOM 3084 C C . ALA B 1 55 ? 11.773 30.344 1.271 1 59.44 55 ALA B C 1
ATOM 3086 O O . ALA B 1 55 ? 12.883 29.812 1.383 1 59.44 55 ALA B O 1
ATOM 3087 N N . SER B 1 56 ? 11.547 31.594 1.229 1 52.75 56 SER B N 1
ATOM 3088 C CA . SER B 1 56 ? 12.688 32.5 1.318 1 52.75 56 SER B CA 1
ATOM 3089 C C . SER B 1 56 ? 13.383 32.406 2.67 1 52.75 56 SER B C 1
ATOM 3091 O O . SER B 1 56 ? 14.555 32.75 2.799 1 52.75 56 SER B O 1
ATOM 3093 N N . GLU B 1 57 ? 12.758 31.906 3.564 1 55.41 57 GLU B N 1
ATOM 3094 C CA . GLU B 1 57 ? 13.297 31.844 4.922 1 55.41 57 GLU B CA 1
ATOM 3095 C C . GLU B 1 57 ? 13.828 30.453 5.25 1 55.41 57 GLU B C 1
ATOM 3097 O O . GLU B 1 57 ? 14.438 30.25 6.305 1 55.41 57 GLU B O 1
ATOM 3102 N N . ARG B 1 58 ? 13.453 29.547 4.336 1 55.41 58 ARG B N 1
ATOM 3103 C CA . ARG B 1 58 ? 13.898 28.188 4.613 1 55.41 58 ARG B CA 1
ATOM 3104 C C . ARG B 1 58 ? 15.352 27.984 4.18 1 55.41 58 ARG B C 1
ATOM 3106 O O . ARG B 1 58 ? 15.711 28.312 3.049 1 55.41 58 ARG B O 1
ATOM 3113 N N . PRO B 1 59 ? 16.281 27.984 5.008 1 48.72 59 PRO B N 1
ATOM 3114 C CA . PRO B 1 59 ? 17.641 27.703 4.52 1 48.72 59 PRO B CA 1
ATOM 3115 C C . PRO B 1 59 ? 17.688 26.562 3.506 1 48.72 59 PRO B C 1
ATOM 3117 O O . PRO B 1 59 ? 16.938 25.609 3.623 1 48.72 59 PRO B O 1
ATOM 3120 N N . ALA B 1 60 ? 18.062 26.844 2.215 1 48.88 60 ALA B N 1
ATOM 3121 C CA . ALA B 1 60 ? 18.25 25.891 1.121 1 48.88 60 ALA B CA 1
ATOM 3122 C C . ALA B 1 60 ? 19.031 24.672 1.581 1 48.88 60 ALA B C 1
ATOM 3124 O O . ALA B 1 60 ? 20.25 24.594 1.365 1 48.88 60 ALA B O 1
ATOM 3125 N N . ARG B 1 61 ? 18.984 24.219 2.809 1 57 61 ARG B N 1
ATOM 3126 C CA . ARG B 1 61 ? 19.953 23.188 3.193 1 57 61 ARG B CA 1
ATOM 3127 C C . ARG B 1 61 ? 19.625 21.844 2.547 1 57 61 ARG B C 1
ATOM 3129 O O . ARG B 1 61 ? 18.469 21.406 2.578 1 57 61 ARG B O 1
ATOM 3136 N N . ARG B 1 62 ? 20.5 21.438 1.563 1 68.31 62 ARG B N 1
ATOM 3137 C CA . ARG B 1 62 ? 20.438 20.078 1.032 1 68.31 62 ARG B CA 1
ATOM 3138 C C . ARG B 1 62 ? 20.484 19.047 2.154 1 68.31 62 ARG B C 1
ATOM 3140 O O . ARG B 1 62 ? 21.422 19.047 2.955 1 68.31 62 ARG B O 1
ATOM 3147 N N . ASP B 1 63 ? 19.484 18.312 2.32 1 82.44 63 ASP B N 1
ATOM 3148 C CA . ASP B 1 63 ? 19.406 17.266 3.328 1 82.44 63 ASP B CA 1
ATOM 3149 C C . ASP B 1 63 ? 20.25 16.062 2.914 1 82.44 63 ASP B C 1
ATOM 3151 O O . ASP B 1 63 ? 19.984 15.445 1.877 1 82.44 63 ASP B O 1
ATOM 3155 N N . ARG B 1 64 ? 21.297 15.812 3.66 1 89.81 64 ARG B N 1
ATOM 3156 C CA . ARG B 1 64 ? 22.219 14.727 3.338 1 89.81 64 ARG B CA 1
ATOM 3157 C C . ARG B 1 64 ? 22.109 13.594 4.359 1 89.81 64 ARG B C 1
ATOM 3159 O O . ARG B 1 64 ? 22.031 13.844 5.562 1 89.81 64 ARG B O 1
ATOM 3166 N N . ARG B 1 65 ? 22.0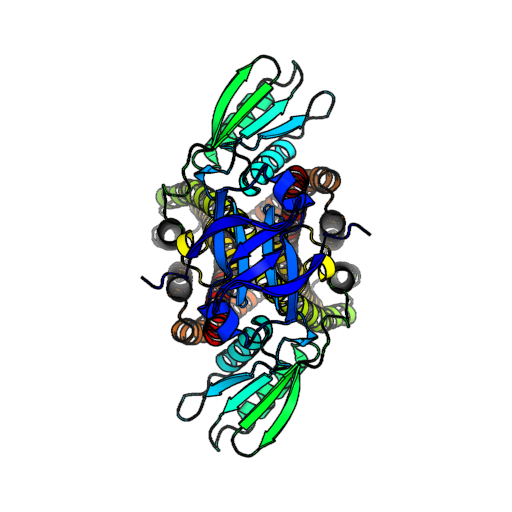16 12.367 3.867 1 93.38 65 ARG B N 1
ATOM 3167 C CA . ARG B 1 65 ? 22.094 11.18 4.719 1 93.38 65 ARG B CA 1
ATOM 3168 C C . ARG B 1 65 ? 23.422 10.461 4.531 1 93.38 65 ARG B C 1
ATOM 3170 O O . ARG B 1 65 ? 23.906 10.312 3.402 1 93.38 65 ARG B O 1
ATOM 3177 N N . VAL B 1 66 ? 24.047 10.055 5.613 1 93.44 66 VAL B N 1
ATOM 3178 C CA . VAL B 1 66 ? 25.312 9.328 5.559 1 93.44 66 VAL B CA 1
ATOM 3179 C C . VAL B 1 66 ? 25.078 7.855 5.902 1 93.44 66 VAL B C 1
ATOM 3181 O O . VAL B 1 66 ? 24.484 7.539 6.938 1 93.44 66 VAL B O 1
ATOM 3184 N N . ILE B 1 67 ? 25.453 6.969 5.051 1 90.94 67 ILE B N 1
ATOM 3185 C CA . ILE B 1 67 ? 25.453 5.531 5.281 1 90.94 67 ILE B CA 1
ATOM 3186 C C . ILE B 1 67 ? 26.891 5.023 5.391 1 90.94 67 ILE B C 1
ATOM 3188 O O . ILE B 1 67 ? 27.609 4.957 4.395 1 90.94 67 ILE B O 1
ATOM 3192 N N . ASP B 1 68 ? 27.234 4.652 6.559 1 90.06 68 ASP B N 1
ATOM 3193 C CA . ASP B 1 68 ? 28.609 4.219 6.836 1 90.06 68 ASP B CA 1
ATOM 3194 C C . ASP B 1 68 ? 28.719 2.699 6.762 1 90.06 68 ASP B C 1
ATOM 3196 O O . ASP B 1 68 ? 28.203 1.987 7.625 1 90.06 68 ASP B O 1
ATOM 3200 N N . LEU B 1 69 ? 29.438 2.27 5.75 1 86.25 69 LEU B N 1
ATOM 3201 C CA . LEU B 1 69 ? 29.594 0.837 5.523 1 86.25 69 LEU B CA 1
ATOM 3202 C C . LEU B 1 69 ? 30.984 0.376 5.922 1 86.25 69 LEU B C 1
ATOM 3204 O O . LEU B 1 69 ? 31.344 -0.787 5.719 1 86.25 69 LEU B O 1
ATOM 3208 N N . ARG B 1 70 ? 31.844 1.2 6.41 1 86.75 70 ARG B N 1
ATOM 3209 C CA . ARG B 1 70 ? 33.219 0.847 6.77 1 86.75 70 ARG B CA 1
ATOM 3210 C C . ARG B 1 70 ? 33.25 -0.198 7.879 1 86.75 70 ARG B C 1
ATOM 3212 O O . ARG B 1 70 ? 32.531 -0.057 8.883 1 86.75 70 ARG B O 1
ATOM 3219 N N . GLY B 1 71 ? 34 -1.243 7.703 1 78.56 71 GLY B N 1
ATOM 3220 C CA . GLY B 1 71 ? 34.188 -2.273 8.719 1 78.56 71 GLY B CA 1
ATOM 3221 C C . GLY B 1 71 ? 33.031 -3.256 8.758 1 78.56 71 GLY B C 1
ATOM 3222 O O . GLY B 1 71 ? 32.969 -4.109 9.648 1 78.56 71 GLY B O 1
ATOM 3223 N N . LYS B 1 72 ? 32 -3.121 7.914 1 75.56 72 LYS B N 1
ATOM 3224 C CA . LYS B 1 72 ? 30.844 -4.004 7.902 1 75.56 72 LYS B CA 1
ATOM 3225 C C . LYS B 1 72 ? 30.844 -4.898 6.668 1 75.56 72 LYS B C 1
ATOM 3227 O O . LYS B 1 72 ? 31.484 -4.582 5.664 1 75.56 72 LYS B O 1
ATOM 3232 N N . GLU B 1 73 ? 30.391 -6.035 6.926 1 73.81 73 GLU B N 1
ATOM 3233 C CA . GLU B 1 73 ? 30.188 -6.879 5.75 1 73.81 73 GLU B CA 1
ATOM 3234 C C . GLU B 1 73 ? 29.188 -6.25 4.785 1 73.81 73 GLU B C 1
ATOM 3236 O O . GLU B 1 73 ? 28.078 -5.891 5.184 1 73.81 73 GLU B O 1
ATOM 3241 N N . LEU B 1 74 ? 29.719 -6.094 3.646 1 69.75 74 LEU B N 1
ATOM 3242 C CA . LEU B 1 74 ? 28.906 -5.391 2.65 1 69.75 74 LEU B CA 1
ATOM 3243 C C . LEU B 1 74 ? 27.875 -6.32 2.031 1 69.75 74 LEU B C 1
ATOM 3245 O O . LEU B 1 74 ? 28.219 -7.352 1.454 1 69.75 74 LEU B O 1
ATOM 3249 N N . ASP B 1 75 ? 26.656 -6.07 2.34 1 79.81 75 ASP B N 1
ATOM 3250 C CA . ASP B 1 75 ? 25.547 -6.691 1.613 1 79.81 75 ASP B CA 1
ATOM 3251 C C . ASP B 1 75 ? 24.953 -5.727 0.595 1 79.81 75 ASP B C 1
ATOM 3253 O O . ASP B 1 75 ? 24.281 -4.758 0.968 1 79.81 75 ASP B O 1
ATOM 3257 N N . LEU B 1 76 ? 25.266 -6.051 -0.655 1 82.56 76 LEU B N 1
ATOM 3258 C CA . LEU B 1 76 ? 24.906 -5.164 -1.754 1 82.56 76 LEU B CA 1
ATOM 3259 C C . LEU B 1 76 ? 23.406 -4.859 -1.738 1 82.56 76 LEU B C 1
ATOM 3261 O O . LEU B 1 76 ? 23 -3.719 -1.953 1 82.56 76 LEU B O 1
ATOM 3265 N N . SER B 1 77 ? 22.594 -5.859 -1.498 1 83.12 77 SER B N 1
ATOM 3266 C CA . SER B 1 77 ? 21.156 -5.691 -1.488 1 83.12 77 SER B CA 1
ATOM 3267 C C . SER B 1 77 ? 20.719 -4.723 -0.395 1 83.12 77 SER B C 1
ATOM 3269 O O . SER B 1 77 ? 19.859 -3.857 -0.626 1 83.12 77 SER B O 1
ATOM 3271 N N . PHE B 1 78 ? 21.438 -4.855 0.689 1 83.38 78 PHE B N 1
ATOM 3272 C CA . PHE B 1 78 ? 21.109 -3.975 1.803 1 83.38 78 PHE B CA 1
ATOM 3273 C C . PHE B 1 78 ? 21.484 -2.533 1.479 1 83.38 78 PHE B C 1
ATOM 3275 O O . PHE B 1 78 ? 20.734 -1.606 1.796 1 83.38 78 PHE B O 1
ATOM 3282 N N . VAL B 1 79 ? 22.625 -2.363 0.952 1 87.94 79 VAL B N 1
ATOM 3283 C CA . VAL B 1 79 ? 23.109 -1.022 0.645 1 87.94 79 VAL B CA 1
ATOM 3284 C C . VAL B 1 79 ? 22.172 -0.348 -0.35 1 87.94 79 VAL B C 1
ATOM 3286 O O . VAL B 1 79 ? 21.781 0.803 -0.154 1 87.94 79 VAL B O 1
ATOM 3289 N N . ILE B 1 80 ? 21.812 -1.093 -1.317 1 89.06 80 ILE B N 1
ATOM 3290 C CA . ILE B 1 80 ? 20.938 -0.548 -2.355 1 89.06 80 ILE B CA 1
ATOM 3291 C C . ILE B 1 80 ? 19.594 -0.157 -1.75 1 89.06 80 ILE B C 1
ATOM 3293 O O . ILE B 1 80 ? 19.078 0.936 -2.008 1 89.06 80 ILE B O 1
ATOM 3297 N N . LYS B 1 81 ? 19.062 -0.981 -0.941 1 89.25 81 LYS B N 1
ATOM 3298 C CA . LYS B 1 81 ? 17.766 -0.707 -0.312 1 89.25 81 LYS B CA 1
ATOM 3299 C C . LYS B 1 81 ? 17.859 0.494 0.626 1 89.25 81 LYS B C 1
ATOM 3301 O O . LYS B 1 81 ? 16.906 1.265 0.75 1 89.25 81 LYS B O 1
ATOM 3306 N N . SER B 1 82 ? 19.016 0.597 1.273 1 90.88 82 SER B N 1
ATOM 3307 C CA . SER B 1 82 ? 19.219 1.738 2.158 1 90.88 82 SER B CA 1
ATOM 3308 C C . SER B 1 82 ? 19.281 3.043 1.374 1 90.88 82 SER B C 1
ATOM 3310 O O . SER B 1 82 ? 18.766 4.07 1.824 1 90.88 82 SER B O 1
ATOM 3312 N N . VAL B 1 83 ? 19.953 2.971 0.262 1 92.44 83 VAL B N 1
ATOM 3313 C CA . VAL B 1 83 ? 20.047 4.148 -0.595 1 92.44 83 VAL B CA 1
ATOM 3314 C C . VAL B 1 83 ? 18.641 4.527 -1.096 1 92.44 83 VAL B C 1
ATOM 3316 O O . VAL B 1 83 ? 18.266 5.699 -1.045 1 92.44 83 VAL B O 1
ATOM 3319 N N . ILE B 1 84 ? 17.875 3.572 -1.486 1 92.88 84 ILE B N 1
ATOM 3320 C CA . ILE B 1 84 ? 16.531 3.807 -1.981 1 92.88 84 ILE B CA 1
ATOM 3321 C C . ILE B 1 84 ? 15.656 4.375 -0.861 1 92.88 84 ILE B C 1
ATOM 3323 O O . ILE B 1 84 ? 14.898 5.324 -1.074 1 92.88 84 ILE B O 1
ATOM 3327 N N . ALA B 1 85 ? 15.805 3.777 0.297 1 93.62 85 ALA B N 1
ATOM 3328 C CA . ALA B 1 85 ? 15.047 4.273 1.445 1 93.62 85 ALA B CA 1
ATOM 3329 C C . ALA B 1 85 ? 15.359 5.742 1.716 1 93.62 85 ALA B C 1
ATOM 3331 O O . ALA B 1 85 ? 14.461 6.523 2.041 1 93.62 85 ALA B O 1
ATOM 3332 N N . SER B 1 86 ? 16.609 6.117 1.601 1 94 86 SER B N 1
ATOM 3333 C CA . SER B 1 86 ? 17.016 7.504 1.789 1 94 86 SER B CA 1
ATOM 3334 C C . SER B 1 86 ? 16.406 8.414 0.73 1 94 86 SER B C 1
ATOM 3336 O O . SER B 1 86 ? 15.922 9.5 1.043 1 94 86 SER B O 1
ATOM 3338 N N . TYR B 1 87 ? 16.484 7.898 -0.5 1 92.75 87 TYR B N 1
ATOM 3339 C CA . TYR B 1 87 ? 15.844 8.617 -1.599 1 92.75 87 TYR B CA 1
ATOM 3340 C C . TYR B 1 87 ? 14.359 8.836 -1.328 1 92.75 87 TYR B C 1
ATOM 3342 O O . TYR B 1 87 ? 13.859 9.953 -1.463 1 92.75 87 TYR B O 1
ATOM 3350 N N . LEU B 1 88 ? 13.664 7.852 -0.901 1 93 88 LEU B N 1
ATOM 3351 C CA . LEU B 1 88 ? 12.227 7.906 -0.662 1 93 88 LEU B CA 1
ATOM 3352 C C . LEU B 1 88 ? 11.906 8.859 0.481 1 93 88 LEU B C 1
ATOM 3354 O O . LEU B 1 88 ? 10.867 9.539 0.457 1 93 88 LEU B O 1
ATOM 3358 N N . ALA B 1 89 ? 12.812 8.898 1.418 1 91.69 89 ALA B N 1
ATOM 3359 C CA . ALA B 1 89 ? 12.602 9.734 2.596 1 91.69 89 ALA B CA 1
ATOM 3360 C C . ALA B 1 89 ? 12.75 11.211 2.252 1 91.69 89 ALA B C 1
ATOM 3362 O O . ALA B 1 89 ? 12.406 12.078 3.061 1 91.69 89 ALA B O 1
ATOM 3363 N N . GLY B 1 90 ? 13.297 11.523 1.076 1 88.62 90 GLY B N 1
ATOM 3364 C CA . GLY B 1 90 ? 13.383 12.906 0.623 1 88.62 90 GLY B CA 1
ATOM 3365 C C . GLY B 1 90 ? 14.766 13.5 0.789 1 88.62 90 GLY B C 1
ATOM 3366 O O . GLY B 1 90 ? 14.938 14.719 0.7 1 88.62 90 GLY B O 1
ATOM 3367 N N . TYR B 1 91 ? 15.766 12.617 1.067 1 89.5 91 TYR B N 1
ATOM 3368 C CA . TYR B 1 91 ? 17.125 13.148 1.119 1 89.5 91 TYR B CA 1
ATOM 3369 C C . TYR B 1 91 ? 17.578 13.609 -0.26 1 89.5 91 TYR B C 1
ATOM 3371 O O . TYR B 1 91 ? 17.312 12.953 -1.265 1 89.5 91 TYR B O 1
ATOM 3379 N N . ASP B 1 92 ? 18.281 14.758 -0.237 1 88.38 92 ASP B N 1
ATOM 3380 C CA . ASP B 1 92 ? 18.781 15.297 -1.496 1 88.38 92 ASP B CA 1
ATOM 3381 C C . ASP B 1 92 ? 20.078 14.609 -1.901 1 88.38 92 ASP B C 1
ATOM 3383 O O . ASP B 1 92 ? 20.406 14.523 -3.09 1 88.38 92 ASP B O 1
ATOM 3387 N N . GLU B 1 93 ? 20.766 14.211 -0.834 1 91.88 93 GLU B N 1
ATOM 3388 C CA . GLU B 1 93 ? 22.047 13.57 -1.04 1 91.88 93 GLU B CA 1
ATOM 3389 C C . GLU B 1 93 ? 22.203 12.344 -0.144 1 91.88 93 GLU B C 1
ATOM 3391 O O . GLU B 1 93 ? 21.766 12.344 1.005 1 91.88 93 GLU B O 1
ATOM 3396 N N . VAL B 1 94 ? 22.875 11.32 -0.739 1 94.31 94 VAL B N 1
ATOM 3397 C CA . VAL B 1 94 ? 23.234 10.141 0.038 1 94.31 94 VAL B CA 1
ATOM 3398 C C . VAL B 1 94 ? 24.734 9.867 -0.09 1 94.31 94 VAL B C 1
ATOM 3400 O O . VAL B 1 94 ? 25.234 9.648 -1.192 1 94.31 94 VAL B O 1
ATOM 3403 N N . LEU B 1 95 ? 25.422 9.977 1.018 1 94.56 95 LEU B N 1
ATOM 3404 C CA . LEU B 1 95 ? 26.844 9.688 1.068 1 94.56 95 LEU B CA 1
ATOM 3405 C C . LEU B 1 95 ? 27.094 8.273 1.574 1 94.56 95 LEU B C 1
ATOM 3407 O O . LEU B 1 95 ? 26.719 7.93 2.695 1 94.56 95 LEU B O 1
ATOM 3411 N N . LEU B 1 96 ? 27.703 7.48 0.734 1 93.44 96 LEU B N 1
ATOM 3412 C CA . LEU B 1 96 ? 28.141 6.145 1.126 1 93.44 96 LEU B CA 1
ATOM 3413 C C . LEU B 1 96 ? 29.625 6.133 1.463 1 93.44 96 LEU B C 1
ATOM 3415 O O . LEU B 1 96 ? 30.453 6.555 0.653 1 93.44 96 LEU B O 1
ATOM 3419 N N . LEU B 1 97 ? 29.891 5.695 2.645 1 92.81 97 LEU B N 1
ATOM 3420 C CA . LEU B 1 97 ? 31.281 5.523 3.057 1 92.81 97 LEU B CA 1
ATOM 3421 C C . LEU B 1 97 ? 31.672 4.047 3.062 1 92.81 97 LEU B C 1
ATOM 3423 O O . LEU B 1 97 ? 30.922 3.209 3.58 1 92.81 97 LEU B O 1
ATOM 3427 N N . PHE B 1 98 ? 32.719 3.686 2.355 1 88 98 PHE B N 1
ATOM 3428 C CA . PHE B 1 98 ? 33.156 2.289 2.283 1 88 98 PHE B CA 1
ATOM 3429 C C . PHE B 1 98 ? 34.656 2.172 2.408 1 88 98 PHE B C 1
ATOM 3431 O O . PHE B 1 98 ? 35.375 3.166 2.293 1 88 98 PHE B O 1
ATOM 3438 N N . GLY B 1 99 ? 35.125 0.971 2.748 1 80.44 99 GLY B N 1
ATOM 3439 C CA . GLY B 1 99 ? 36.562 0.735 2.852 1 80.44 99 GLY B CA 1
ATOM 3440 C C . GLY B 1 99 ? 37.219 0.41 1.521 1 80.44 99 GLY B C 1
ATOM 3441 O O . GLY B 1 99 ? 36.531 0.298 0.501 1 80.44 99 GLY B O 1
ATOM 3442 N N . ASP B 1 100 ? 38.531 0.333 1.371 1 70.88 100 ASP B N 1
ATOM 3443 C CA . ASP B 1 100 ? 39.375 0.203 0.185 1 70.88 100 ASP B CA 1
ATOM 3444 C C . ASP B 1 100 ? 39 -1.055 -0.604 1 70.88 100 ASP B C 1
ATOM 3446 O O . ASP B 1 100 ? 39.125 -1.072 -1.833 1 70.88 100 ASP B O 1
ATOM 3450 N N . GLY B 1 101 ? 38.5 -2.053 -0.069 1 66.12 101 GLY B N 1
ATOM 3451 C CA . GLY B 1 101 ? 38.312 -3.309 -0.775 1 66.12 101 GLY B CA 1
ATOM 3452 C C . GLY B 1 101 ? 36.938 -3.432 -1.415 1 66.12 101 GLY B C 1
ATOM 3453 O O . GLY B 1 101 ? 36.625 -4.461 -2.01 1 66.12 101 GLY B O 1
ATOM 3454 N N . SER B 1 102 ? 36.281 -2.295 -1.658 1 71.75 102 SER B N 1
ATOM 3455 C CA . SER B 1 102 ? 34.875 -2.484 -2.055 1 71.75 102 SER B CA 1
ATOM 3456 C C . SER B 1 102 ? 34.625 -1.864 -3.42 1 71.75 102 SER B C 1
ATOM 3458 O O . SER B 1 102 ? 33.469 -1.505 -3.727 1 71.75 102 SER B O 1
ATOM 3460 N N . VAL B 1 103 ? 35.656 -1.839 -4.273 1 70.06 103 VAL B N 1
ATOM 3461 C CA . VAL B 1 103 ? 35.5 -1.109 -5.531 1 70.06 103 VAL B CA 1
ATOM 3462 C C . VAL B 1 103 ? 34.438 -1.771 -6.402 1 70.06 103 VAL B C 1
ATOM 3464 O O . VAL B 1 103 ? 33.594 -1.09 -6.98 1 70.06 103 VAL B O 1
ATOM 3467 N N . ASP B 1 104 ? 34.5 -3.061 -6.523 1 80.69 104 ASP B N 1
ATOM 3468 C CA . ASP B 1 104 ? 33.531 -3.771 -7.355 1 80.69 104 ASP B CA 1
ATOM 3469 C C . ASP B 1 104 ? 32.125 -3.582 -6.84 1 80.69 104 ASP B C 1
ATOM 3471 O O . ASP B 1 104 ? 31.188 -3.412 -7.625 1 80.69 104 ASP B O 1
ATOM 3475 N N . ALA B 1 105 ? 32.062 -3.543 -5.605 1 83.06 105 ALA B N 1
ATOM 3476 C CA . ALA B 1 105 ? 30.75 -3.377 -4.992 1 83.06 105 ALA B CA 1
ATOM 3477 C C . ALA B 1 105 ? 30.188 -1.988 -5.273 1 83.06 105 ALA B C 1
ATOM 3479 O O . ALA B 1 105 ? 28.984 -1.84 -5.531 1 83.06 105 ALA B O 1
ATOM 3480 N N . VAL B 1 106 ? 31.094 -1.071 -5.375 1 83.69 106 VAL B N 1
ATOM 3481 C CA . VAL B 1 106 ? 30.672 0.313 -5.574 1 83.69 106 VAL B CA 1
ATOM 3482 C C . VAL B 1 106 ? 30.156 0.498 -7 1 83.69 106 VAL B C 1
ATOM 3484 O O . VAL B 1 106 ? 29.172 1.192 -7.219 1 83.69 106 VAL B O 1
ATOM 3487 N N . SER B 1 107 ? 30.812 -0.093 -7.875 1 87.06 107 SER B N 1
ATOM 3488 C CA . SER B 1 107 ? 30.406 -0.005 -9.273 1 87.06 107 SER B CA 1
ATOM 3489 C C . SER B 1 107 ? 29.016 -0.613 -9.469 1 87.06 107 SER B C 1
ATOM 3491 O O . SER B 1 107 ? 28.203 -0.074 -10.219 1 87.06 107 SER B O 1
ATOM 3493 N N . LYS B 1 108 ? 28.828 -1.673 -8.852 1 89.44 108 LYS B N 1
ATOM 3494 C CA . LYS B 1 108 ? 27.531 -2.334 -8.938 1 89.44 108 LYS B CA 1
ATOM 3495 C C . LYS B 1 108 ? 26.438 -1.484 -8.305 1 89.44 108 LYS B C 1
ATOM 3497 O O . LYS B 1 108 ? 25.344 -1.355 -8.852 1 89.44 108 LYS B O 1
ATOM 3502 N N . ILE B 1 109 ? 26.781 -0.895 -7.219 1 88.88 109 ILE B N 1
ATOM 3503 C CA . ILE B 1 109 ? 25.828 -0.035 -6.52 1 88.88 109 ILE B CA 1
ATOM 3504 C C . ILE B 1 109 ? 25.469 1.152 -7.41 1 88.88 109 ILE B C 1
ATOM 3506 O O . ILE B 1 109 ? 24.281 1.468 -7.574 1 88.88 109 ILE B O 1
ATOM 3510 N N . ARG B 1 110 ? 26.469 1.703 -7.957 1 89.62 110 ARG B N 1
ATOM 3511 C CA . ARG B 1 110 ? 26.25 2.846 -8.836 1 89.62 110 ARG B CA 1
ATOM 3512 C C . ARG B 1 110 ? 25.328 2.48 -9.992 1 89.62 110 ARG B C 1
ATOM 3514 O O . ARG B 1 110 ? 24.344 3.18 -10.258 1 89.62 110 ARG B O 1
ATOM 3521 N N . SER B 1 111 ? 25.594 1.44 -10.57 1 89.94 111 SER B N 1
ATOM 3522 C CA . SER B 1 111 ? 24.844 1.014 -11.742 1 89.94 111 SER B CA 1
ATOM 3523 C C . SER B 1 111 ? 23.375 0.748 -11.391 1 89.94 111 SER B C 1
ATOM 3525 O O . SER B 1 111 ? 22.469 1.177 -12.102 1 89.94 111 SER B O 1
ATOM 3527 N N . ILE B 1 112 ? 23.156 0.123 -10.281 1 88.56 112 ILE B N 1
ATOM 3528 C CA . ILE B 1 112 ? 21.812 -0.263 -9.875 1 88.56 112 ILE B CA 1
ATOM 3529 C C . ILE B 1 112 ? 21.016 0.979 -9.477 1 88.56 112 ILE B C 1
ATOM 3531 O O . ILE B 1 112 ? 19.875 1.149 -9.891 1 88.56 112 ILE B O 1
ATOM 3535 N N . VAL B 1 113 ? 21.625 1.828 -8.766 1 89.88 113 VAL B N 1
ATOM 3536 C CA . VAL B 1 113 ? 20.953 3.031 -8.281 1 89.88 113 VAL B CA 1
ATOM 3537 C C . VAL B 1 113 ? 20.594 3.93 -9.453 1 89.88 113 VAL B C 1
ATOM 3539 O O . VAL B 1 113 ? 19.453 4.371 -9.57 1 89.88 113 VAL B O 1
ATOM 3542 N N . GLU B 1 114 ? 21.516 4.102 -10.352 1 87.44 114 GLU B N 1
ATOM 3543 C CA . GLU B 1 114 ? 21.281 4.988 -11.492 1 87.44 114 GLU B CA 1
ATOM 3544 C C . GLU B 1 114 ? 20.25 4.391 -12.453 1 87.44 114 GLU B C 1
ATOM 3546 O O . GLU B 1 114 ? 19.469 5.125 -13.07 1 87.44 114 GLU B O 1
ATOM 3551 N N . SER B 1 115 ? 20.219 3.121 -12.422 1 86.38 115 SER B N 1
ATOM 3552 C CA . SER B 1 115 ? 19.297 2.451 -13.344 1 86.38 115 SER B CA 1
ATOM 3553 C C . SER B 1 115 ? 17.891 2.361 -12.758 1 86.38 115 SER B C 1
ATOM 3555 O O . SER B 1 115 ? 16.922 2.254 -13.492 1 86.38 115 SER B O 1
ATOM 3557 N N . ASN B 1 116 ? 17.797 2.467 -11.445 1 87.62 116 ASN B N 1
ATOM 3558 C CA . ASN B 1 116 ? 16.5 2.182 -10.812 1 87.62 116 ASN B CA 1
ATOM 3559 C C . ASN B 1 116 ? 15.812 3.459 -10.352 1 87.62 116 ASN B C 1
ATOM 3561 O O . ASN B 1 116 ? 14.609 3.459 -10.102 1 87.62 116 ASN B O 1
ATOM 3565 N N . ILE B 1 117 ? 16.609 4.48 -10.18 1 89.81 117 ILE B N 1
ATOM 3566 C CA . ILE B 1 117 ? 16.047 5.703 -9.625 1 89.81 117 ILE B CA 1
ATOM 3567 C C . ILE B 1 117 ? 16.156 6.836 -10.648 1 89.81 117 ILE B C 1
ATOM 3569 O O . ILE B 1 117 ? 17.266 7.145 -11.117 1 89.81 117 ILE B O 1
ATOM 3573 N N . LEU B 1 118 ? 15.039 7.418 -10.938 1 81.38 118 LEU B N 1
ATOM 3574 C CA . LEU B 1 118 ? 15.031 8.539 -11.867 1 81.38 118 LEU B CA 1
ATOM 3575 C C . LEU B 1 118 ? 15.727 9.758 -11.266 1 81.38 118 LEU B C 1
ATOM 3577 O O . LEU B 1 118 ? 15.359 10.203 -10.18 1 81.38 118 LEU B O 1
ATOM 3581 N N . GLY B 1 119 ? 16.766 10.219 -11.922 1 79.44 119 GLY B N 1
ATOM 3582 C CA . GLY B 1 119 ? 17.406 11.477 -11.555 1 79.44 119 GLY B CA 1
ATOM 3583 C C . GLY B 1 119 ? 18.281 11.359 -10.32 1 79.44 119 GLY B C 1
ATOM 3584 O O . GLY B 1 119 ? 18.469 12.336 -9.594 1 79.44 119 GLY B O 1
ATOM 3585 N N . PHE B 1 120 ? 18.578 10.219 -9.938 1 86.31 120 PHE B N 1
ATOM 3586 C CA . PHE B 1 120 ? 19.5 10.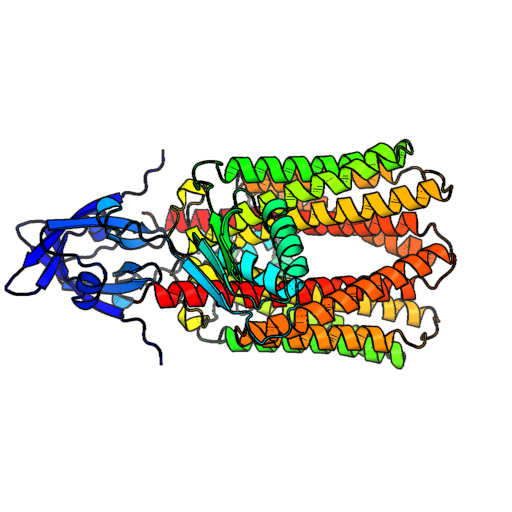008 -8.828 1 86.31 120 PHE B CA 1
ATOM 3587 C C . PHE B 1 120 ? 20.875 9.562 -9.328 1 86.31 120 PHE B C 1
ATOM 3589 O O . PHE B 1 120 ? 21.062 8.391 -9.664 1 86.31 120 PHE B O 1
ATOM 3596 N N . ASN B 1 121 ? 21.781 10.484 -9.359 1 86.88 121 ASN B N 1
ATOM 3597 C CA . ASN B 1 121 ? 23.062 10.258 -10.023 1 86.88 121 ASN B CA 1
ATOM 3598 C C . ASN B 1 121 ? 24.234 10.492 -9.07 1 86.88 121 ASN B C 1
ATOM 3600 O O . ASN B 1 121 ? 24.062 11.078 -8 1 86.88 121 ASN B O 1
ATOM 3604 N N . VAL B 1 122 ? 25.422 10.039 -9.539 1 89.25 122 VAL B N 1
ATOM 3605 C CA . VAL B 1 122 ? 26.625 10.25 -8.758 1 89.25 122 VAL B CA 1
ATOM 3606 C C . VAL B 1 122 ? 27.125 11.688 -8.938 1 89.25 122 VAL B C 1
ATOM 3608 O O . VAL B 1 122 ? 27.281 12.156 -10.062 1 89.25 122 VAL B O 1
ATOM 3611 N N . LEU B 1 123 ? 27.266 12.344 -7.855 1 85.69 123 LEU B N 1
ATOM 3612 C CA . LEU B 1 123 ? 27.781 13.703 -7.855 1 85.69 123 LEU B CA 1
ATOM 3613 C C . LEU B 1 123 ? 29.312 13.711 -7.691 1 85.69 123 LEU B C 1
ATOM 3615 O O . LEU B 1 123 ? 30 14.477 -8.359 1 85.69 123 LEU B O 1
ATOM 3619 N N . GLU B 1 124 ? 29.719 12.898 -6.766 1 89.62 124 GLU B N 1
ATOM 3620 C CA . GLU B 1 124 ? 31.125 12.836 -6.395 1 89.62 124 GLU B CA 1
ATOM 3621 C C . GLU B 1 124 ? 31.516 11.422 -5.969 1 89.62 124 GLU B C 1
ATOM 3623 O O . GLU B 1 124 ? 30.719 10.703 -5.371 1 89.62 124 GLU B O 1
ATOM 3628 N N . GLU B 1 125 ? 32.688 11.008 -6.492 1 89.19 125 GLU B N 1
ATOM 3629 C CA . GLU B 1 125 ? 33.25 9.727 -6.082 1 89.19 125 GLU B CA 1
ATOM 3630 C C . GLU B 1 125 ? 34.719 9.844 -5.758 1 89.19 125 GLU B C 1
ATOM 3632 O O . GLU B 1 125 ? 35.469 10.508 -6.477 1 89.19 125 GLU B O 1
ATOM 3637 N N . GLY B 1 126 ? 35.125 9.461 -4.602 1 86.5 126 GLY B N 1
ATOM 3638 C CA . GLY B 1 126 ? 36.531 9.43 -4.188 1 86.5 126 GLY B CA 1
ATOM 3639 C C . GLY B 1 126 ? 36.938 8.125 -3.521 1 86.5 126 GLY B C 1
ATOM 3640 O O . GLY B 1 126 ? 36.188 7.145 -3.582 1 86.5 126 GLY B O 1
ATOM 3641 N N . PRO B 1 127 ? 38.219 8.211 -3.023 1 86.19 127 PRO B N 1
ATOM 3642 C CA . PRO B 1 127 ? 38.625 7 -2.318 1 86.19 127 PRO B CA 1
ATOM 3643 C C . PRO B 1 127 ? 37.781 6.703 -1.082 1 86.19 127 PRO B C 1
ATOM 3645 O O . PRO B 1 127 ? 37.844 7.457 -0.107 1 86.19 127 PRO B O 1
ATOM 3648 N N . GLY B 1 128 ? 37 5.82 -1.161 1 88.12 128 GLY B N 1
ATOM 3649 C CA . GLY B 1 128 ? 36.281 5.34 0.004 1 88.12 128 GLY B CA 1
ATOM 3650 C C . GLY B 1 128 ? 34.875 5.938 0.136 1 88.12 128 GLY B C 1
ATOM 3651 O O . GLY B 1 128 ? 34.25 5.816 1.185 1 88.12 128 GLY B O 1
ATOM 3652 N N . TYR B 1 129 ? 34.5 6.73 -0.87 1 91.81 129 TYR B N 1
ATOM 3653 C CA . TYR B 1 129 ? 33.156 7.277 -0.72 1 91.81 129 TYR B CA 1
ATOM 3654 C C . TYR B 1 129 ? 32.531 7.543 -2.08 1 91.81 129 TYR B C 1
ATOM 3656 O O . TYR B 1 129 ? 33.25 7.656 -3.088 1 91.81 129 TYR B O 1
ATOM 3664 N N . ILE B 1 130 ? 31.219 7.535 -2.119 1 92.62 130 ILE B N 1
ATOM 3665 C CA . ILE B 1 130 ? 30.422 7.91 -3.281 1 92.62 130 ILE B CA 1
ATOM 3666 C C . ILE B 1 130 ? 29.219 8.727 -2.834 1 92.62 130 ILE B C 1
ATOM 3668 O O . ILE B 1 130 ? 28.609 8.438 -1.796 1 92.62 130 ILE B O 1
ATOM 3672 N N . VAL B 1 131 ? 28.922 9.82 -3.533 1 93.31 131 VAL B N 1
ATOM 3673 C CA . VAL B 1 131 ? 27.797 10.688 -3.193 1 93.31 131 VAL B CA 1
ATOM 3674 C C . VAL B 1 131 ? 26.766 10.656 -4.316 1 93.31 131 VAL B C 1
ATOM 3676 O O . VAL B 1 131 ? 27.078 10.992 -5.465 1 93.31 131 VAL B O 1
ATOM 3679 N N . PHE B 1 132 ? 25.547 10.195 -3.967 1 93.44 132 PHE B N 1
ATOM 3680 C CA . PHE B 1 132 ? 24.422 10.281 -4.887 1 93.44 132 PHE B CA 1
ATOM 3681 C C . PHE B 1 132 ? 23.609 11.555 -4.641 1 93.44 132 PHE B C 1
ATOM 3683 O O . PHE B 1 132 ? 23.438 11.969 -3.494 1 93.44 132 PHE B O 1
ATOM 3690 N N . VAL B 1 133 ? 23.094 12.188 -5.703 1 90.88 133 VAL B N 1
ATOM 3691 C CA . VAL B 1 133 ? 22.312 13.414 -5.559 1 90.88 133 VAL B CA 1
ATOM 3692 C C . VAL B 1 133 ? 21.062 13.336 -6.418 1 90.88 133 VAL B C 1
ATOM 3694 O O . VAL B 1 133 ? 21.094 12.789 -7.523 1 90.88 133 VAL B O 1
ATOM 3697 N N . SER B 1 134 ? 19.984 13.75 -5.828 1 86.38 134 SER B N 1
ATOM 3698 C CA . SER B 1 134 ? 18.734 13.852 -6.586 1 86.38 134 SER B CA 1
ATOM 3699 C C . SER B 1 134 ? 18.688 15.125 -7.418 1 86.38 134 SER B C 1
ATOM 3701 O O . SER B 1 134 ? 18.828 16.234 -6.883 1 86.38 134 SER B O 1
ATOM 3703 N N . VAL B 1 135 ? 18.531 15.055 -8.672 1 75.44 135 VAL B N 1
ATOM 3704 C CA . VAL B 1 135 ? 18.594 16.234 -9.531 1 75.44 135 VAL B CA 1
ATOM 3705 C C . VAL B 1 135 ? 17.203 16.547 -10.055 1 75.44 135 VAL B C 1
ATOM 3707 O O . VAL B 1 135 ? 16.969 17.641 -10.602 1 75.44 135 VAL B O 1
ATOM 3710 N N . VAL B 1 136 ? 16.328 15.695 -9.898 1 65.62 136 VAL B N 1
ATOM 3711 C CA . VAL B 1 136 ? 14.992 15.891 -10.461 1 65.62 136 VAL B CA 1
ATOM 3712 C C . VAL B 1 136 ? 14.18 16.812 -9.562 1 65.62 136 VAL B C 1
ATOM 3714 O O . VAL B 1 136 ? 14.062 16.562 -8.359 1 65.62 136 VAL B O 1
ATOM 3717 N N . ASP B 1 137 ? 13.867 17.875 -10.164 1 63.53 137 ASP B N 1
ATOM 3718 C CA . ASP B 1 137 ? 12.922 18.781 -9.5 1 63.53 137 ASP B CA 1
ATOM 3719 C C . ASP B 1 137 ? 11.508 18.188 -9.508 1 63.53 137 ASP B C 1
ATOM 3721 O O . ASP B 1 137 ? 11.109 17.531 -10.461 1 63.53 137 ASP B O 1
ATOM 3725 N N . HIS B 1 138 ? 10.891 18.141 -8.438 1 63.25 138 HIS B N 1
ATOM 3726 C CA . HIS B 1 138 ? 9.547 17.594 -8.305 1 63.25 138 HIS B CA 1
ATOM 3727 C C . HIS B 1 138 ? 8.609 18.188 -9.352 1 63.25 138 HIS B C 1
ATOM 3729 O O . HIS B 1 138 ? 7.578 17.594 -9.68 1 63.25 138 HIS B O 1
ATOM 3735 N N . ARG B 1 139 ? 9.078 19.172 -9.891 1 60.62 139 ARG B N 1
ATOM 3736 C CA . ARG B 1 139 ? 8.266 19.844 -10.891 1 60.62 139 ARG B CA 1
ATOM 3737 C C . ARG B 1 139 ? 8.523 19.281 -12.281 1 60.62 139 ARG B C 1
ATOM 3739 O O . ARG B 1 139 ? 7.809 19.594 -13.234 1 60.62 139 ARG B O 1
ATOM 3746 N N . SER B 1 140 ? 9.5 18.5 -12.352 1 62.78 140 SER B N 1
ATOM 3747 C CA . SER B 1 140 ? 9.875 18 -13.672 1 62.78 140 SER B CA 1
ATOM 3748 C C . SER B 1 140 ? 8.789 17.094 -14.25 1 62.78 140 SER B C 1
ATOM 3750 O O . SER B 1 140 ? 8.531 17.125 -15.461 1 62.78 140 SER B O 1
ATOM 3752 N N . MET B 1 141 ? 8.25 16.281 -13.461 1 73.94 141 MET B N 1
ATOM 3753 C CA . MET B 1 141 ? 7.148 15.445 -13.922 1 73.94 141 MET B CA 1
ATOM 3754 C C . MET B 1 141 ? 5.977 15.5 -12.945 1 73.94 141 MET B C 1
ATOM 3756 O O . MET B 1 141 ? 6.125 15.148 -11.773 1 73.94 141 MET B O 1
ATOM 3760 N N . GLU B 1 142 ? 4.957 15.93 -13.539 1 86.12 142 GLU B N 1
ATOM 3761 C CA . GLU B 1 142 ? 3.746 15.969 -12.727 1 86.12 142 GLU B CA 1
ATOM 3762 C C . GLU B 1 142 ? 3.328 14.57 -12.281 1 86.12 142 GLU B C 1
ATOM 3764 O O . GLU B 1 142 ? 3.432 13.609 -13.055 1 86.12 142 GLU B O 1
ATOM 3769 N N . PHE B 1 143 ? 2.971 14.469 -11.094 1 92.19 143 PHE B N 1
ATOM 3770 C CA . PHE B 1 143 ? 2.566 13.188 -10.523 1 92.19 143 PHE B CA 1
ATOM 3771 C C . PHE B 1 143 ? 1.527 12.508 -11.406 1 92.19 143 PHE B C 1
ATOM 3773 O O . PHE B 1 143 ? 1.642 11.32 -11.703 1 92.19 143 PHE B O 1
ATOM 3780 N N . SER B 1 144 ? 0.522 13.273 -11.883 1 91 144 SER B N 1
ATOM 3781 C CA . SER B 1 144 ? -0.555 12.719 -12.695 1 91 144 SER B CA 1
ATOM 3782 C C . SER B 1 144 ? -0.021 12.148 -14.008 1 91 144 SER B C 1
ATOM 3784 O O . SER B 1 144 ? -0.484 11.109 -14.469 1 91 144 SER B O 1
ATOM 3786 N N . ARG B 1 145 ? 0.919 12.797 -14.578 1 92.12 145 ARG B N 1
ATOM 3787 C CA . ARG B 1 145 ? 1.523 12.32 -15.812 1 92.12 145 ARG B CA 1
ATOM 3788 C C . ARG B 1 145 ? 2.32 11.039 -15.578 1 92.12 145 ARG B C 1
ATOM 3790 O O . ARG B 1 145 ? 2.27 10.109 -16.391 1 92.12 145 ARG B O 1
ATOM 3797 N N . ALA B 1 146 ? 3.113 11.062 -14.531 1 93.88 146 ALA B N 1
ATOM 3798 C CA . ALA B 1 146 ? 3.881 9.867 -14.18 1 93.88 146 ALA B CA 1
ATOM 3799 C C . ALA B 1 146 ? 2.963 8.672 -13.953 1 93.88 146 ALA B C 1
ATOM 3801 O O . ALA B 1 146 ? 3.248 7.566 -14.43 1 93.88 146 ALA B O 1
ATOM 3802 N N . LEU B 1 147 ? 1.853 8.867 -13.242 1 96.38 147 LEU B N 1
ATOM 3803 C CA . LEU B 1 147 ? 0.882 7.82 -12.961 1 96.38 147 LEU B CA 1
ATOM 3804 C C . LEU B 1 147 ? 0.265 7.281 -14.242 1 96.38 147 LEU B C 1
ATOM 3806 O O . LEU B 1 147 ? 0.192 6.066 -14.445 1 96.38 147 LEU B O 1
ATOM 3810 N N . SER B 1 148 ? -0.148 8.156 -15.109 1 95.56 148 SER B N 1
ATOM 3811 C CA . SER B 1 148 ? -0.737 7.762 -16.391 1 95.56 148 SER B CA 1
ATOM 3812 C C . SER B 1 148 ? 0.261 6.984 -17.234 1 95.56 148 SER B C 1
ATOM 3814 O O . SER B 1 148 ? -0.095 5.984 -17.859 1 95.56 148 SER B O 1
ATOM 3816 N N . ARG B 1 149 ? 1.438 7.516 -17.281 1 95.31 149 ARG B N 1
ATOM 3817 C CA . ARG B 1 149 ? 2.486 6.855 -18.062 1 95.31 149 ARG B CA 1
ATOM 3818 C C . ARG B 1 149 ? 2.766 5.457 -17.516 1 95.31 149 ARG B C 1
ATOM 3820 O O . ARG B 1 149 ? 2.857 4.496 -18.297 1 95.31 149 ARG B O 1
ATOM 3827 N N . MET B 1 150 ? 2.963 5.301 -16.203 1 97.25 150 MET B N 1
ATOM 3828 C CA . MET B 1 150 ? 3.213 4.008 -15.57 1 97.25 150 MET B CA 1
ATOM 3829 C C . MET B 1 150 ? 2.104 3.016 -15.906 1 97.25 150 MET B C 1
ATOM 3831 O O . MET B 1 150 ? 2.379 1.872 -16.266 1 97.25 150 MET B O 1
ATOM 3835 N N . ALA B 1 151 ? 0.843 3.498 -15.781 1 97.81 151 ALA B N 1
ATOM 3836 C CA . ALA B 1 151 ? -0.313 2.646 -16.047 1 97.81 151 ALA B CA 1
ATOM 3837 C C . ALA B 1 151 ? -0.351 2.217 -17.516 1 97.81 151 ALA B C 1
ATOM 3839 O O . ALA B 1 151 ? -0.651 1.061 -17.812 1 97.81 151 ALA B O 1
ATOM 3840 N N . ARG B 1 152 ? -0.073 3.107 -18.359 1 97.12 152 ARG B N 1
ATOM 3841 C CA . ARG B 1 152 ? -0.067 2.803 -19.797 1 97.12 152 ARG B CA 1
ATOM 3842 C C . ARG B 1 152 ? 0.989 1.754 -20.125 1 97.12 152 ARG B C 1
ATOM 3844 O O . ARG B 1 152 ? 0.721 0.809 -20.859 1 97.12 152 ARG B O 1
ATOM 3851 N N . ILE B 1 153 ? 2.188 1.94 -19.625 1 97.25 153 ILE B N 1
ATOM 3852 C CA . ILE B 1 153 ? 3.271 0.996 -19.875 1 97.25 153 ILE B CA 1
ATOM 3853 C C . ILE B 1 153 ? 2.881 -0.385 -19.344 1 97.25 153 ILE B C 1
ATOM 3855 O O . ILE B 1 153 ? 3.033 -1.387 -20.047 1 97.25 153 ILE B O 1
ATOM 3859 N N . ALA B 1 154 ? 2.352 -0.452 -18.109 1 97.81 154 ALA B N 1
ATOM 3860 C CA . ALA B 1 154 ? 1.938 -1.725 -17.531 1 97.81 154 ALA B CA 1
ATOM 3861 C C . ALA B 1 154 ? 0.866 -2.398 -18.375 1 97.81 154 ALA B C 1
ATOM 3863 O O . ALA B 1 154 ? 0.919 -3.609 -18.609 1 97.81 154 ALA B O 1
ATOM 3864 N N . ALA B 1 155 ? -0.131 -1.606 -18.844 1 97.5 155 ALA B N 1
ATOM 3865 C CA . ALA B 1 155 ? -1.185 -2.152 -19.703 1 97.5 155 ALA B CA 1
ATOM 3866 C C . ALA B 1 155 ? -0.607 -2.713 -21 1 97.5 155 ALA B C 1
ATOM 3868 O O . ALA B 1 155 ? -1.013 -3.785 -21.453 1 97.5 155 ALA B O 1
ATOM 3869 N N . GLU B 1 156 ? 0.294 -1.976 -21.547 1 96.75 156 GLU B N 1
ATOM 3870 C CA . GLU B 1 156 ? 0.927 -2.416 -22.781 1 96.75 156 GLU B CA 1
ATOM 3871 C C . GLU B 1 156 ? 1.735 -3.691 -22.562 1 96.75 156 GLU B C 1
ATOM 3873 O O . GLU B 1 156 ? 1.798 -4.551 -23.453 1 96.75 156 GLU B O 1
ATOM 3878 N N . MET B 1 157 ? 2.365 -3.777 -21.453 1 97.38 157 MET B N 1
ATOM 3879 C CA . MET B 1 157 ? 3.119 -4.984 -21.125 1 97.38 157 MET B CA 1
ATOM 3880 C C . MET B 1 157 ? 2.209 -6.211 -21.109 1 97.38 157 MET B C 1
ATOM 3882 O O . MET B 1 157 ? 2.553 -7.246 -21.688 1 97.38 157 MET B O 1
ATOM 3886 N N . ILE B 1 158 ? 1.031 -6.117 -20.516 1 97.38 158 ILE B N 1
ATOM 3887 C CA . ILE B 1 158 ? 0.085 -7.227 -20.469 1 97.38 158 ILE B CA 1
ATOM 3888 C C . ILE B 1 158 ? -0.41 -7.543 -21.875 1 97.38 158 ILE B C 1
ATOM 3890 O O . ILE B 1 158 ? -0.514 -8.711 -22.266 1 97.38 158 ILE B O 1
ATOM 3894 N N . ARG B 1 159 ? -0.69 -6.555 -22.625 1 96.25 159 ARG B N 1
ATOM 3895 C CA . ARG B 1 159 ? -1.168 -6.754 -24 1 96.25 159 ARG B CA 1
ATOM 3896 C C . ARG B 1 159 ? -0.112 -7.441 -24.859 1 96.25 159 ARG B C 1
ATOM 3898 O O . ARG B 1 159 ? -0.44 -8.281 -25.703 1 96.25 159 ARG B O 1
ATOM 3905 N N . ASP B 1 160 ? 1.109 -7.07 -24.672 1 95.62 160 ASP B N 1
ATOM 3906 C CA . ASP B 1 160 ? 2.197 -7.707 -25.406 1 95.62 160 ASP B CA 1
ATOM 3907 C C . ASP B 1 160 ? 2.307 -9.188 -25.062 1 95.62 160 ASP B C 1
ATOM 3909 O O . ASP B 1 160 ? 2.631 -10.008 -25.922 1 95.62 160 ASP B O 1
ATOM 3913 N N . VAL B 1 161 ? 2.105 -9.484 -23.812 1 95.12 161 VAL B N 1
ATOM 3914 C CA . VAL B 1 161 ? 2.092 -10.891 -23.422 1 95.12 161 VAL B CA 1
ATOM 3915 C C . VAL B 1 161 ? 0.979 -11.625 -24.156 1 95.12 161 VAL B C 1
ATOM 3917 O O . VAL B 1 161 ? 1.184 -12.734 -24.656 1 95.12 161 VAL B O 1
ATOM 3920 N N . ALA B 1 162 ? -0.219 -11.008 -24.25 1 94.62 162 ALA B N 1
ATOM 3921 C CA . ALA B 1 162 ? -1.333 -11.594 -25 1 94.62 162 ALA B CA 1
ATOM 3922 C C . ALA B 1 162 ? -0.962 -11.82 -26.453 1 94.62 162 ALA B C 1
ATOM 3924 O O . ALA B 1 162 ? -1.217 -12.891 -27.016 1 94.62 162 ALA B O 1
ATOM 3925 N N . ARG B 1 163 ? -0.377 -10.875 -27.047 1 93.38 163 ARG B N 1
ATOM 3926 C CA . ARG B 1 163 ? 0.024 -10.969 -28.438 1 93.38 163 ARG B CA 1
ATOM 3927 C C . ARG B 1 163 ? 1.092 -12.039 -28.641 1 93.38 163 ARG B C 1
ATOM 3929 O O . ARG B 1 163 ? 1.066 -12.781 -29.625 1 93.38 163 ARG B O 1
ATOM 3936 N N . GLY B 1 164 ? 2.055 -12.031 -27.719 1 91.88 164 GLY B N 1
ATOM 3937 C CA . GLY B 1 164 ? 3.072 -13.062 -27.781 1 91.88 164 GLY B CA 1
ATOM 3938 C C . GLY B 1 164 ? 2.502 -14.469 -27.656 1 91.88 164 GLY B C 1
ATOM 3939 O O . GLY B 1 164 ? 2.941 -15.383 -28.344 1 91.88 164 GLY B O 1
ATOM 3940 N N . LEU B 1 165 ? 1.528 -14.648 -26.812 1 89.62 165 LEU B N 1
ATOM 3941 C CA . LEU B 1 165 ? 0.842 -15.922 -26.641 1 89.62 165 LEU B CA 1
ATOM 3942 C C . LEU B 1 165 ? 0.096 -16.312 -27.906 1 89.62 165 LEU B C 1
ATOM 3944 O O . LEU B 1 165 ? 0.023 -17.5 -28.25 1 89.62 165 LEU B O 1
ATOM 3948 N N . GLU B 1 166 ? -0.432 -15.344 -28.562 1 89.94 166 GLU B N 1
ATOM 3949 C CA . GLU B 1 166 ? -1.257 -15.578 -29.734 1 89.94 166 GLU B CA 1
ATOM 3950 C C . GLU B 1 166 ? -0.396 -15.891 -30.953 1 89.94 166 GLU B C 1
ATOM 3952 O O . GLU B 1 166 ? -0.704 -16.797 -31.734 1 89.94 166 GLU B O 1
ATOM 3957 N N . ASN B 1 167 ? 0.708 -15.234 -31.125 1 89.56 167 ASN B N 1
ATOM 3958 C CA . ASN B 1 167 ? 1.467 -15.32 -32.375 1 89.56 167 ASN B CA 1
ATOM 3959 C C . ASN B 1 167 ? 2.787 -16.062 -32.156 1 89.56 167 ASN B C 1
ATOM 3961 O O . ASN B 1 167 ? 3.512 -16.312 -33.125 1 89.56 167 ASN B O 1
ATOM 3965 N N . GLY B 1 168 ? 3.133 -16.281 -30.969 1 88.81 168 GLY B N 1
ATOM 3966 C CA . GLY B 1 168 ? 4.379 -16.969 -30.672 1 88.81 168 GLY B CA 1
ATOM 3967 C C . GLY B 1 168 ? 5.602 -16.078 -30.828 1 88.81 168 GLY B C 1
ATOM 3968 O O . GLY B 1 168 ? 6.699 -16.562 -31.094 1 88.81 168 GLY B O 1
ATOM 3969 N N . ASP B 1 169 ? 5.457 -14.828 -30.734 1 90.31 169 ASP B N 1
ATOM 3970 C CA . ASP B 1 169 ? 6.535 -13.859 -30.938 1 90.31 169 ASP B CA 1
ATOM 3971 C C . ASP B 1 169 ? 7.383 -13.719 -29.672 1 90.31 169 ASP B C 1
ATOM 3973 O O . ASP B 1 169 ? 7.121 -12.844 -28.844 1 90.31 169 ASP B O 1
ATOM 3977 N N . ARG B 1 170 ? 8.414 -14.375 -29.578 1 90.5 170 ARG B N 1
ATOM 3978 C CA . ARG B 1 170 ? 9.289 -14.352 -28.406 1 90.5 170 ARG B CA 1
ATOM 3979 C C . ARG B 1 170 ? 10.008 -13.008 -28.297 1 90.5 170 ARG B C 1
ATOM 3981 O O . ARG B 1 170 ? 10.312 -12.562 -27.188 1 90.5 170 ARG B O 1
ATOM 3988 N N . GLY B 1 171 ? 10.352 -12.438 -29.406 1 91.31 171 GLY B N 1
ATOM 3989 C CA . GLY B 1 171 ? 10.992 -11.133 -29.391 1 91.31 171 GLY B CA 1
ATOM 3990 C C . GLY B 1 171 ? 10.172 -10.086 -28.672 1 91.31 171 GLY B C 1
ATOM 3991 O O . GLY B 1 171 ? 10.711 -9.297 -27.875 1 91.31 171 GLY B O 1
ATOM 3992 N N . LEU B 1 172 ? 8.93 -10.109 -28.953 1 91.88 172 LEU B N 1
ATOM 3993 C CA . LEU B 1 172 ? 8.008 -9.195 -28.297 1 91.88 172 LEU B CA 1
ATOM 3994 C C . LEU B 1 172 ? 7.988 -9.438 -26.781 1 91.88 172 LEU B C 1
ATOM 3996 O O . LEU B 1 172 ? 7.945 -8.492 -26 1 91.88 172 LEU B O 1
ATOM 4000 N N . LEU B 1 173 ? 8.039 -10.648 -26.359 1 92.94 173 LEU B N 1
ATOM 4001 C CA . LEU B 1 173 ? 8 -11.023 -24.953 1 92.94 173 LEU B CA 1
ATOM 4002 C C . LEU B 1 173 ? 9.266 -10.555 -24.234 1 92.94 173 LEU B C 1
ATOM 4004 O O . LEU B 1 173 ? 9.203 -10.125 -23.078 1 92.94 173 LEU B O 1
ATOM 4008 N N . ASP B 1 174 ? 10.312 -10.57 -24.875 1 89.38 174 ASP B N 1
ATOM 4009 C CA . ASP B 1 174 ? 11.578 -10.125 -24.297 1 89.38 174 ASP B CA 1
ATOM 4010 C C . ASP B 1 174 ? 11.562 -8.625 -24.031 1 89.38 174 ASP B C 1
ATOM 4012 O O . ASP B 1 174 ? 12.164 -8.156 -23.062 1 89.38 174 ASP B O 1
ATOM 4016 N N . LEU B 1 175 ? 10.875 -7.902 -24.797 1 90.88 175 LEU B N 1
ATOM 4017 C CA . LEU B 1 175 ? 10.789 -6.453 -24.656 1 90.88 175 LEU B CA 1
ATOM 4018 C C . LEU B 1 175 ? 9.953 -6.074 -23.438 1 90.88 175 LEU B C 1
ATOM 4020 O O . LEU B 1 175 ? 10.133 -4.996 -22.875 1 90.88 175 LEU B O 1
ATOM 4024 N N . VAL B 1 176 ? 9.062 -6.961 -23 1 92.25 176 VAL B N 1
ATOM 4025 C CA . VAL B 1 176 ? 8.211 -6.707 -21.844 1 92.25 176 VAL B CA 1
ATOM 4026 C C . VAL B 1 176 ? 9.078 -6.52 -20.609 1 92.25 176 VAL B C 1
ATOM 4028 O O . VAL B 1 176 ? 8.852 -5.602 -19.812 1 92.25 176 VAL B O 1
ATOM 4031 N N . ALA B 1 177 ? 10.094 -7.289 -20.469 1 84.31 177 ALA B N 1
ATOM 4032 C CA . ALA B 1 177 ? 10.969 -7.238 -19.312 1 84.31 177 ALA B CA 1
ATOM 4033 C C . ALA B 1 177 ? 11.742 -5.922 -19.266 1 84.31 177 ALA B C 1
ATOM 4035 O O . ALA B 1 177 ? 11.992 -5.375 -18.188 1 84.31 177 ALA B O 1
ATOM 4036 N N . GLU B 1 178 ? 12.086 -5.445 -20.359 1 85.69 178 GLU B N 1
ATOM 4037 C CA . GLU B 1 178 ? 12.859 -4.207 -20.422 1 85.69 178 GLU B CA 1
ATOM 4038 C C . GLU B 1 178 ? 12.023 -3.01 -19.984 1 85.69 178 GLU B C 1
ATOM 4040 O O . GLU B 1 178 ? 12.531 -2.088 -19.344 1 85.69 178 GLU B O 1
ATOM 4045 N N . ARG B 1 179 ? 10.812 -3.053 -20.328 1 90.75 179 ARG B N 1
ATOM 4046 C CA . ARG B 1 179 ? 9.914 -1.948 -20 1 90.75 179 ARG B CA 1
ATOM 4047 C C . ARG B 1 179 ? 9.633 -1.901 -18.5 1 90.75 179 ARG B C 1
ATOM 4049 O O . ARG B 1 179 ? 9.273 -0.852 -17.969 1 90.75 179 ARG B O 1
ATOM 4056 N N . ASP B 1 180 ? 9.781 -3.02 -17.859 1 92 180 ASP B N 1
ATOM 4057 C CA . ASP B 1 180 ? 9.523 -3.104 -16.422 1 92 180 ASP B CA 1
ATOM 4058 C C . ASP B 1 180 ? 10.445 -2.172 -15.641 1 92 180 ASP B C 1
ATOM 4060 O O . ASP B 1 180 ? 10.078 -1.677 -14.57 1 92 180 ASP B O 1
ATOM 4064 N N . GLN B 1 181 ? 11.586 -1.902 -16.203 1 89 181 GLN B N 1
ATOM 4065 C CA . GLN B 1 181 ? 12.531 -0.999 -15.547 1 89 181 GLN B CA 1
ATOM 4066 C C . GLN B 1 181 ? 11.961 0.415 -15.453 1 89 181 GLN B C 1
ATOM 4068 O O . GLN B 1 181 ? 12.164 1.109 -14.453 1 89 181 GLN B O 1
ATOM 4073 N N . LEU B 1 182 ? 11.328 0.794 -16.516 1 91.56 182 LEU B N 1
ATOM 4074 C CA . LEU B 1 182 ? 10.727 2.121 -16.516 1 91.56 182 LEU B CA 1
ATOM 4075 C C . LEU B 1 182 ? 9.586 2.207 -15.508 1 91.56 182 LEU B C 1
ATOM 4077 O O . LEU B 1 182 ? 9.422 3.229 -14.836 1 91.56 182 LEU B O 1
ATOM 4081 N N . VAL B 1 183 ? 8.805 1.142 -15.375 1 94.88 183 VAL B N 1
ATOM 4082 C CA . VAL B 1 183 ? 7.727 1.1 -14.391 1 94.88 183 VAL B CA 1
ATOM 4083 C C . VAL B 1 183 ? 8.305 1.224 -12.984 1 94.88 183 VAL B C 1
ATOM 4085 O O . VAL B 1 183 ? 7.793 1.979 -12.156 1 94.88 183 VAL B O 1
ATOM 4088 N N . ASP B 1 184 ? 9.391 0.579 -12.719 1 92.56 184 ASP B N 1
ATOM 4089 C CA . ASP B 1 184 ? 10.047 0.622 -11.422 1 92.56 184 ASP B CA 1
ATOM 4090 C C . ASP B 1 184 ? 10.531 2.033 -11.094 1 92.56 184 ASP B C 1
ATOM 4092 O O . ASP B 1 184 ? 10.383 2.502 -9.961 1 92.56 184 ASP B O 1
ATOM 4096 N N . LYS B 1 185 ? 11.094 2.674 -12.094 1 91.75 185 LYS B N 1
ATOM 4097 C CA . LYS B 1 185 ? 11.578 4.035 -11.914 1 91.75 185 LYS B CA 1
ATOM 4098 C C . LYS B 1 185 ? 10.438 4.992 -11.586 1 91.75 185 LYS B C 1
ATOM 4100 O O . LYS B 1 185 ? 10.562 5.828 -10.688 1 91.75 185 LYS B O 1
ATOM 4105 N N . LEU B 1 186 ? 9.406 4.875 -12.352 1 93.88 186 LEU B N 1
ATOM 4106 C CA . LEU B 1 186 ? 8.25 5.738 -12.125 1 93.88 186 LEU B CA 1
ATOM 4107 C C . LEU B 1 186 ? 7.629 5.477 -10.758 1 93.88 186 LEU B C 1
ATOM 4109 O O . LEU B 1 186 ? 7.188 6.41 -10.086 1 93.88 186 LEU B O 1
ATOM 4113 N N . TYR B 1 187 ? 7.633 4.242 -10.352 1 96.25 187 TYR B N 1
ATOM 4114 C CA . TYR B 1 187 ? 7.117 3.891 -9.031 1 96.25 187 TYR B CA 1
ATOM 4115 C C . TYR B 1 187 ? 7.914 4.582 -7.93 1 96.25 187 TYR B C 1
ATOM 4117 O O . TYR B 1 187 ? 7.336 5.211 -7.039 1 96.25 187 TYR B O 1
ATOM 4125 N N . LEU B 1 188 ? 9.234 4.473 -8.008 1 94.31 188 LEU B N 1
ATOM 4126 C CA . LEU B 1 188 ? 10.078 5.078 -6.977 1 94.31 188 LEU B CA 1
ATOM 4127 C C . LEU B 1 188 ? 9.922 6.594 -6.977 1 94.31 188 LEU B C 1
ATOM 4129 O O . LEU B 1 188 ? 9.906 7.219 -5.91 1 94.31 188 LEU B O 1
ATOM 4133 N N . TYR B 1 189 ? 9.82 7.121 -8.125 1 92.31 189 TYR B N 1
ATOM 4134 C CA . TYR B 1 189 ? 9.617 8.562 -8.258 1 92.31 189 TYR B CA 1
ATOM 4135 C C . TYR B 1 189 ? 8.344 8.992 -7.551 1 92.31 189 TYR B C 1
ATOM 4137 O O . TYR B 1 189 ? 8.352 9.945 -6.766 1 92.31 189 TYR B O 1
ATOM 4145 N N . MET B 1 190 ? 7.297 8.312 -7.809 1 95.19 190 MET B N 1
ATOM 4146 C CA . MET B 1 190 ? 6.004 8.648 -7.223 1 95.19 190 MET B CA 1
ATOM 4147 C C . MET B 1 190 ? 5.992 8.359 -5.727 1 95.19 190 MET B C 1
ATOM 4149 O O . MET B 1 190 ? 5.398 9.109 -4.945 1 95.19 190 MET B O 1
ATOM 4153 N N . ALA B 1 191 ? 6.641 7.25 -5.344 1 95 191 ALA B N 1
ATOM 4154 C CA . ALA B 1 191 ? 6.73 6.914 -3.926 1 95 191 ALA B CA 1
ATOM 4155 C C . ALA B 1 191 ? 7.434 8.023 -3.145 1 95 191 ALA B C 1
ATOM 4157 O O . ALA B 1 191 ? 7.016 8.375 -2.039 1 95 191 ALA B O 1
ATOM 4158 N N . ARG B 1 192 ? 8.461 8.594 -3.736 1 93.06 192 ARG B N 1
ATOM 4159 C CA . ARG B 1 192 ? 9.164 9.711 -3.117 1 93.06 192 ARG B CA 1
ATOM 4160 C C . ARG B 1 192 ? 8.25 10.922 -2.967 1 93.06 192 ARG B C 1
ATOM 4162 O O . ARG B 1 192 ? 8.188 11.531 -1.896 1 93.06 192 ARG B O 1
ATOM 4169 N N . GLN B 1 193 ? 7.535 11.219 -3.998 1 91.69 193 GLN B N 1
ATOM 4170 C CA . GLN B 1 193 ? 6.645 12.375 -3.971 1 91.69 193 GLN B CA 1
ATOM 4171 C C . GLN B 1 193 ? 5.555 12.203 -2.916 1 91.69 193 GLN B C 1
ATOM 4173 O O . GLN B 1 193 ? 5.242 13.133 -2.178 1 91.69 193 GLN B O 1
ATOM 4178 N N . MET B 1 194 ? 5.008 11.039 -2.836 1 94.38 194 MET B N 1
ATOM 4179 C CA . MET B 1 194 ? 3.941 10.773 -1.874 1 94.38 194 MET B CA 1
ATOM 4180 C C . MET B 1 194 ? 4.473 10.82 -0.446 1 94.38 194 MET B C 1
ATOM 4182 O O . MET B 1 194 ? 3.82 11.367 0.446 1 94.38 194 MET B O 1
ATOM 4186 N N . THR B 1 195 ? 5.676 10.305 -0.241 1 92.44 195 THR B N 1
ATOM 4187 C CA . THR B 1 195 ? 6.297 10.344 1.077 1 92.44 195 THR B CA 1
ATOM 4188 C C . THR B 1 195 ? 6.578 11.781 1.497 1 92.44 195 THR B C 1
ATOM 4190 O O . THR B 1 195 ? 6.23 12.188 2.607 1 92.44 195 THR B O 1
ATOM 4193 N N . MET B 1 196 ? 7.078 12.562 0.576 1 87 196 MET B N 1
ATOM 4194 C CA . MET B 1 196 ? 7.414 13.961 0.86 1 87 196 MET B CA 1
ATOM 4195 C C . MET B 1 196 ? 6.152 14.789 1.083 1 87 1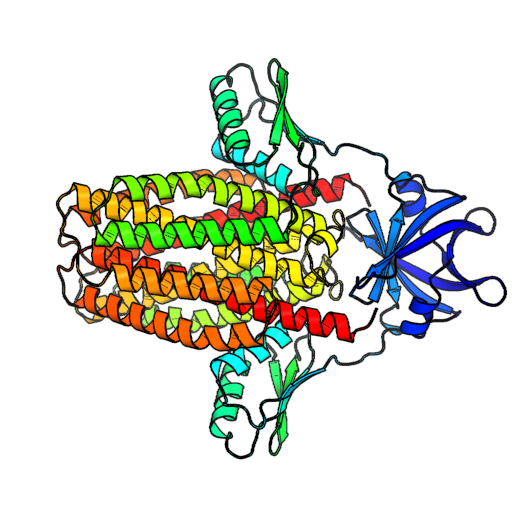96 MET B C 1
ATOM 4197 O O . MET B 1 196 ? 6.117 15.641 1.966 1 87 196 MET B O 1
ATOM 4201 N N . ALA B 1 197 ? 5.137 14.531 0.311 1 86.44 197 ALA B N 1
ATOM 4202 C CA . ALA B 1 197 ? 3.883 15.266 0.472 1 86.44 197 ALA B CA 1
ATOM 4203 C C . ALA B 1 197 ? 3.229 14.945 1.814 1 86.44 197 ALA B C 1
ATOM 4205 O O . ALA B 1 197 ? 2.625 15.82 2.439 1 86.44 197 ALA B O 1
ATOM 4206 N N . SER B 1 198 ? 3.398 13.75 2.24 1 88 198 SER B N 1
ATOM 4207 C CA . SER B 1 198 ? 2.824 13.336 3.516 1 88 198 SER B CA 1
ATOM 4208 C C . SER B 1 198 ? 3.467 14.086 4.68 1 88 198 SER B C 1
ATOM 4210 O O . SER B 1 198 ? 2.83 14.305 5.711 1 88 198 SER B O 1
ATOM 4212 N N . SER B 1 199 ? 4.711 14.477 4.469 1 79.38 199 SER B N 1
ATOM 4213 C CA . SER B 1 199 ? 5.406 15.203 5.527 1 79.38 199 SER B CA 1
ATOM 4214 C C . SER B 1 199 ? 5.293 16.719 5.324 1 79.38 199 SER B C 1
ATOM 4216 O O . SER B 1 199 ? 5.914 17.484 6.051 1 79.38 199 SER B O 1
ATOM 4218 N N . GLY B 1 200 ? 4.605 17.094 4.293 1 76.12 200 GLY B N 1
ATOM 4219 C CA . GLY B 1 200 ? 4.414 18.516 4.043 1 76.12 200 GLY B CA 1
ATOM 4220 C C . GLY B 1 200 ? 5.551 19.141 3.256 1 76.12 200 GLY B C 1
ATOM 4221 O O . GLY B 1 200 ? 5.59 20.359 3.074 1 76.12 200 GLY B O 1
ATOM 4222 N N . ARG B 1 201 ? 6.453 18.375 2.773 1 75.94 201 ARG B N 1
ATOM 4223 C CA . ARG B 1 201 ? 7.617 18.906 2.061 1 75.94 201 ARG B CA 1
ATOM 4224 C C . ARG B 1 201 ? 7.293 19.141 0.589 1 75.94 201 ARG B C 1
ATOM 4226 O O . ARG B 1 201 ? 8.062 19.797 -0.122 1 75.94 201 ARG B O 1
ATOM 4233 N N . LEU B 1 202 ? 6.199 18.594 0.193 1 79.56 202 LEU B N 1
ATOM 4234 C CA . LEU B 1 202 ? 5.66 18.812 -1.146 1 79.56 202 LEU B CA 1
ATOM 4235 C C . LEU B 1 202 ? 4.184 19.172 -1.087 1 79.56 202 LEU B C 1
ATOM 4237 O O . LEU B 1 202 ? 3.408 18.547 -0.363 1 79.56 202 LEU B O 1
ATOM 4241 N N . PRO B 1 203 ? 3.832 20.219 -1.741 1 77.5 203 PRO B N 1
ATOM 4242 C CA . PRO B 1 203 ? 2.422 20.625 -1.709 1 77.5 203 PRO B CA 1
ATOM 4243 C C . PRO B 1 203 ? 1.495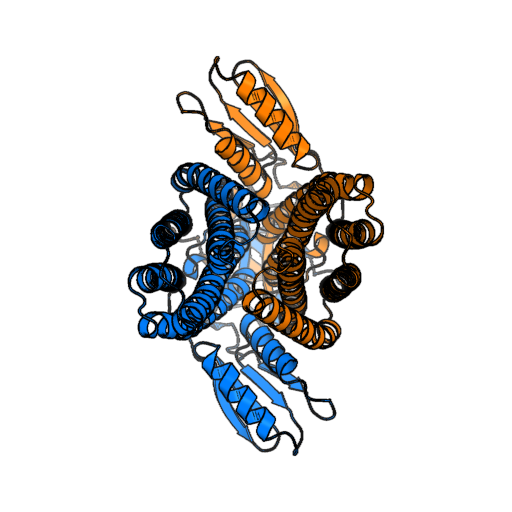 19.531 -2.242 1 77.5 203 PRO B C 1
ATOM 4245 O O . PRO B 1 203 ? 1.837 18.844 -3.207 1 77.5 203 PRO B O 1
ATOM 4248 N N . LEU B 1 204 ? 0.353 19.344 -1.674 1 81.12 204 LEU B N 1
ATOM 4249 C CA . LEU B 1 204 ? -0.63 18.328 -2.061 1 81.12 204 LEU B CA 1
ATOM 4250 C C . LEU B 1 204 ? -1.081 18.547 -3.502 1 81.12 204 LEU B C 1
ATOM 4252 O O . LEU B 1 204 ? -1.337 17.578 -4.223 1 81.12 204 LEU B O 1
ATOM 4256 N N . LYS B 1 205 ? -1.163 19.797 -3.93 1 80.06 205 LYS B N 1
ATOM 4257 C CA . LYS B 1 205 ? -1.619 20.125 -5.277 1 80.06 205 LYS B CA 1
ATOM 4258 C C . LYS B 1 205 ? -0.714 19.5 -6.332 1 80.06 205 LYS B C 1
ATOM 4260 O O . LYS B 1 205 ? -1.169 19.172 -7.43 1 80.06 205 LYS B O 1
ATOM 4265 N N . ASP B 1 206 ? 0.554 19.344 -5.953 1 81.56 206 ASP B N 1
ATOM 4266 C CA . ASP B 1 206 ? 1.507 18.75 -6.887 1 81.56 206 ASP B CA 1
ATOM 4267 C C . ASP B 1 206 ? 1.16 17.297 -7.164 1 81.56 206 ASP B C 1
ATOM 4269 O O . ASP B 1 206 ? 1.544 16.75 -8.203 1 81.56 206 ASP B O 1
ATOM 4273 N N . LEU B 1 207 ? 0.416 16.672 -6.234 1 87.81 207 LEU B N 1
ATOM 4274 C CA . LEU B 1 207 ? -0.025 15.297 -6.41 1 87.81 207 LEU B CA 1
ATOM 4275 C C . LEU B 1 207 ? -1.46 15.242 -6.922 1 87.81 207 LEU B C 1
ATOM 4277 O O . LEU B 1 207 ? -1.965 14.172 -7.262 1 87.81 207 LEU B O 1
ATOM 4281 N N . GLY B 1 208 ? -2.068 16.406 -6.969 1 83.94 208 GLY B N 1
ATOM 4282 C CA . GLY B 1 208 ? -3.465 16.453 -7.367 1 83.94 208 GLY B CA 1
ATOM 4283 C C . GLY B 1 208 ? -4.406 15.898 -6.316 1 83.94 208 GLY B C 1
ATOM 4284 O O . GLY B 1 208 ? -5.461 15.352 -6.648 1 83.94 208 GLY B O 1
ATOM 4285 N N . VAL B 1 209 ? -3.971 15.914 -5.059 1 87.19 209 VAL B N 1
ATOM 4286 C CA . VAL B 1 209 ? -4.824 15.422 -3.986 1 87.19 209 VAL B CA 1
ATOM 4287 C C . VAL B 1 209 ? -5.324 16.578 -3.139 1 87.19 209 VAL B C 1
ATOM 4289 O O . VAL B 1 209 ? -4.715 17.656 -3.121 1 87.19 209 VAL B O 1
ATOM 4292 N N . TYR B 1 210 ? -6.492 16.312 -2.484 1 81.06 210 TYR B N 1
ATOM 4293 C CA . TYR B 1 210 ? -7.137 17.344 -1.686 1 81.06 210 TYR B CA 1
ATOM 4294 C C . TYR B 1 210 ? -6.762 17.219 -0.215 1 81.06 210 TYR B C 1
ATOM 4296 O O . TYR B 1 210 ? -6.746 18.203 0.52 1 81.06 210 TYR B O 1
ATOM 4304 N N . SER B 1 211 ? -6.496 16.016 0.164 1 83.44 211 SER B N 1
ATOM 4305 C CA . SER B 1 211 ? -6.203 15.688 1.556 1 83.44 211 SER B CA 1
ATOM 4306 C C . SER B 1 211 ? -5.043 14.695 1.66 1 83.44 211 SER B C 1
ATOM 4308 O O . SER B 1 211 ? -4.926 13.781 0.842 1 83.44 211 SER B O 1
ATOM 4310 N N . PRO B 1 212 ? -4.172 14.914 2.693 1 86.44 212 PRO B N 1
ATOM 4311 C CA . PRO B 1 212 ? -3.096 13.938 2.891 1 86.44 212 PRO B CA 1
ATOM 4312 C C . PRO B 1 212 ? -3.615 12.516 3.084 1 86.44 212 PRO B C 1
ATOM 4314 O O . PRO B 1 212 ? -2.908 11.547 2.787 1 86.44 212 PRO B O 1
ATOM 4317 N N . ALA B 1 213 ? -4.891 12.469 3.564 1 90.31 213 ALA B N 1
ATOM 4318 C CA . ALA B 1 213 ? -5.488 11.156 3.795 1 90.31 213 ALA B CA 1
ATOM 4319 C C . ALA B 1 213 ? -5.648 10.391 2.484 1 90.31 213 ALA B C 1
ATOM 4321 O O . ALA B 1 213 ? -5.742 9.164 2.484 1 90.31 213 ALA B O 1
ATOM 4322 N N . GLU B 1 214 ? -5.703 11.078 1.379 1 93.38 214 GLU B N 1
ATOM 4323 C CA . GLU B 1 214 ? -5.82 10.438 0.076 1 93.38 214 GLU B CA 1
ATOM 4324 C C . GLU B 1 214 ? -4.531 9.703 -0.297 1 93.38 214 GLU B C 1
ATOM 4326 O O . GLU B 1 214 ? -4.559 8.734 -1.055 1 93.38 214 GLU B O 1
ATOM 4331 N N . ILE B 1 215 ? -3.383 10.172 0.267 1 94.25 215 ILE B N 1
ATOM 4332 C CA . ILE B 1 215 ? -2.061 9.734 -0.172 1 94.25 215 ILE B CA 1
ATOM 4333 C C . ILE B 1 215 ? -1.855 8.266 0.195 1 94.25 215 ILE B C 1
ATOM 4335 O O . ILE B 1 215 ? -1.264 7.504 -0.573 1 94.25 215 ILE B O 1
ATOM 4339 N N . VAL B 1 216 ? -2.342 7.809 1.3 1 94.62 216 VAL B N 1
ATOM 4340 C CA . VAL B 1 216 ? -2.133 6.43 1.726 1 94.62 216 VAL B CA 1
ATOM 4341 C C . VAL B 1 216 ? -2.834 5.477 0.759 1 94.62 216 VAL B C 1
ATOM 4343 O O . VAL B 1 216 ? -2.277 4.441 0.385 1 94.62 216 VAL B O 1
ATOM 4346 N N . HIS B 1 217 ? -4.02 5.824 0.35 1 95.75 217 HIS B N 1
ATOM 4347 C CA . HIS B 1 217 ? -4.746 4.984 -0.594 1 95.75 217 HIS B CA 1
ATOM 4348 C C . HIS B 1 217 ? -4.129 5.055 -1.986 1 95.75 217 HIS B C 1
ATOM 4350 O O . HIS B 1 217 ? -4.098 4.055 -2.707 1 95.75 217 HIS B O 1
ATOM 4356 N N . LEU B 1 218 ? -3.713 6.258 -2.301 1 96.44 218 LEU B N 1
ATOM 4357 C CA . LEU B 1 218 ? -3.041 6.438 -3.582 1 96.44 218 LEU B CA 1
ATOM 4358 C C . LEU B 1 218 ? -1.779 5.582 -3.66 1 96.44 218 LEU B C 1
ATOM 4360 O O . LEU B 1 218 ? -1.497 4.977 -4.699 1 96.44 218 LEU B O 1
ATOM 4364 N N . PHE B 1 219 ? -1.048 5.535 -2.607 1 97 219 PHE B N 1
ATOM 4365 C CA . PHE B 1 219 ? 0.181 4.754 -2.547 1 97 219 PHE B CA 1
ATOM 4366 C C . PHE B 1 219 ? -0.11 3.273 -2.754 1 97 219 PHE B C 1
ATOM 4368 O O . PHE B 1 219 ? 0.62 2.586 -3.471 1 97 219 PHE B O 1
ATOM 4375 N N . LEU B 1 220 ? -1.145 2.756 -2.158 1 96.88 220 LEU B N 1
ATOM 4376 C CA . LEU B 1 220 ? -1.552 1.367 -2.34 1 96.88 220 LEU B CA 1
ATOM 4377 C C . LEU B 1 220 ? -1.869 1.083 -3.805 1 96.88 220 LEU B C 1
ATOM 4379 O O . LEU B 1 220 ? -1.499 0.031 -4.332 1 96.88 220 LEU B O 1
ATOM 4383 N N . ALA B 1 221 ? -2.561 2 -4.414 1 97.62 221 ALA B N 1
ATOM 4384 C CA . ALA B 1 221 ? -2.939 1.821 -5.812 1 97.62 221 ALA B CA 1
ATOM 4385 C C . ALA B 1 221 ? -1.708 1.8 -6.715 1 97.62 221 ALA B C 1
ATOM 4387 O O . ALA B 1 221 ? -1.6 0.955 -7.605 1 97.62 221 ALA B O 1
ATOM 4388 N N . VAL B 1 222 ? -0.804 2.734 -6.496 1 98 222 VAL B N 1
ATOM 4389 C CA . VAL B 1 222 ? 0.412 2.818 -7.301 1 98 222 VAL B CA 1
ATOM 4390 C C . VAL B 1 222 ? 1.231 1.541 -7.133 1 98 222 VAL B C 1
ATOM 4392 O O . VAL B 1 222 ? 1.771 1.011 -8.109 1 98 222 VAL B O 1
ATOM 4395 N N . LYS B 1 223 ? 1.326 1.068 -5.922 1 97.56 223 LYS B N 1
ATOM 4396 C CA . LYS B 1 223 ? 2.01 -0.198 -5.676 1 97.56 223 LYS B CA 1
ATOM 4397 C C . LYS B 1 223 ? 1.344 -1.34 -6.438 1 97.56 223 LYS B C 1
ATOM 4399 O O . LYS B 1 223 ? 2.025 -2.217 -6.973 1 97.56 223 LYS B O 1
ATOM 4404 N N . SER B 1 224 ? 0.029 -1.364 -6.453 1 97.5 224 SER B N 1
ATOM 4405 C CA . SER B 1 224 ? -0.694 -2.391 -7.195 1 97.5 224 SER B CA 1
ATOM 4406 C C . SER B 1 224 ? -0.364 -2.334 -8.68 1 97.5 224 SER B C 1
ATOM 4408 O O . SER B 1 224 ? -0.269 -3.369 -9.344 1 97.5 224 SER B O 1
ATOM 4410 N N . ILE B 1 225 ? -0.203 -1.159 -9.234 1 98.06 225 ILE B N 1
ATOM 4411 C CA . ILE B 1 225 ? 0.165 -1.013 -10.641 1 98.06 225 ILE B CA 1
ATOM 4412 C C . ILE B 1 225 ? 1.552 -1.606 -10.875 1 98.06 225 ILE B C 1
ATOM 4414 O O . ILE B 1 225 ? 1.772 -2.316 -11.859 1 98.06 225 ILE B O 1
ATOM 4418 N N . GLU B 1 226 ? 2.455 -1.27 -9.984 1 97.06 226 GLU B N 1
ATOM 4419 C CA . GLU B 1 226 ? 3.795 -1.845 -10.055 1 97.06 226 GLU B CA 1
ATOM 4420 C C . GLU B 1 226 ? 3.742 -3.369 -10.031 1 97.06 226 GLU B C 1
ATOM 4422 O O . GLU B 1 226 ? 4.473 -4.031 -10.773 1 97.06 226 GLU B O 1
ATOM 4427 N N . ARG B 1 227 ? 2.889 -3.928 -9.266 1 94.81 227 ARG B N 1
ATOM 4428 C CA . ARG B 1 227 ? 2.756 -5.379 -9.156 1 94.81 227 ARG B CA 1
ATOM 4429 C C . ARG B 1 227 ? 2.184 -5.973 -10.438 1 94.81 227 ARG B C 1
ATOM 4431 O O . ARG B 1 227 ? 2.531 -7.094 -10.82 1 94.81 227 ARG B O 1
ATOM 4438 N N . VAL B 1 228 ? 1.256 -5.273 -11.016 1 96.56 228 VAL B N 1
ATOM 4439 C CA . VAL B 1 228 ? 0.718 -5.715 -12.297 1 96.56 228 VAL B CA 1
ATOM 4440 C C . VAL B 1 228 ? 1.848 -5.836 -13.312 1 96.56 228 VAL B C 1
ATOM 4442 O O . VAL B 1 228 ? 1.94 -6.832 -14.031 1 96.56 228 VAL B O 1
ATOM 4445 N N . ALA B 1 229 ? 2.684 -4.801 -13.406 1 96.44 229 ALA B N 1
ATOM 4446 C CA . ALA B 1 229 ? 3.816 -4.816 -14.328 1 96.44 229 ALA B CA 1
ATOM 4447 C C . ALA B 1 229 ? 4.762 -5.973 -14.008 1 96.44 229 ALA B C 1
ATOM 4449 O O . ALA B 1 229 ? 5.266 -6.637 -14.922 1 96.44 229 ALA B O 1
ATOM 4450 N N . ASP B 1 230 ? 4.984 -6.199 -12.766 1 91.31 230 ASP B N 1
ATOM 4451 C CA . ASP B 1 230 ? 5.832 -7.312 -12.344 1 91.31 230 ASP B CA 1
ATOM 4452 C C . ASP B 1 230 ? 5.277 -8.648 -12.836 1 91.31 230 ASP B C 1
ATOM 4454 O O . ASP B 1 230 ? 6.023 -9.492 -13.336 1 91.31 230 ASP B O 1
ATOM 4458 N N . HIS B 1 231 ? 4.012 -8.836 -12.656 1 90.5 231 HIS B N 1
ATOM 4459 C CA . HIS B 1 231 ? 3.398 -10.086 -13.109 1 90.5 231 HIS B CA 1
ATOM 4460 C C . HIS B 1 231 ? 3.467 -10.211 -14.625 1 90.5 231 HIS B C 1
ATOM 4462 O O . HIS B 1 231 ? 3.611 -11.32 -15.156 1 90.5 231 HIS B O 1
ATOM 4468 N N . ALA B 1 232 ? 3.254 -9.117 -15.32 1 94.81 232 ALA B N 1
ATOM 4469 C CA . ALA B 1 232 ? 3.402 -9.148 -16.781 1 94.81 232 ALA B CA 1
ATOM 4470 C C . ALA B 1 232 ? 4.793 -9.641 -17.172 1 94.81 232 ALA B C 1
ATOM 4472 O O . ALA B 1 232 ? 4.934 -10.422 -18.109 1 94.81 232 ALA B O 1
ATOM 4473 N N . THR B 1 233 ? 5.801 -9.172 -16.453 1 93.38 233 THR B N 1
ATOM 4474 C CA . THR B 1 233 ? 7.176 -9.586 -16.719 1 93.38 233 THR B CA 1
ATOM 4475 C C . THR B 1 233 ? 7.352 -11.078 -16.469 1 93.38 233 THR B C 1
ATOM 4477 O O . THR B 1 233 ? 7.918 -11.789 -17.297 1 93.38 233 THR B O 1
ATOM 4480 N N . ILE B 1 234 ? 6.852 -11.547 -15.359 1 87 234 ILE B N 1
ATOM 4481 C CA . ILE B 1 234 ? 6.957 -12.953 -15.016 1 87 234 ILE B CA 1
ATOM 4482 C C . ILE B 1 234 ? 6.285 -13.805 -16.094 1 87 234 ILE B C 1
ATOM 4484 O O . ILE B 1 234 ? 6.852 -14.805 -16.547 1 87 234 ILE B O 1
ATOM 4488 N N . LEU B 1 235 ? 5.141 -13.438 -16.516 1 89.38 235 LEU B N 1
ATOM 4489 C CA . LEU B 1 235 ? 4.391 -14.164 -17.531 1 89.38 235 LEU B CA 1
ATOM 4490 C C . LEU B 1 235 ? 5.141 -14.164 -18.859 1 89.38 235 LEU B C 1
ATOM 4492 O O . LEU B 1 235 ? 5.16 -15.172 -19.562 1 89.38 235 LEU B O 1
ATOM 4496 N N . SER B 1 236 ? 5.68 -13 -19.203 1 93.19 236 SER B N 1
ATOM 4497 C CA . SER B 1 236 ? 6.398 -12.906 -20.469 1 93.19 236 SER B CA 1
ATOM 4498 C C . SER B 1 236 ? 7.566 -13.883 -20.516 1 93.19 236 SER B C 1
ATOM 4500 O O . SER B 1 236 ? 7.801 -14.531 -21.531 1 93.19 236 SER B O 1
ATOM 4502 N N . VAL B 1 237 ? 8.25 -13.992 -19.469 1 88.25 237 VAL B N 1
ATOM 4503 C CA . VAL B 1 237 ? 9.391 -14.898 -19.391 1 88.25 237 VAL B CA 1
ATOM 4504 C C . VAL B 1 237 ? 8.922 -16.344 -19.484 1 88.25 237 VAL B C 1
ATOM 4506 O O . VAL B 1 237 ? 9.516 -17.156 -20.203 1 88.25 237 VAL B O 1
ATOM 4509 N N . ARG B 1 238 ? 7.863 -16.688 -18.797 1 83.31 238 ARG B N 1
ATOM 4510 C CA . ARG B 1 238 ? 7.344 -18.062 -18.781 1 83.31 238 ARG B CA 1
ATOM 4511 C C . ARG B 1 238 ? 6.793 -18.438 -20.156 1 83.31 238 ARG B C 1
ATOM 4513 O O . ARG B 1 238 ? 7.012 -19.562 -20.625 1 83.31 238 ARG B O 1
ATOM 4520 N N . VAL B 1 239 ? 6.066 -17.562 -20.734 1 87.56 239 VAL B N 1
ATOM 4521 C CA . VAL B 1 239 ? 5.512 -17.828 -22.062 1 87.56 239 VAL B CA 1
ATOM 4522 C C . VAL B 1 239 ? 6.641 -17.984 -23.078 1 87.56 239 VAL B C 1
ATOM 4524 O O . VAL B 1 239 ? 6.621 -18.906 -23.891 1 87.56 239 VAL B O 1
ATOM 4527 N N . SER B 1 240 ? 7.613 -17.078 -22.984 1 89.06 240 SER B N 1
ATOM 4528 C CA . SER B 1 240 ? 8.758 -17.156 -23.891 1 89.06 240 SER B CA 1
ATOM 4529 C C . SER B 1 240 ? 9.492 -18.484 -23.75 1 89.06 240 SER B C 1
ATOM 4531 O O . SER B 1 240 ? 9.859 -19.125 -24.734 1 89.06 240 SER B O 1
ATOM 4533 N N . ALA B 1 241 ? 9.711 -18.906 -22.562 1 83.31 241 ALA B N 1
ATOM 4534 C CA . ALA B 1 241 ? 10.391 -20.156 -22.281 1 83.31 241 ALA B CA 1
ATOM 4535 C C . ALA B 1 241 ? 9.594 -21.344 -22.828 1 83.31 241 ALA B C 1
ATOM 4537 O O . ALA B 1 241 ? 10.164 -22.281 -23.391 1 83.31 241 ALA B O 1
ATOM 4538 N N . SER B 1 242 ? 8.336 -21.328 -22.594 1 82.56 242 SER B N 1
ATOM 4539 C CA . SER B 1 242 ? 7.477 -22.422 -23.062 1 82.56 242 SER B CA 1
ATOM 4540 C C . SER B 1 242 ? 7.457 -22.5 -24.578 1 82.56 242 SER B C 1
ATOM 4542 O O . SER B 1 242 ? 7.477 -23.594 -25.156 1 82.56 242 SER B O 1
ATOM 4544 N N . LEU B 1 243 ? 7.398 -21.391 -25.219 1 83.94 243 LEU B N 1
ATOM 4545 C CA . LEU B 1 243 ? 7.445 -21.344 -26.672 1 83.94 243 LEU B CA 1
ATOM 4546 C C . LEU B 1 243 ? 8.781 -21.859 -27.203 1 83.94 243 LEU B C 1
ATOM 4548 O O . LEU B 1 243 ? 8.828 -22.578 -28.203 1 83.94 243 LEU B O 1
ATOM 4552 N N . GLY B 1 244 ? 9.75 -21.438 -26.516 1 84 244 GLY B N 1
ATOM 4553 C CA . GLY B 1 244 ? 11.07 -21.922 -26.891 1 84 244 GLY B CA 1
ATOM 4554 C C . GLY B 1 244 ? 11.219 -23.422 -26.75 1 84 244 GLY B C 1
ATOM 4555 O O . GLY B 1 244 ? 12 -24.047 -27.469 1 84 244 GLY B O 1
ATOM 4556 N N . ALA B 1 245 ? 10.469 -24 -25.859 1 80.25 245 ALA B N 1
ATOM 4557 C CA . ALA B 1 245 ? 10.516 -25.438 -25.609 1 80.25 245 ALA B CA 1
ATOM 4558 C C . ALA B 1 245 ? 9.578 -26.188 -26.562 1 80.25 245 ALA B C 1
ATOM 4560 O O . ALA B 1 245 ? 9.391 -27.391 -26.438 1 80.25 245 ALA B O 1
ATOM 4561 N N . GLY B 1 246 ? 8.914 -25.5 -27.406 1 79 246 GLY B N 1
ATOM 4562 C CA . GLY B 1 246 ? 8.125 -26.125 -28.453 1 79 246 GLY B CA 1
ATOM 4563 C C . GLY B 1 246 ? 6.645 -26.188 -28.125 1 79 246 GLY B C 1
ATOM 4564 O O . GLY B 1 246 ? 5.879 -26.844 -28.844 1 79 246 GLY B O 1
ATOM 4565 N N . MET B 1 247 ? 6.359 -25.562 -27.062 1 73.62 247 MET B N 1
ATOM 4566 C CA . MET B 1 247 ? 4.938 -25.578 -26.719 1 73.62 247 MET B CA 1
ATOM 4567 C C . MET B 1 247 ? 4.133 -24.781 -27.75 1 73.62 247 MET B C 1
ATOM 4569 O O . MET B 1 247 ? 4.578 -23.75 -28.219 1 73.62 247 MET B O 1
ATOM 4573 N N . SER B 1 248 ? 2.975 -25.453 -28 1 71.25 248 SER B N 1
ATOM 4574 C CA . SER B 1 248 ? 2.1 -24.781 -28.953 1 71.25 248 SER B CA 1
ATOM 4575 C C . SER B 1 248 ? 1.211 -23.766 -28.25 1 71.25 248 SER B C 1
ATOM 4577 O O . SER B 1 248 ? 0.856 -23.938 -27.094 1 71.25 248 SER B O 1
ATOM 4579 N N . VAL B 1 249 ? 1.046 -22.766 -28.922 1 66.56 249 VAL B N 1
ATOM 4580 C CA . VAL B 1 249 ? 0.159 -21.703 -28.469 1 66.56 249 VAL B CA 1
ATOM 4581 C C . VAL B 1 249 ? -1.242 -22.266 -28.234 1 66.56 249 VAL B C 1
ATOM 4583 O O . VAL B 1 249 ? -1.788 -22.969 -29.078 1 66.56 249 VAL B O 1
ATOM 4586 N N . GLU B 1 250 ? -1.646 -22.219 -27.078 1 72.38 250 GLU B N 1
ATOM 4587 C CA . GLU B 1 250 ? -3.004 -22.656 -26.797 1 72.38 250 GLU B CA 1
ATOM 4588 C C . GLU B 1 250 ? -4.02 -21.562 -27.078 1 72.38 250 GLU B C 1
ATOM 4590 O O . GLU B 1 250 ? -3.822 -20.406 -26.688 1 72.38 250 GLU B O 1
ATOM 4595 N N . ASN B 1 251 ? -5.051 -22.031 -27.656 1 73.19 251 ASN B N 1
ATOM 4596 C CA . ASN B 1 251 ? -6.137 -21.125 -28.016 1 73.19 251 ASN B CA 1
ATOM 4597 C C . ASN B 1 251 ? -6.855 -20.609 -26.766 1 73.19 251 ASN B C 1
ATOM 4599 O O . ASN B 1 251 ? -7.023 -21.344 -25.797 1 73.19 251 ASN B O 1
ATOM 4603 N N . GLY B 1 252 ? -7.133 -19.312 -26.688 1 86.25 252 GLY B N 1
ATOM 4604 C CA . GLY B 1 252 ? -8.016 -18.766 -25.672 1 86.25 252 GLY B CA 1
ATOM 4605 C C . GLY B 1 252 ? -7.27 -18.078 -24.547 1 86.25 252 GLY B C 1
ATOM 4606 O O . GLY B 1 252 ? -7.84 -17.25 -23.828 1 86.25 252 GLY B O 1
ATOM 4607 N N . LEU B 1 253 ? -6.016 -18.469 -24.375 1 89.5 253 LEU B N 1
ATOM 4608 C CA . LEU B 1 253 ? -5.262 -17.844 -23.281 1 89.5 253 LEU B CA 1
ATOM 4609 C C . LEU B 1 253 ? -5.066 -16.359 -23.547 1 89.5 253 LEU B C 1
ATOM 4611 O O . LEU B 1 253 ? -5.129 -15.547 -22.609 1 89.5 253 LEU B O 1
ATOM 4615 N N . SER B 1 254 ? -4.883 -16.109 -24.828 1 93.44 254 SER B N 1
ATOM 4616 C CA . SER B 1 254 ? -4.664 -14.711 -25.188 1 93.44 254 SER B CA 1
ATOM 4617 C C . SER B 1 254 ? -5.875 -13.852 -24.844 1 93.44 254 SER B C 1
ATOM 4619 O O . SER B 1 254 ? -5.727 -12.711 -24.406 1 93.44 254 SER B O 1
ATOM 4621 N N . SER B 1 255 ? -7.039 -14.383 -25 1 94.56 255 SER B N 1
ATOM 4622 C CA . SER B 1 255 ? -8.258 -13.641 -24.703 1 94.56 255 SER B CA 1
ATOM 4623 C C . SER B 1 255 ? -8.391 -13.375 -23.219 1 94.56 255 SER B C 1
ATOM 4625 O O . SER B 1 255 ? -8.875 -12.32 -22.797 1 94.56 255 SER B O 1
ATOM 4627 N N . LEU B 1 256 ? -8.008 -14.297 -22.375 1 94.94 256 LEU B N 1
ATOM 4628 C CA . LEU B 1 256 ? -8.031 -14.117 -20.938 1 94.94 256 LEU B CA 1
ATOM 4629 C C . LEU B 1 256 ? -7.094 -12.992 -20.516 1 94.94 256 LEU B C 1
ATOM 4631 O O . LEU B 1 256 ? -7.453 -12.164 -19.656 1 94.94 256 LEU B O 1
ATOM 4635 N N . VAL B 1 257 ? -5.957 -12.977 -21.156 1 96.44 257 VAL B N 1
ATOM 4636 C CA . VAL B 1 257 ? -4.961 -11.961 -20.828 1 96.44 257 VAL B CA 1
ATOM 4637 C C . VAL B 1 257 ? -5.461 -10.586 -21.25 1 96.44 257 VAL B C 1
ATOM 4639 O O . VAL B 1 257 ? -5.324 -9.609 -20.516 1 96.44 257 VAL B O 1
ATOM 4642 N N . MET B 1 258 ? -6.094 -10.539 -22.391 1 96.38 258 MET B N 1
ATOM 4643 C CA . MET B 1 258 ? -6.617 -9.273 -22.906 1 96.38 258 MET B CA 1
ATOM 4644 C C . MET B 1 258 ? -7.734 -8.75 -22 1 96.38 258 MET B C 1
ATOM 4646 O O . MET B 1 258 ? -7.836 -7.543 -21.766 1 96.38 258 MET B O 1
ATOM 4650 N N . GLU B 1 259 ? -8.531 -9.625 -21.547 1 96.5 259 GLU B N 1
ATOM 4651 C CA . GLU B 1 259 ? -9.609 -9.227 -20.641 1 96.5 259 GLU B CA 1
ATOM 4652 C C . GLU B 1 259 ? -9.062 -8.641 -19.344 1 96.5 259 GLU B C 1
ATOM 4654 O O . GLU B 1 259 ? -9.602 -7.668 -18.828 1 96.5 259 GLU B O 1
ATOM 4659 N N . ALA B 1 260 ? -8.039 -9.25 -18.812 1 97.19 260 ALA B N 1
ATOM 4660 C CA . ALA B 1 260 ? -7.391 -8.727 -17.609 1 97.19 260 ALA B CA 1
ATOM 4661 C C . ALA B 1 260 ? -6.82 -7.332 -17.859 1 97.19 260 ALA B C 1
ATOM 4663 O O . ALA B 1 260 ? -6.93 -6.445 -17.016 1 97.19 260 ALA B O 1
ATOM 4664 N N . ALA B 1 261 ? -6.215 -7.133 -19.078 1 97.38 261 ALA B N 1
ATOM 4665 C CA . ALA B 1 261 ? -5.641 -5.84 -19.438 1 97.38 261 ALA B CA 1
ATOM 4666 C C . ALA B 1 261 ? -6.715 -4.758 -19.484 1 97.38 261 ALA B C 1
ATOM 4668 O O . ALA B 1 261 ? -6.484 -3.625 -19.047 1 97.38 261 ALA B O 1
ATOM 4669 N N . GLU B 1 262 ? -7.812 -5.105 -20 1 97.06 262 GLU B N 1
ATOM 4670 C CA . GLU B 1 262 ? -8.914 -4.152 -20.094 1 97.06 262 GLU B CA 1
ATOM 4671 C C . GLU B 1 262 ? -9.438 -3.773 -18.703 1 97.06 262 GLU B C 1
ATOM 4673 O O . GLU B 1 262 ? -9.703 -2.6 -18.438 1 97.06 262 GLU B O 1
ATOM 4678 N N . GLY B 1 263 ? -9.664 -4.781 -17.875 1 97.06 263 GLY B N 1
ATOM 4679 C CA . GLY B 1 263 ? -10.078 -4.504 -16.516 1 97.06 263 GLY B CA 1
ATOM 4680 C C . GLY B 1 263 ? -9.109 -3.617 -15.758 1 97.06 263 GLY B C 1
ATOM 4681 O O . GLY B 1 263 ? -9.523 -2.701 -15.039 1 97.06 263 GLY B O 1
ATOM 4682 N N . PHE B 1 264 ? -7.832 -3.852 -15.984 1 98.19 264 PHE B N 1
ATOM 4683 C CA . PHE B 1 264 ? -6.785 -3.049 -15.367 1 98.19 264 PHE B CA 1
ATOM 4684 C C . PHE B 1 264 ? -6.875 -1.597 -15.82 1 98.19 264 PHE B C 1
ATOM 4686 O O . PHE B 1 264 ? -6.887 -0.681 -14.992 1 98.19 264 PHE B O 1
ATOM 4693 N N . SER B 1 265 ? -7.02 -1.431 -17.094 1 97.69 265 SER B N 1
ATOM 4694 C CA . SER B 1 265 ? -7.078 -0.087 -17.656 1 97.69 265 SER B CA 1
ATOM 4695 C C . SER B 1 265 ? -8.273 0.688 -17.125 1 97.69 265 SER B C 1
ATOM 4697 O O . SER B 1 265 ? -8.156 1.871 -16.797 1 97.69 265 SER B O 1
ATOM 4699 N N . LYS B 1 266 ? -9.344 0.046 -16.969 1 96.94 266 LYS B N 1
ATOM 4700 C CA . LYS B 1 266 ? -10.547 0.695 -16.453 1 96.94 266 LYS B CA 1
ATOM 4701 C C . LYS B 1 266 ? -10.383 1.066 -14.992 1 96.94 266 LYS B C 1
ATOM 4703 O O . LYS B 1 266 ? -10.867 2.111 -14.547 1 96.94 266 LYS B O 1
ATOM 4708 N N . SER B 1 267 ? -9.781 0.177 -14.227 1 97.56 267 SER B N 1
ATOM 4709 C CA . SER B 1 267 ? -9.555 0.463 -12.812 1 97.56 267 SER B CA 1
ATOM 4710 C C . SER B 1 267 ? -8.648 1.676 -12.633 1 97.56 267 SER B C 1
ATOM 4712 O O . SER B 1 267 ? -8.875 2.502 -11.742 1 97.56 267 SER B O 1
ATOM 4714 N N . VAL B 1 268 ? -7.66 1.786 -13.484 1 97.56 268 VAL B N 1
ATOM 4715 C CA . VAL B 1 268 ? -6.738 2.914 -13.414 1 97.56 268 VAL B CA 1
ATOM 4716 C C . VAL B 1 268 ? -7.469 4.203 -13.789 1 97.56 268 VAL B C 1
ATOM 4718 O O . VAL B 1 268 ? -7.223 5.258 -13.195 1 97.56 268 VAL B O 1
ATOM 4721 N N . GLU B 1 269 ? -8.273 4.113 -14.773 1 96.56 269 GLU B N 1
ATOM 4722 C CA . GLU B 1 269 ? -9.07 5.277 -15.141 1 96.56 269 GLU B CA 1
ATOM 4723 C C . GLU B 1 269 ? -9.906 5.77 -13.969 1 96.56 269 GLU B C 1
ATOM 4725 O O . GLU B 1 269 ? -9.984 6.977 -13.711 1 96.56 269 GLU B O 1
ATOM 4730 N N . ALA B 1 270 ? -10.555 4.844 -13.25 1 95.88 270 ALA B N 1
ATOM 4731 C CA . ALA B 1 270 ? -11.336 5.203 -12.07 1 95.88 270 ALA B CA 1
ATOM 4732 C C . ALA B 1 270 ? -10.461 5.883 -11.023 1 95.88 270 ALA B C 1
ATOM 4734 O O . ALA B 1 270 ? -10.891 6.836 -10.367 1 95.88 270 ALA B O 1
ATOM 4735 N N . LEU B 1 271 ? -9.25 5.441 -10.875 1 96.5 271 LEU B N 1
ATOM 4736 C CA . LEU B 1 271 ? -8.312 5.996 -9.906 1 96.5 271 LEU B CA 1
ATOM 4737 C C . LEU B 1 271 ? -7.922 7.422 -10.273 1 96.5 271 LEU B C 1
ATOM 4739 O O . LEU B 1 271 ? -7.992 8.328 -9.43 1 96.5 271 LEU B O 1
ATOM 4743 N N . ILE B 1 272 ? -7.539 7.609 -11.539 1 93.56 272 ILE B N 1
ATOM 4744 C CA . ILE B 1 272 ? -7.043 8.898 -12.008 1 93.56 272 ILE B CA 1
ATOM 4745 C C . ILE B 1 272 ? -8.141 9.945 -11.891 1 93.56 272 ILE B C 1
ATOM 4747 O O . ILE B 1 272 ? -7.883 11.094 -11.508 1 93.56 272 ILE B O 1
ATOM 4751 N N . LYS B 1 273 ? -9.305 9.539 -12.086 1 91.38 273 LYS B N 1
ATOM 4752 C CA . LYS B 1 273 ? -10.43 10.469 -12.039 1 91.38 273 LYS B CA 1
ATOM 4753 C C . LYS B 1 273 ? -11.016 10.562 -10.641 1 91.38 273 LYS B C 1
ATOM 4755 O O . LYS B 1 273 ? -11.906 11.375 -10.383 1 91.38 273 LYS B O 1
ATOM 4760 N N . ALA B 1 274 ? -10.539 9.742 -9.781 1 89.75 274 ALA B N 1
ATOM 4761 C CA . ALA B 1 274 ? -11.156 9.625 -8.461 1 89.75 274 ALA B CA 1
ATOM 4762 C C . ALA B 1 274 ? -12.672 9.484 -8.578 1 89.75 274 ALA B C 1
ATOM 4764 O O . ALA B 1 274 ? -13.422 10.195 -7.902 1 89.75 274 ALA B O 1
ATOM 4765 N N . ASP B 1 275 ? -13.078 8.688 -9.453 1 91.06 275 ASP B N 1
ATOM 4766 C CA . ASP B 1 275 ? -14.492 8.523 -9.789 1 91.06 275 ASP B CA 1
ATOM 4767 C C . ASP B 1 275 ? -15.078 7.293 -9.109 1 91.06 275 ASP B C 1
ATOM 4769 O O . ASP B 1 275 ? -14.945 6.176 -9.609 1 91.06 275 ASP B O 1
ATOM 4773 N N . ALA B 1 276 ? -15.836 7.527 -8.086 1 88.56 276 ALA B N 1
ATOM 4774 C CA . ALA B 1 276 ? -16.438 6.445 -7.309 1 88.56 276 ALA B CA 1
ATOM 4775 C C . ALA B 1 276 ? -17.453 5.672 -8.148 1 88.56 276 ALA B C 1
ATOM 4777 O O . ALA B 1 276 ? -17.578 4.453 -8.008 1 88.56 276 ALA B O 1
ATOM 4778 N N . GLY B 1 277 ? -18.172 6.328 -8.953 1 86.38 277 GLY B N 1
ATOM 4779 C CA . GLY B 1 277 ? -19.156 5.68 -9.82 1 86.38 277 GLY B CA 1
ATOM 4780 C C . GLY B 1 277 ? -18.531 4.695 -10.789 1 86.38 277 GLY B C 1
ATOM 4781 O O . GLY B 1 277 ? -19 3.57 -10.938 1 86.38 277 GLY B O 1
ATOM 4782 N N . LEU B 1 278 ? -17.469 5.16 -11.414 1 91.19 278 LEU B N 1
ATOM 4783 C CA . LEU B 1 278 ? -16.75 4.277 -12.32 1 91.19 278 LEU B CA 1
ATOM 4784 C C . LEU B 1 278 ? -16.188 3.076 -11.578 1 91.19 278 LEU B C 1
ATOM 4786 O O . LEU B 1 278 ? -16.266 1.944 -12.055 1 91.19 278 LEU B O 1
ATOM 4790 N N . ALA B 1 279 ? -15.586 3.307 -10.445 1 91.69 279 ALA B N 1
ATOM 4791 C CA . ALA B 1 279 ? -15.047 2.221 -9.625 1 91.69 279 ALA B CA 1
ATOM 4792 C C . ALA B 1 279 ? -16.141 1.212 -9.273 1 91.69 279 ALA B C 1
ATOM 4794 O O . ALA B 1 279 ? -15.914 0.001 -9.336 1 91.69 279 ALA B O 1
ATOM 4795 N N . ALA B 1 280 ? -17.281 1.7 -9.016 1 84.12 280 ALA B N 1
ATOM 4796 C CA . ALA B 1 280 ? -18.406 0.863 -8.625 1 84.12 280 ALA B CA 1
ATOM 4797 C C . ALA B 1 280 ? -18.891 0.008 -9.797 1 84.12 280 ALA B C 1
ATOM 4799 O O . ALA B 1 280 ? -19.359 -1.115 -9.602 1 84.12 280 ALA B O 1
ATOM 4800 N N . SER B 1 281 ? -18.812 0.545 -10.883 1 87.62 281 SER B N 1
ATOM 4801 C CA . SER B 1 281 ? -19.266 -0.17 -12.07 1 87.62 281 SER B CA 1
ATOM 4802 C C . SER B 1 281 ? -18.281 -1.263 -12.469 1 87.62 281 SER B C 1
ATOM 4804 O O . SER B 1 281 ? -18.672 -2.299 -13.008 1 87.62 281 SER B O 1
ATOM 4806 N N . ILE B 1 282 ? -17.031 -1.08 -12.188 1 92.06 282 ILE B N 1
ATOM 4807 C CA . ILE B 1 282 ? -16.016 -1.988 -12.68 1 92.06 282 ILE B CA 1
ATOM 4808 C C . ILE B 1 282 ? -15.781 -3.113 -11.672 1 92.06 282 ILE B C 1
ATOM 4810 O O . ILE B 1 282 ? -15.461 -4.238 -12.055 1 92.06 282 ILE B O 1
ATOM 4814 N N . ALA B 1 283 ? -15.969 -2.84 -10.406 1 89.12 283 ALA B N 1
ATOM 4815 C CA . ALA B 1 283 ? -15.625 -3.773 -9.336 1 89.12 283 ALA B CA 1
ATOM 4816 C C . ALA B 1 283 ? -16.391 -5.09 -9.492 1 89.12 283 ALA B C 1
ATOM 4818 O O . ALA B 1 283 ? -15.789 -6.168 -9.43 1 89.12 283 ALA B O 1
ATOM 4819 N N . PRO B 1 284 ? -17.719 -5.059 -9.789 1 87.38 284 PRO B N 1
ATOM 4820 C CA . PRO B 1 284 ? -18.438 -6.316 -9.961 1 87.38 284 PRO B CA 1
ATOM 4821 C C . PRO B 1 284 ? -17.953 -7.109 -11.18 1 87.38 284 PRO B C 1
ATOM 4823 O O . PRO B 1 284 ? -17.906 -8.344 -11.141 1 87.38 284 PRO B O 1
ATOM 4826 N N . VAL B 1 285 ? -17.641 -6.406 -12.188 1 92.38 285 VAL B N 1
ATOM 4827 C CA . VAL B 1 285 ? -17.156 -7.051 -13.398 1 92.38 285 VAL B CA 1
ATOM 4828 C C . VAL B 1 285 ? -15.828 -7.754 -13.117 1 92.38 285 VAL B C 1
ATOM 4830 O O . VAL B 1 285 ? -15.633 -8.898 -13.523 1 92.38 285 VAL B O 1
ATOM 4833 N N . LEU B 1 286 ? -14.961 -7.098 -12.422 1 94.5 286 LEU B N 1
ATOM 4834 C CA . LEU B 1 286 ? -13.664 -7.668 -12.07 1 94.5 286 LEU B CA 1
ATOM 4835 C C . LEU B 1 286 ? -13.828 -8.852 -11.125 1 94.5 286 LEU B C 1
ATOM 4837 O O . LEU B 1 286 ? -13.125 -9.859 -11.25 1 94.5 286 LEU B O 1
ATOM 4841 N N . SER B 1 287 ? -14.734 -8.711 -10.242 1 90.75 287 SER B N 1
ATOM 4842 C CA . SER B 1 287 ? -14.984 -9.797 -9.297 1 90.75 287 SER B CA 1
ATOM 4843 C C . SER B 1 287 ? -15.5 -11.047 -10.008 1 90.75 287 SER B C 1
ATOM 4845 O O . SER B 1 287 ? -15.086 -12.164 -9.688 1 90.75 287 SER B O 1
ATOM 4847 N N . GLU B 1 288 ? -16.375 -10.852 -10.859 1 93.19 288 GLU B N 1
ATOM 4848 C CA . GLU B 1 288 ? -16.891 -11.969 -11.648 1 93.19 288 GLU B CA 1
ATOM 4849 C C . GLU B 1 288 ? -15.789 -12.617 -12.469 1 93.19 288 GLU B C 1
ATOM 4851 O O . GLU B 1 288 ? -15.711 -13.844 -12.555 1 93.19 288 GLU B O 1
ATOM 4856 N N . TYR B 1 289 ? -15.023 -11.789 -13.07 1 95.88 289 TYR B N 1
ATOM 4857 C CA . TYR B 1 289 ? -13.906 -12.297 -13.852 1 95.88 289 TYR B CA 1
ATOM 4858 C C . TYR B 1 289 ? -12.945 -13.086 -12.977 1 95.88 289 TYR B C 1
ATOM 4860 O O . TYR B 1 289 ? -12.492 -14.172 -13.352 1 95.88 289 TYR B O 1
ATOM 4868 N N . ARG B 1 290 ? -12.641 -12.562 -11.898 1 92.94 290 ARG B N 1
ATOM 4869 C CA . ARG B 1 290 ? -11.734 -13.242 -10.969 1 92.94 290 ARG B CA 1
ATOM 4870 C C . ARG B 1 290 ? -12.305 -14.586 -10.547 1 92.94 290 ARG B C 1
ATOM 4872 O O . ARG B 1 290 ? -11.57 -15.578 -10.453 1 92.94 290 ARG B O 1
ATOM 4879 N N . SER B 1 291 ? -13.586 -14.641 -10.305 1 91.06 291 SER B N 1
ATOM 4880 C CA . SER B 1 291 ? -14.25 -15.883 -9.93 1 91.06 291 SER B CA 1
ATOM 4881 C C . SER B 1 291 ? -14.18 -16.906 -11.062 1 91.06 291 SER B C 1
ATOM 4883 O O . SER B 1 291 ? -13.984 -18.094 -10.812 1 91.06 291 SER B O 1
ATOM 4885 N N . ARG B 1 292 ? -14.391 -16.453 -12.227 1 94.06 292 ARG B N 1
ATOM 4886 C CA . ARG B 1 292 ? -14.258 -17.328 -13.383 1 94.06 292 ARG B CA 1
ATOM 4887 C C . ARG B 1 292 ? -12.852 -17.922 -13.477 1 94.06 292 ARG B C 1
ATOM 4889 O O . ARG B 1 292 ? -12.688 -19.109 -13.719 1 94.06 292 ARG B O 1
ATOM 4896 N N . LEU B 1 293 ? -11.859 -17.094 -13.273 1 92.75 293 LEU B N 1
ATOM 4897 C CA . LEU B 1 293 ? -10.477 -17.547 -13.312 1 92.75 293 LEU B CA 1
ATOM 4898 C C . LEU B 1 293 ? -10.211 -18.562 -12.219 1 92.75 293 LEU B C 1
ATOM 4900 O O . LEU B 1 293 ? -9.484 -19.531 -12.43 1 92.75 293 LEU B O 1
ATOM 4904 N N . GLU B 1 294 ? -10.766 -18.328 -11.109 1 84.81 294 GLU B N 1
ATOM 4905 C CA . GLU B 1 294 ? -10.617 -19.266 -9.992 1 84.81 294 GLU B CA 1
ATOM 4906 C C . GLU B 1 294 ? -11.203 -20.625 -10.344 1 84.81 294 GLU B C 1
ATOM 4908 O O . GLU B 1 294 ? -10.602 -21.656 -10.031 1 84.81 294 GLU B O 1
ATOM 4913 N N . SER B 1 295 ? -12.32 -20.625 -10.914 1 87.06 295 SER B N 1
ATOM 4914 C CA . SER B 1 295 ? -12.953 -21.875 -11.336 1 87.06 295 SER B CA 1
ATOM 4915 C C . SER B 1 295 ? -12.109 -22.609 -12.383 1 87.06 295 SER B C 1
ATOM 4917 O O . SER B 1 295 ? -12 -23.828 -12.352 1 87.06 295 SER B O 1
ATOM 4919 N N . MET B 1 296 ? -11.57 -21.859 -13.266 1 85.38 296 MET B N 1
ATOM 4920 C CA . MET B 1 296 ? -10.719 -22.453 -14.297 1 85.38 296 MET B CA 1
ATOM 4921 C C . MET B 1 296 ? -9.484 -23.094 -13.68 1 85.38 296 MET B C 1
ATOM 4923 O O . MET B 1 296 ? -9.047 -24.156 -14.109 1 85.38 296 MET B O 1
ATOM 4927 N N . THR B 1 297 ? -8.938 -22.406 -12.75 1 78.62 297 THR B N 1
ATOM 4928 C CA . THR B 1 297 ? -7.766 -22.953 -12.07 1 78.62 297 THR B CA 1
ATOM 4929 C C . THR B 1 297 ? -8.109 -24.25 -11.352 1 78.62 297 THR B C 1
ATOM 4931 O O . THR B 1 297 ? -7.328 -25.203 -11.375 1 78.62 297 THR B O 1
ATOM 4934 N N . ALA B 1 298 ? -9.266 -24.281 -10.719 1 73.06 298 ALA B N 1
ATOM 4935 C CA . ALA B 1 298 ? -9.711 -25.484 -10.023 1 73.06 298 ALA B CA 1
ATOM 4936 C C . ALA B 1 298 ? -9.898 -26.656 -11 1 73.06 298 ALA B C 1
ATOM 4938 O O . ALA B 1 298 ? -9.523 -27.781 -10.695 1 73.06 298 ALA B O 1
ATOM 4939 N N . GLN B 1 299 ? -10.43 -26.344 -12.109 1 75.88 299 GLN B N 1
ATOM 4940 C CA . GLN B 1 299 ? -10.648 -27.375 -13.125 1 75.88 299 GLN B CA 1
ATOM 4941 C C . GLN B 1 299 ? -9.328 -27.906 -13.664 1 75.88 299 GLN B C 1
ATOM 4943 O O . GLN B 1 299 ? -9.18 -29.109 -13.898 1 75.88 299 GLN B O 1
ATOM 4948 N N . GLU B 1 300 ? -8.43 -26.969 -13.922 1 72.62 300 GLU B N 1
ATOM 4949 C CA . GLU B 1 300 ? -7.121 -27.375 -14.414 1 72.62 300 GLU B CA 1
ATOM 4950 C C . GLU B 1 300 ? -6.391 -28.234 -13.391 1 72.62 300 GLU B C 1
ATOM 4952 O O . GLU B 1 300 ? -5.672 -29.172 -13.758 1 72.62 300 GLU B O 1
ATOM 4957 N N . PHE B 1 301 ? -6.594 -27.906 -12.211 1 63.78 301 PHE B N 1
ATOM 4958 C CA . PHE B 1 301 ? -5.988 -28.672 -11.125 1 63.78 301 PHE B CA 1
ATOM 4959 C C . PHE B 1 301 ? -6.539 -30.094 -11.078 1 63.78 301 PHE B C 1
ATOM 4961 O O . PHE B 1 301 ? -5.781 -31.047 -10.914 1 63.78 301 PHE B O 1
ATOM 4968 N N . LEU B 1 302 ? -7.844 -30.234 -11.281 1 64.19 302 LEU B N 1
ATOM 4969 C CA . LEU B 1 302 ? -8.516 -31.531 -11.18 1 64.19 302 LEU B CA 1
ATOM 4970 C C . LEU B 1 302 ? -8.211 -32.406 -12.398 1 64.19 302 LEU B C 1
ATOM 4972 O O . LEU B 1 302 ? -8.172 -33.625 -12.297 1 64.19 302 LEU B O 1
ATOM 4976 N N . ARG B 1 303 ? -8.141 -31.844 -13.555 1 62.5 303 ARG B N 1
ATOM 4977 C CA . ARG B 1 303 ? -7.918 -32.625 -14.773 1 62.5 303 ARG B CA 1
ATOM 4978 C C . ARG B 1 303 ? -6.555 -33.281 -14.758 1 62.5 303 ARG B C 1
ATOM 4980 O O . ARG B 1 303 ? -6.371 -34.344 -15.367 1 62.5 303 ARG B O 1
ATOM 4987 N N . GLY B 1 304 ? -5.777 -33.156 -13.969 1 55.44 304 GLY B N 1
ATOM 4988 C CA . GLY B 1 304 ? -4.5 -33.844 -14 1 55.44 304 GLY B CA 1
ATOM 4989 C C . GLY B 1 304 ? -3.789 -33.719 -15.336 1 55.44 304 GLY B C 1
ATOM 4990 O O . GLY B 1 304 ? -4.43 -33.562 -16.375 1 55.44 304 GLY B O 1
ATOM 4991 N N . GLY B 1 305 ? -2.535 -33.125 -15.625 1 54.34 305 GLY B N 1
ATOM 4992 C CA . GLY B 1 305 ? -1.793 -33.156 -16.875 1 54.34 305 GLY B CA 1
ATOM 4993 C C . GLY B 1 305 ? -1.896 -31.891 -17.672 1 54.34 305 GLY B C 1
ATOM 4994 O O . GLY B 1 305 ? -1.503 -31.844 -18.844 1 54.34 305 GLY B O 1
ATOM 4995 N N . GLY B 1 306 ? -2.727 -31.062 -17.203 1 55.91 306 GLY B N 1
ATOM 4996 C CA . GLY B 1 306 ? -2.855 -29.891 -18.031 1 55.91 306 GLY B CA 1
ATOM 4997 C C . GLY B 1 306 ? -1.552 -29.125 -18.188 1 55.91 306 GLY B C 1
ATOM 4998 O O . GLY B 1 306 ? -0.541 -29.484 -17.578 1 55.91 306 GLY B O 1
ATOM 4999 N N . SER B 1 307 ? -1.455 -28.312 -19.234 1 70.19 307 SER B N 1
ATOM 5000 C CA . SER B 1 307 ? -0.335 -27.438 -19.562 1 70.19 307 SER B CA 1
ATOM 5001 C C . SER B 1 307 ? -0.001 -26.5 -18.391 1 70.19 307 SER B C 1
ATOM 5003 O O . SER B 1 307 ? -0.852 -25.734 -17.953 1 70.19 307 SER B O 1
ATOM 5005 N N . LEU B 1 308 ? 1.057 -26.812 -17.719 1 74.19 308 LEU B N 1
ATOM 5006 C CA . LEU B 1 308 ? 1.561 -25.922 -16.672 1 74.19 308 LEU B CA 1
ATOM 5007 C C . LEU B 1 308 ? 1.488 -24.469 -17.094 1 74.19 308 LEU B C 1
ATOM 5009 O O . LEU B 1 308 ? 1.174 -23.594 -16.281 1 74.19 308 LEU B O 1
ATOM 5013 N N . LEU B 1 309 ? 1.718 -24.25 -18.344 1 78.94 309 LEU B N 1
ATOM 5014 C CA . LEU B 1 309 ? 1.673 -22.891 -18.844 1 78.94 309 LEU B CA 1
ATOM 5015 C C . LEU B 1 309 ? 0.264 -22.312 -18.734 1 78.94 309 LEU B C 1
ATOM 5017 O O . LEU B 1 309 ? 0.089 -21.156 -18.359 1 78.94 309 LEU B O 1
ATOM 5021 N N . ARG B 1 310 ? -0.658 -23.141 -19.078 1 83.25 310 ARG B N 1
ATOM 5022 C CA . ARG B 1 310 ? -2.045 -22.703 -18.984 1 83.25 310 ARG B CA 1
ATOM 5023 C C . ARG B 1 310 ? -2.402 -22.312 -17.562 1 83.25 310 ARG B C 1
ATOM 5025 O O . ARG B 1 310 ? -3.012 -21.266 -17.328 1 83.25 310 ARG B O 1
ATOM 5032 N N . TYR B 1 311 ? -2.02 -23.094 -16.672 1 79.88 311 TYR B N 1
ATOM 5033 C CA . TYR B 1 311 ? -2.266 -22.781 -15.266 1 79.88 311 TYR B CA 1
ATOM 5034 C C . TYR B 1 311 ? -1.595 -21.484 -14.859 1 79.88 311 TYR B C 1
ATOM 5036 O O . TYR B 1 311 ? -2.205 -20.641 -14.188 1 79.88 311 TYR B O 1
ATOM 5044 N N . LEU B 1 312 ? -0.374 -21.328 -15.297 1 81 312 LEU B N 1
ATOM 5045 C CA . LEU B 1 312 ? 0.406 -20.156 -14.906 1 81 312 LEU B CA 1
ATOM 5046 C C . LEU B 1 312 ? -0.212 -18.875 -15.461 1 81 312 LEU B C 1
ATOM 5048 O O . LEU B 1 312 ? -0.235 -17.844 -14.781 1 81 312 LEU B O 1
ATOM 5052 N N . VAL B 1 313 ? -0.666 -19 -16.625 1 87.94 313 VAL B N 1
ATOM 5053 C CA . VAL B 1 313 ? -1.287 -17.844 -17.266 1 87.94 313 VAL B CA 1
ATOM 5054 C C . VAL B 1 313 ? -2.574 -17.484 -16.516 1 87.94 313 VAL B C 1
ATOM 5056 O O . VAL B 1 313 ? -2.789 -16.312 -16.172 1 87.94 313 VAL B O 1
ATOM 5059 N N . ILE B 1 314 ? -3.379 -18.469 -16.25 1 88.5 314 ILE B N 1
ATOM 5060 C CA . ILE B 1 314 ? -4.656 -18.234 -15.586 1 88.5 314 ILE B CA 1
ATOM 5061 C C . ILE B 1 314 ? -4.414 -17.688 -14.18 1 88.5 314 ILE B C 1
ATOM 5063 O O . ILE B 1 314 ? -5.062 -16.734 -13.766 1 88.5 314 ILE B O 1
ATOM 5067 N N . ASP B 1 315 ? -3.523 -18.172 -13.516 1 84.5 315 ASP B N 1
ATOM 5068 C CA . ASP B 1 315 ? -3.209 -17.734 -12.156 1 84.5 315 ASP B CA 1
ATOM 5069 C C . ASP B 1 315 ? -2.684 -16.312 -12.148 1 84.5 315 ASP B C 1
ATOM 5071 O O . ASP B 1 315 ? -2.996 -15.531 -11.25 1 84.5 315 ASP B O 1
ATOM 5075 N N . SER B 1 316 ? -1.855 -15.953 -13.07 1 89.81 316 SER B N 1
ATOM 5076 C CA . SER B 1 316 ? -1.344 -14.594 -13.188 1 89.81 316 SER B CA 1
ATOM 5077 C C . SER B 1 316 ? -2.469 -13.602 -13.461 1 89.81 316 SER B C 1
ATOM 5079 O O . SER B 1 316 ? -2.461 -12.484 -12.938 1 89.81 316 SER B O 1
ATOM 5081 N N . MET B 1 317 ? -3.389 -14.039 -14.281 1 94.62 317 MET B N 1
ATOM 5082 C CA . MET B 1 317 ? -4.52 -13.156 -14.562 1 94.62 317 MET B CA 1
ATOM 5083 C C . MET B 1 317 ? -5.375 -12.953 -13.312 1 94.62 317 MET B C 1
ATOM 5085 O O . MET B 1 317 ? -5.902 -11.859 -13.094 1 94.62 317 MET B O 1
ATOM 5089 N N . ARG B 1 318 ? -5.531 -14 -12.609 1 91 318 ARG B N 1
ATOM 5090 C CA . ARG B 1 318 ? -6.246 -13.867 -11.344 1 91 318 ARG B CA 1
ATOM 5091 C C . ARG B 1 318 ? -5.582 -12.828 -10.438 1 91 318 ARG B C 1
ATOM 5093 O O . ARG B 1 318 ? -6.262 -12.008 -9.828 1 91 318 ARG B O 1
ATOM 5100 N N . ARG B 1 319 ? -4.336 -12.82 -10.43 1 89.94 319 ARG B N 1
ATOM 5101 C CA . ARG B 1 319 ? -3.58 -11.883 -9.609 1 89.94 319 ARG B CA 1
ATOM 5102 C C . ARG B 1 319 ? -3.711 -10.461 -10.141 1 89.94 319 ARG B C 1
ATOM 5104 O O . ARG B 1 319 ? -3.963 -9.523 -9.375 1 89.94 319 ARG B O 1
ATOM 5111 N N . ILE B 1 320 ? -3.49 -10.359 -11.391 1 95.62 320 ILE B N 1
ATOM 5112 C CA . ILE B 1 320 ? -3.602 -9.047 -12.016 1 95.62 320 ILE B CA 1
ATOM 5113 C C . ILE B 1 320 ? -4.996 -8.477 -11.773 1 95.62 320 ILE B C 1
ATOM 5115 O O . ILE B 1 320 ? -5.145 -7.293 -11.461 1 95.62 320 ILE B O 1
ATOM 5119 N N . THR B 1 321 ? -5.938 -9.328 -11.867 1 96.81 321 THR B N 1
ATOM 5120 C CA . THR B 1 321 ? -7.305 -8.898 -11.609 1 96.81 321 THR B CA 1
ATOM 5121 C C . THR B 1 321 ? -7.477 -8.484 -10.156 1 96.81 321 THR B C 1
ATOM 5123 O O . THR B 1 321 ? -8.18 -7.512 -9.859 1 96.81 321 THR B O 1
ATOM 5126 N N . GLY B 1 322 ? -6.871 -9.203 -9.266 1 94.31 322 GLY B N 1
ATOM 5127 C CA . GLY B 1 322 ? -6.875 -8.812 -7.863 1 94.31 322 GLY B CA 1
ATOM 5128 C C . GLY B 1 322 ? -6.277 -7.438 -7.633 1 94.31 322 GLY B C 1
ATOM 5129 O O . GLY B 1 322 ? -6.824 -6.641 -6.863 1 94.31 322 GLY B O 1
ATOM 5130 N N . TYR B 1 323 ? -5.219 -7.16 -8.305 1 96.19 323 TYR B N 1
ATOM 5131 C CA . TYR B 1 323 ? -4.594 -5.848 -8.195 1 96.19 323 TYR B CA 1
ATOM 5132 C C . TYR B 1 323 ? -5.496 -4.766 -8.781 1 96.19 323 TYR B C 1
ATOM 5134 O O . TYR B 1 323 ? -5.559 -3.65 -8.258 1 96.19 323 TYR B O 1
ATOM 5142 N N . SER B 1 324 ? -6.145 -5.129 -9.859 1 97.69 324 SER B N 1
ATOM 5143 C CA . SER B 1 324 ? -7.086 -4.184 -10.461 1 97.69 324 SER B CA 1
ATOM 5144 C C . SER B 1 324 ? -8.227 -3.854 -9.5 1 97.69 324 SER B C 1
ATOM 5146 O O . SER B 1 324 ? -8.68 -2.709 -9.438 1 97.69 324 SER B O 1
ATOM 5148 N N . LEU B 1 325 ? -8.648 -4.84 -8.797 1 95.25 325 LEU B N 1
ATOM 5149 C CA . LEU B 1 325 ? -9.68 -4.625 -7.789 1 95.25 325 LEU B CA 1
ATOM 5150 C C . LEU B 1 325 ? -9.18 -3.707 -6.68 1 95.25 325 LEU B C 1
ATOM 5152 O O . LEU B 1 325 ? -9.922 -2.84 -6.207 1 95.25 325 LEU B O 1
ATOM 5156 N N . ASP B 1 326 ? -7.965 -3.863 -6.281 1 95.12 326 ASP B N 1
ATOM 5157 C CA . ASP B 1 326 ? -7.355 -2.992 -5.281 1 95.12 326 ASP B CA 1
ATOM 5158 C C . ASP B 1 326 ? -7.344 -1.539 -5.754 1 95.12 326 ASP B C 1
ATOM 5160 O O . ASP B 1 326 ? -7.598 -0.625 -4.965 1 95.12 326 ASP B O 1
ATOM 5164 N N . ILE B 1 327 ? -7.035 -1.416 -6.988 1 97.69 327 ILE B N 1
ATOM 5165 C CA . ILE B 1 327 ? -6.961 -0.08 -7.57 1 97.69 327 ILE B CA 1
ATOM 5166 C C . ILE B 1 327 ? -8.344 0.557 -7.578 1 97.69 327 ILE B C 1
ATOM 5168 O O . ILE B 1 327 ? -8.508 1.72 -7.203 1 97.69 327 ILE B O 1
ATOM 5172 N N . ALA B 1 328 ? -9.328 -0.2 -7.988 1 95.62 328 ALA B N 1
ATOM 5173 C CA . ALA B 1 328 ? -10.703 0.298 -7.984 1 95.62 328 ALA B CA 1
ATOM 5174 C C . ALA B 1 328 ? -11.148 0.66 -6.57 1 95.62 328 ALA B C 1
ATOM 5176 O O . ALA B 1 328 ? -11.812 1.678 -6.363 1 95.62 328 ALA B O 1
ATOM 5177 N N . GLU B 1 329 ? -10.797 -0.135 -5.648 1 93.94 329 GLU B N 1
ATOM 5178 C CA . GLU B 1 329 ? -11.133 0.124 -4.254 1 93.94 329 GLU B CA 1
ATOM 5179 C C . GLU B 1 329 ? -10.469 1.4 -3.75 1 93.94 329 GLU B C 1
ATOM 5181 O O . GLU B 1 329 ? -11.078 2.176 -3.008 1 93.94 329 GLU B O 1
ATOM 5186 N N . ALA B 1 330 ? -9.266 1.563 -4.117 1 95.69 330 ALA B N 1
ATOM 5187 C CA . ALA B 1 330 ? -8.562 2.787 -3.744 1 95.69 330 ALA B CA 1
ATOM 5188 C C . ALA B 1 330 ? -9.273 4.02 -4.293 1 95.69 330 ALA B C 1
ATOM 5190 O O . ALA B 1 330 ? -9.344 5.055 -3.625 1 95.69 330 ALA B O 1
ATOM 5191 N N . ALA B 1 331 ? -9.75 3.889 -5.551 1 95.38 331 ALA B N 1
ATOM 5192 C CA . ALA B 1 331 ? -10.5 4.996 -6.137 1 95.38 331 ALA B CA 1
ATOM 5193 C C . ALA B 1 331 ? -11.727 5.34 -5.289 1 95.38 331 ALA B C 1
ATOM 5195 O O . ALA B 1 331 ? -12.031 6.516 -5.074 1 95.38 331 ALA B O 1
ATOM 5196 N N . LEU B 1 332 ? -12.398 4.348 -4.805 1 93.25 332 LEU B N 1
ATOM 5197 C CA . LEU B 1 332 ? -13.555 4.543 -3.947 1 93.25 332 LEU B CA 1
ATOM 5198 C C . LEU B 1 332 ? -13.156 5.188 -2.625 1 93.25 332 LEU B C 1
ATOM 5200 O O . LEU B 1 332 ? -13.812 6.125 -2.162 1 93.25 332 LEU B O 1
ATOM 5204 N N . ASP B 1 333 ? -12.156 4.684 -2.051 1 94.81 333 ASP B N 1
ATOM 5205 C CA . ASP B 1 333 ? -11.672 5.195 -0.77 1 94.81 333 ASP B CA 1
ATOM 5206 C C . ASP B 1 333 ? -11.25 6.66 -0.886 1 94.81 333 ASP B C 1
ATOM 5208 O O . ASP B 1 333 ? -11.586 7.477 -0.026 1 94.81 333 ASP B O 1
ATOM 5212 N N . ILE B 1 334 ? -10.555 6.957 -1.938 1 95.25 334 ILE B N 1
ATOM 5213 C CA . ILE B 1 334 ? -10.086 8.312 -2.178 1 95.25 334 ILE B CA 1
ATOM 5214 C C . ILE B 1 334 ? -11.273 9.258 -2.342 1 95.25 334 ILE B C 1
ATOM 5216 O O . ILE B 1 334 ? -11.289 10.352 -1.783 1 95.25 334 ILE B O 1
ATOM 5220 N N . SER B 1 335 ? -12.234 8.789 -3.066 1 92.75 335 SER B N 1
ATOM 5221 C CA . SER B 1 335 ? -13.43 9.602 -3.275 1 92.75 335 SER B CA 1
ATOM 5222 C C . SER B 1 335 ? -14.133 9.898 -1.956 1 92.75 335 SER B C 1
ATOM 5224 O O . SER B 1 335 ? -14.586 11.023 -1.73 1 92.75 335 SER B O 1
ATOM 5226 N N . ALA B 1 336 ? -14.234 8.977 -1.104 1 92.19 336 ALA B N 1
ATOM 5227 C CA . ALA B 1 336 ? -14.891 9.164 0.191 1 92.19 336 ALA B CA 1
ATOM 5228 C C . ALA B 1 336 ? -14.102 10.133 1.068 1 92.19 336 ALA B C 1
ATOM 5230 O O . ALA B 1 336 ? -14.688 11 1.722 1 92.19 336 ALA B O 1
ATOM 5231 N N . VAL B 1 337 ? -12.805 9.984 1.085 1 91.31 337 VAL B N 1
ATOM 5232 C CA . VAL B 1 337 ? -11.938 10.859 1.868 1 91.31 337 VAL B CA 1
ATOM 5233 C C . VAL B 1 337 ? -12.055 12.297 1.354 1 91.31 337 VAL B C 1
ATOM 5235 O O . VAL B 1 337 ? -12.125 13.242 2.143 1 91.31 337 VAL B O 1
ATOM 5238 N N . ARG B 1 338 ? -12.07 12.383 0.059 1 88.69 338 ARG B N 1
ATOM 5239 C CA . ARG B 1 338 ? -12.164 13.695 -0.568 1 88.69 338 ARG B CA 1
ATOM 5240 C C . ARG B 1 338 ? -13.492 14.367 -0.23 1 88.69 338 ARG B C 1
ATOM 5242 O O . ARG B 1 338 ? -13.531 15.562 0.072 1 88.69 338 ARG B O 1
ATOM 5249 N N . GLU B 1 339 ? -14.523 13.609 -0.321 1 86.62 339 GLU B N 1
ATOM 5250 C CA . GLU B 1 339 ? -15.844 14.125 0.029 1 86.62 339 GLU B CA 1
ATOM 5251 C C . GLU B 1 339 ? -15.875 14.617 1.475 1 86.62 339 GLU B C 1
ATOM 5253 O O . GLU B 1 339 ? -16.422 15.688 1.76 1 86.62 339 GLU B O 1
ATOM 5258 N N . LYS B 1 340 ? -15.32 13.914 2.318 1 85.44 340 LYS B N 1
ATOM 5259 C CA . LYS B 1 340 ? -15.289 14.289 3.729 1 85.44 340 LYS B CA 1
ATOM 5260 C C . LYS B 1 340 ? -14.469 15.555 3.941 1 85.44 340 LYS B C 1
ATOM 5262 O O . LYS B 1 340 ? -14.891 16.469 4.668 1 85.44 340 LYS B O 1
ATOM 5267 N N . ALA B 1 341 ? -13.312 15.539 3.336 1 79.31 341 ALA B N 1
ATOM 5268 C CA . ALA B 1 341 ? -12.438 16.703 3.467 1 79.31 341 ALA B CA 1
ATOM 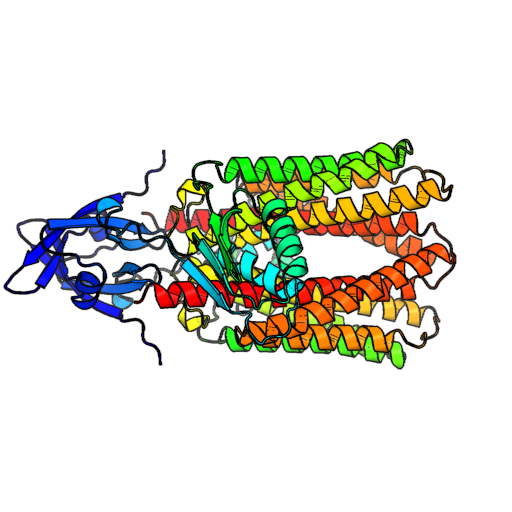5269 C C . ALA B 1 341 ? -13.117 17.969 2.953 1 79.31 341 ALA B C 1
ATOM 5271 O O . ALA B 1 341 ? -12.984 19.031 3.549 1 79.31 341 ALA B O 1
ATOM 5272 N N . LYS B 1 342 ? -13.836 17.812 1.867 1 76.81 342 LYS B N 1
ATOM 5273 C CA . LYS B 1 342 ? -14.523 18.953 1.269 1 76.81 342 LYS B CA 1
ATOM 5274 C C . LYS B 1 342 ? -15.672 19.422 2.154 1 76.81 342 LYS B C 1
ATOM 5276 O O . LYS B 1 342 ? -16 20.609 2.166 1 76.81 342 LYS B O 1
ATOM 5281 N N . SER B 1 343 ? -16.297 18.469 2.799 1 72.75 343 SER B N 1
ATOM 5282 C CA . SER B 1 343 ? -17.422 18.812 3.662 1 72.75 343 SER B CA 1
ATOM 5283 C C . SER B 1 343 ? -16.953 19.547 4.91 1 72.75 343 SER B C 1
ATOM 5285 O O . SER B 1 343 ? -17.734 20.266 5.535 1 72.75 343 SER B O 1
ATOM 5287 N N . GLU B 1 344 ? -15.828 19.219 5.359 1 64 344 GLU B N 1
ATOM 5288 C CA . GLU B 1 344 ? -15.297 19.875 6.551 1 64 344 GLU B CA 1
ATOM 5289 C C . GLU B 1 344 ? -14.781 21.281 6.23 1 64 344 GLU B C 1
ATOM 5291 O O . GLU B 1 344 ? -14.57 22.094 7.133 1 64 344 GLU B O 1
ATOM 5296 N N . GLY B 1 345 ? -15.227 21.75 4.922 1 50.09 345 GLY B N 1
ATOM 5297 C CA . GLY B 1 345 ? -14.922 23.109 4.492 1 50.09 345 GLY B CA 1
ATOM 5298 C C . GLY B 1 345 ? -13.453 23.453 4.652 1 50.09 345 GLY B C 1
ATOM 5299 O O . GLY B 1 345 ? -12.703 22.734 5.309 1 50.09 345 GLY B O 1
ATOM 5300 N N . PRO B 1 346 ? -12.953 24.344 3.762 1 41 346 PRO B N 1
ATOM 5301 C CA . PRO B 1 346 ? -11.734 25.047 4.172 1 41 346 PRO B CA 1
ATOM 5302 C C . PRO B 1 346 ? -11.883 25.734 5.523 1 41 346 PRO B C 1
ATOM 5304 O O . PRO B 1 346 ? -13 26.047 5.949 1 41 346 PRO B O 1
#